Protein 2PZH (pdb70)

Organism: Helicobacter pylori (strain ATCC 700392 / 26695) (NCBI:txid85962)

Solvent-accessible surface area: 23464 Å² total; per-residue (Å²): 163,75,27,150,8,43,0,25,25,28,7,3,12,32,59,24,25,5,8,21,0,10,7,5,24,0,0,13,26,4,24,1,22,105,11,2,131,106,61,58,62,11,35,51,144,111,0,14,40,14,27,73,31,6,66,2,54,34,88,69,35,0,38,21,0,24,8,0,23,2,70,32,104,59,113,57,33,132,146,70,48,2,11,10,50,0,37,0,47,0,35,48,39,10,62,110,112,139,52,174,46,61,66,1,1,8,2,71,0,68,15,2,2,0,40,88,110,97,77,43,85,67,51,8,28,172,145,13,65,126,55,18,101,114,144,37,135,10,38,0,23,32,30,7,3,14,28,59,21,41,6,9,20,0,10,7,5,25,0,0,13,24,3,23,2,28,97,12,2,136,113,63,39,62,11,41,49,165,93,0,10,35,10,27,73,33,6,83,2,54,24,83,69,35,0,41,18,0,16,14,0,17,1,78,31,103,60,128,64,39,123,140,72,32,3,11,8,62,0,36,0,47,0,26,56,32,5,58,100,119,126,52,169,50,56,65,1,1,10,1,65,0,69,16,1,1,0,18,99,99,92,70,56,75,72,52,7,23,165,134,5,57,114,32,19,104,115,143,28,144,13,42,0,26,27,29,8,3,5,36,73,24,22,5,8,20,0,10,7,5,24,0,0,13,24,11,24,2,27,52,10,3,137,85,66,30,52,11,24,41,157,97,0,20,37,12,29,68,18,3,96,1,58,23,85,73,33,0,42,20,0,20,16,0,13,1,74,57,108,61,126,59,32,138,156,60,46,2,12,11,56,0,32,0,43,0,26,65,36,6,47,107,118,136,51,180,66,60,68,1,0,9,1,38,1,66,18,1,1,0,36,76,114,99,77,47,77,54,45,13,33,168,90,0,73,119,28,7,98,107,130,34,160,19,38,0,24,26,28,8,3,16,32,58,25,40,6,8,20,0,10,7,3,25,0,0,12,24,4,21,3,32,37,14,1,108,66,59,30,63,8,34,38,141,116,2,6,38,10,29,79,25,3,114,2,65,20,81,68,31,0,36,23,0,17,18,0,21,0,98,34,111,72,126,66,41,142,149,53,50,4,10,14,55,1,34,0,43,0,38,64,40,7,69,90,123,120,51,180,54,56,73,1,0,7,1,52,1,75,13,3,0,0,46,82,115,95,69,50,86,65,34,7,28,153,82,2,46,98,30,15,101,111

Foldseek 3Di:
DFDKDAQAPVQADPVFFGDVCVVVVVQVCRVQVLQVVVVHGQADDFKHKAWDDKDKDFDDTHGHQWMKTKDKAWPDDDFFKTKMKIWIWGQAHNVRDDDDIGTGMIMIIMIGMATPVVRDTDTRDPVVSVSNVD/DDKDAAAPVQADPVFFGDVCVVVVVQVCVVQVLQVVVVHGQADDFKHKDWDDKDKDFDDTHGHGWMKDKDKAWPDDDQFKTKMKIWIWTDAHNVRPDDDIGTGMIMIIMIGMATPVPRDGDTRDPVVSVSRVD/DDKDFDAPVQADPVQFGDVCVVVVVQVVVVQVLQVVVVHGQADDFKHKDWDDKDKDFDDTHGHGWMKDKDKDFPDDDFFKTKIKIWIWTQAHNVRPHDDIDTGMIMIIMIGMAGPPVRHTGTDDPVVSVSNVD/DDKDAQAPVQADPVFFGDPCVVVVVQVCVVQVLQVVVPDGQADDFKHKDWDDKDKDFDDTHGHGWMKDKDKDWPDDDFFKTKIKIWIWTAAHNVGDHDDIDTGMIMIIMIGMAGPPPRHTGTSDPVVSVSNVD

Structure (mmCIF, N/CA/C/O backbone):
data_2PZH
#
_entry.id   2PZH
#
_cell.length_a   49.860
_cell.length_b   99.206
_cell.length_c   107.288
_cell.angle_alpha   90.00
_cell.angle_beta   90.00
_cell.angle_gamma   90.00
#
_symmetry.space_group_name_H-M   'P 21 21 21'
#
loop_
_entity.id
_entity.type
_entity.pdbx_description
1 polymer 'Hypothetical protein HP_0496'
2 water water
#
loop_
_atom_site.group_PDB
_atom_site.id
_atom_site.type_symbol
_atom_site.label_atom_id
_atom_site.label_alt_id
_atom_site.label_comp_id
_atom_site.label_asym_id
_atom_site.label_entity_id
_atom_site.label_seq_id
_atom_site.pdbx_PDB_ins_code
_atom_site.Cartn_x
_atom_site.Cartn_y
_atom_site.Cartn_z
_atom_site.occupancy
_atom_site.B_iso_or_equiv
_atom_site.auth_seq_id
_atom_site.auth_comp_id
_atom_site.auth_asym_id
_atom_site.auth_atom_id
_atom_site.pdbx_PDB_model_num
ATOM 1 N N . THR A 1 1 ? -40.132 -1.481 6.221 1.00 19.54 -1 THR A N 1
ATOM 2 C CA . THR A 1 1 ? -39.459 -1.113 4.923 1.00 20.55 -1 THR A CA 1
ATOM 3 C C . THR A 1 1 ? -38.136 -0.388 5.156 1.00 20.68 -1 THR A C 1
ATOM 4 O O . THR A 1 1 ? -38.078 0.600 5.906 1.00 21.13 -1 THR A O 1
ATOM 8 N N . HIS A 1 2 ? -37.092 -0.882 4.489 1.00 20.98 0 HIS A N 1
ATOM 9 C CA . HIS A 1 2 ? -35.741 -0.322 4.546 1.00 19.06 0 HIS A CA 1
ATOM 10 C C . HIS A 1 2 ? -35.112 -0.412 5.940 1.00 19.83 0 HIS A C 1
ATOM 11 O O . HIS A 1 2 ? -35.716 -0.931 6.891 1.00 18.98 0 HIS A O 1
ATOM 18 N N . MET A 1 3 ? -33.871 0.052 6.033 1.00 18.01 1 MET A N 1
ATOM 19 C CA . MET A 1 3 ? -33.196 0.194 7.307 1.00 19.55 1 MET A CA 1
ATOM 20 C C . MET A 1 3 ? -32.796 1.648 7.485 1.00 17.18 1 MET A C 1
ATOM 21 O O . MET A 1 3 ? -32.447 2.312 6.502 1.00 16.17 1 MET A O 1
ATOM 26 N N . ARG A 1 4 ? -32.833 2.132 8.726 1.00 16.51 2 ARG A N 1
ATOM 27 C CA . ARG A 1 4 ? -32.440 3.500 9.035 1.00 17.43 2 ARG A CA 1
ATOM 28 C C . ARG A 1 4 ? -31.245 3.484 9.994 1.00 16.96 2 ARG A C 1
ATOM 29 O O . ARG A 1 4 ? -31.214 2.687 10.927 1.00 15.86 2 ARG A O 1
ATOM 37 N N . CYS A 1 5 ? -30.253 4.329 9.705 1.00 16.10 3 CYS A N 1
ATOM 38 C CA . CYS A 1 5 ? -29.019 4.443 10.490 1.00 15.91 3 CYS A CA 1
ATOM 39 C C . CYS A 1 5 ? -28.848 5.888 10.939 1.00 14.75 3 CYS A C 1
ATOM 40 O O . CYS A 1 5 ? -28.998 6.794 10.137 1.00 14.94 3 CYS A O 1
ATOM 43 N N . ARG A 1 6 ? -28.525 6.112 12.212 1.00 13.26 4 ARG A N 1
ATOM 44 C CA . ARG A 1 6 ? -28.177 7.446 12.678 1.00 11.71 4 ARG A CA 1
ATOM 45 C C . ARG A 1 6 ? -26.672 7.675 12.459 1.00 11.10 4 ARG A C 1
ATOM 46 O O . ARG A 1 6 ? -25.888 6.738 12.615 1.00 11.28 4 ARG A O 1
ATOM 54 N N . VAL A 1 7 ? -26.279 8.894 12.083 1.00 10.20 5 VAL A N 1
ATOM 55 C CA . VAL A 1 7 ? -24.851 9.238 11.963 1.00 9.60 5 VAL A CA 1
ATOM 56 C C . VAL A 1 7 ? -24.359 9.736 13.322 1.00 8.82 5 VAL A C 1
ATOM 57 O O . VAL A 1 7 ? -24.818 10.758 13.832 1.00 8.35 5 VAL A O 1
ATOM 61 N N . TYR A 1 8 ? -23.435 8.978 13.906 1.00 8.67 6 TYR A N 1
ATOM 62 C CA . TYR A 1 8 ? -22.883 9.301 15.230 1.00 9.06 6 TYR A CA 1
ATOM 63 C C . TYR A 1 8 ? -21.460 9.835 15.111 1.00 9.02 6 TYR A C 1
ATOM 64 O O . TYR A 1 8 ? -20.862 9.765 14.031 1.00 9.11 6 TYR A O 1
ATOM 73 N N . TYR A 1 9 ? -20.901 10.353 16.199 1.00 9.05 7 TYR A N 1
ATOM 74 C CA . TYR A 1 9 ? -19.490 10.852 16.140 1.00 9.62 7 TYR A CA 1
ATOM 75 C C . TYR A 1 9 ? -18.515 9.836 15.566 1.00 9.69 7 TYR A C 1
ATOM 76 O O . TYR A 1 9 ? -17.601 10.197 14.817 1.00 10.00 7 TYR A O 1
ATOM 85 N N . GLU A 1 10 ? -18.706 8.564 15.914 1.00 8.73 8 GLU A N 1
ATOM 86 C CA . GLU A 1 10 ? -17.808 7.505 15.450 1.00 9.04 8 GLU A CA 1
ATOM 87 C C . GLU A 1 10 ? -17.770 7.400 13.907 1.00 9.55 8 GLU A C 1
ATOM 88 O O . GLU A 1 10 ? -16.799 6.887 13.326 1.00 9.94 8 GLU A O 1
ATOM 94 N N . ASP A 1 11 ? -18.837 7.875 13.265 1.00 8.42 9 ASP A N 1
ATOM 95 C CA . ASP A 1 11 ? -18.991 7.759 11.826 1.00 9.66 9 ASP A CA 1
ATOM 96 C C . ASP A 1 11 ? -18.384 8.926 11.078 1.00 9.18 9 ASP A C 1
ATOM 97 O O . ASP A 1 11 ? -18.222 8.870 9.8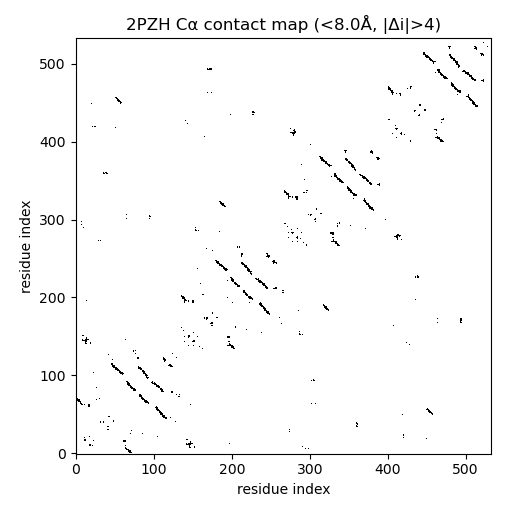65 1.00 10.39 9 ASP A O 1
ATOM 102 N N . THR A 1 12 ? -18.111 10.009 11.788 1.00 9.53 10 THR A N 1
ATOM 103 C CA . THR A 1 12 ? -17.693 11.245 11.141 1.00 11.29 10 THR A CA 1
ATOM 104 C C . THR A 1 12 ? -16.170 11.325 11.069 1.00 12.25 10 THR A C 1
ATOM 105 O O . THR A 1 12 ? -15.471 10.608 11.778 1.00 12.42 10 THR A O 1
ATOM 109 N N . ASP A 1 13 ? -15.669 12.209 10.219 1.00 11.61 11 ASP A N 1
ATOM 110 C CA . ASP A 1 13 ? -14.234 12.550 10.230 1.00 12.70 11 ASP A CA 1
ATOM 111 C C . ASP A 1 13 ? -13.992 14.033 10.456 1.00 11.91 11 ASP A C 1
ATOM 112 O O . ASP A 1 13 ? -14.915 14.789 10.696 1.00 11.10 11 ASP A O 1
ATOM 117 N N . SER A 1 14 ? -12.721 14.442 10.409 1.00 13.11 12 SER A N 1
ATOM 118 C CA . SER A 1 14 ? -12.350 15.813 10.757 1.00 14.92 12 SER A CA 1
ATOM 119 C C . SER A 1 14 ? -12.961 16.842 9.810 1.00 16.65 12 SER A C 1
ATOM 120 O O . SER A 1 14 ? -13.079 18.018 10.147 1.00 16.19 12 SER A O 1
ATOM 123 N N . GLU A 1 15 ? -13.344 16.403 8.614 1.00 17.29 13 GLU A N 1
ATOM 124 C CA . GLU A 1 15 ? -14.019 17.301 7.665 1.00 19.29 13 GLU A CA 1
ATOM 125 C C . GLU A 1 15 ? -15.475 17.560 8.071 1.00 18.22 13 GLU A C 1
ATOM 126 O O . GLU A 1 15 ? -16.140 18.429 7.509 1.00 17.69 13 GLU A O 1
ATOM 132 N N . GLY A 1 16 ? -15.975 16.801 9.041 1.00 17.43 14 GLY A N 1
ATOM 133 C CA . GLY A 1 16 ? -17.351 16.943 9.505 1.00 16.84 14 GLY A CA 1
ATOM 134 C C . GLY A 1 16 ? -18.383 16.102 8.758 1.00 16.22 14 GLY A C 1
ATOM 135 O O . GLY A 1 16 ? -19.585 16.304 8.916 1.00 17.16 14 GLY A O 1
ATOM 136 N N . VAL A 1 17 ? -17.926 15.183 7.924 1.00 13.13 15 VAL A N 1
ATOM 137 C CA . VAL A 1 17 ? -18.852 14.319 7.187 1.00 12.75 15 VAL A CA 1
ATOM 138 C C . VAL A 1 17 ? -18.541 12.870 7.497 1.00 11.46 15 VAL A C 1
ATOM 139 O O . VAL A 1 17 ? -17.542 12.570 8.117 1.00 12.28 15 VAL A O 1
ATOM 143 N N . VAL A 1 18 ? -19.399 11.971 7.042 1.00 10.15 16 VAL A N 1
ATOM 144 C CA . VAL A 1 18 ? -19.182 10.557 7.254 1.00 9.03 16 VAL A CA 1
ATOM 145 C C . VAL A 1 18 ? -17.918 10.115 6.502 1.00 8.63 16 VAL A C 1
ATOM 146 O O . VAL A 1 18 ? -17.723 10.426 5.312 1.00 10.00 16 VAL A O 1
ATOM 150 N N . TYR A 1 19 ? -17.054 9.409 7.215 1.00 8.32 17 TYR A N 1
ATOM 151 C CA . TYR A 1 19 ? -15.834 8.847 6.620 1.00 9.06 17 TYR A CA 1
ATOM 152 C C . TYR A 1 19 ? -16.231 7.851 5.526 1.00 8.94 17 TYR A C 1
ATOM 153 O O . TYR A 1 19 ? -17.106 7.021 5.727 1.00 8.12 17 TYR A O 1
ATOM 162 N N . HIS A 1 20 ? -15.593 7.933 4.359 1.00 9.65 18 HIS A N 1
ATOM 163 C CA . HIS A 1 20 ? -16.137 7.265 3.184 1.00 9.77 18 HIS A CA 1
ATOM 164 C C . HIS A 1 20 ? -16.433 5.755 3.342 1.00 10.16 18 HIS A C 1
ATOM 165 O O . HIS A 1 20 ? -17.461 5.278 2.862 1.00 11.83 18 HIS A O 1
ATOM 172 N N . ALA A 1 21 ? -15.531 4.995 3.970 1.00 8.83 19 ALA A N 1
ATOM 173 C CA . ALA A 1 21 ? -15.738 3.552 4.148 1.00 9.01 19 ALA A CA 1
ATOM 174 C C . ALA A 1 21 ? -16.944 3.194 5.003 1.00 9.97 19 ALA A C 1
ATOM 175 O O . ALA A 1 21 ? -17.435 2.071 4.909 1.00 11.05 19 ALA A O 1
ATOM 177 N N . ASN A 1 22 ? -17.390 4.121 5.853 1.00 9.87 20 ASN A N 1
ATOM 178 C CA . ASN A 1 22 ? -18.532 3.848 6.737 1.00 10.29 20 ASN A CA 1
ATOM 179 C C . ASN A 1 22 ? -19.826 3.602 5.971 1.00 9.08 20 ASN A C 1
ATOM 180 O O . ASN A 1 22 ? -20.725 2.928 6.457 1.00 10.27 20 ASN A O 1
ATOM 185 N N . TYR A 1 23 ? -19.925 4.129 4.752 1.00 9.72 21 TYR A N 1
ATOM 186 C CA . TYR A 1 23 ? -21.129 3.886 3.962 1.00 9.76 21 TYR A CA 1
ATOM 187 C C . TYR A 1 23 ? -21.264 2.403 3.631 1.00 10.00 21 TYR A C 1
ATOM 188 O O . TYR A 1 23 ? -22.373 1.862 3.594 1.00 10.70 21 TYR A O 1
ATOM 197 N N . LEU A 1 24 ? -20.122 1.753 3.413 1.00 9.92 22 LEU A N 1
ATOM 198 C CA A LEU A 1 24 ? -20.074 0.311 3.225 0.50 10.48 22 LEU A CA 1
ATOM 199 C CA B LEU A 1 24 ? -20.072 0.302 3.229 0.50 10.04 22 LEU A CA 1
ATOM 200 C C . LEU A 1 24 ? -20.581 -0.444 4.457 1.00 10.22 22 LEU A C 1
ATOM 201 O O . LEU A 1 24 ? -21.325 -1.420 4.339 1.00 10.00 22 LEU A O 1
ATOM 210 N N . LYS A 1 25 ? -20.173 -0.003 5.647 1.00 9.44 23 LYS A N 1
ATOM 211 C CA . LYS A 1 25 ? -20.726 -0.586 6.878 1.00 9.67 23 LYS A CA 1
ATOM 212 C C . LYS A 1 25 ? -22.252 -0.471 6.932 1.00 8.19 23 LYS A C 1
ATOM 213 O O . LYS A 1 25 ? -22.942 -1.443 7.234 1.00 7.31 23 LYS A O 1
ATOM 219 N N . TYR A 1 26 ? -22.778 0.720 6.658 1.00 9.22 24 TYR A N 1
ATOM 220 C CA . TYR A 1 26 ? -24.240 0.876 6.605 1.00 10.40 24 TYR A CA 1
ATOM 221 C C . TYR A 1 26 ? -24.907 -0.109 5.624 1.00 10.37 24 TYR A C 1
ATOM 222 O O . TYR A 1 26 ? -25.953 -0.731 5.949 1.00 11.23 24 TYR A O 1
ATOM 231 N N . CYS A 1 27 ? -24.315 -0.262 4.444 1.00 10.20 25 CYS A N 1
ATOM 232 C CA . CYS A 1 27 ? -24.866 -1.182 3.452 1.00 11.33 25 CYS A CA 1
ATOM 233 C C . CYS A 1 27 ? -24.832 -2.612 3.985 1.00 11.48 25 CYS A C 1
ATOM 234 O O . CYS A 1 27 ? -25.789 -3.363 3.827 1.00 10.75 25 CYS A O 1
ATOM 237 N N . GLU A 1 28 ? -23.729 -2.966 4.638 1.00 11.02 26 GLU A N 1
ATOM 238 C CA . GLU A 1 28 ? -23.566 -4.294 5.207 1.00 10.75 26 GLU A CA 1
ATOM 239 C C . GLU A 1 28 ? -24.646 -4.543 6.238 1.00 9.94 26 GLU A C 1
ATOM 240 O O . GLU A 1 28 ? -25.269 -5.603 6.232 1.00 9.41 26 GLU A O 1
ATOM 246 N N . ARG A 1 29 ? -24.856 -3.591 7.144 1.00 9.75 27 ARG A N 1
ATOM 247 C CA . ARG A 1 29 ? -25.904 -3.760 8.167 1.00 10.27 27 ARG A CA 1
ATOM 248 C C . ARG A 1 29 ? -27.246 -4.089 7.490 1.00 11.35 27 ARG A C 1
ATOM 249 O O . ARG A 1 29 ? -27.953 -5.026 7.910 1.00 12.85 27 ARG A O 1
ATOM 257 N N . ALA A 1 30 ? -27.580 -3.322 6.455 1.00 11.20 28 ALA A N 1
ATOM 258 C CA . ALA A 1 30 ? -28.851 -3.526 5.712 1.00 13.21 28 ALA A CA 1
ATOM 259 C C . ALA A 1 30 ? -29.028 -4.959 5.201 1.00 13.65 28 ALA A C 1
ATOM 260 O O . ALA A 1 30 ? -30.118 -5.563 5.318 1.00 14.37 28 ALA A O 1
ATOM 262 N N . ARG A 1 31 ? -27.964 -5.478 4.601 1.00 13.53 29 ARG A N 1
ATOM 263 C CA . ARG A 1 31 ? -27.952 -6.821 4.068 1.00 14.75 29 ARG A CA 1
ATOM 264 C C . ARG A 1 31 ? -28.131 -7.848 5.178 1.00 15.08 29 ARG A C 1
ATOM 265 O O . ARG A 1 31 ? -28.996 -8.731 5.074 1.00 14.01 29 ARG A O 1
ATOM 273 N N . SER A 1 32 ? -27.338 -7.722 6.243 1.00 14.68 30 SER A N 1
ATOM 274 C CA . SER A 1 32 ? -27.398 -8.676 7.356 1.00 14.54 30 SER A CA 1
ATOM 275 C C . SER A 1 32 ? -28.754 -8.630 8.076 1.00 14.26 30 SER A C 1
ATOM 276 O O . SER A 1 32 ? -29.303 -9.662 8.459 1.00 14.79 30 SER A O 1
ATOM 279 N N . GLU A 1 33 ? -29.310 -7.441 8.238 1.00 14.70 31 GLU A N 1
ATOM 280 C CA . GLU A 1 33 ? -30.587 -7.334 8.927 1.00 16.62 31 GLU A CA 1
ATOM 281 C C . GLU A 1 33 ? -31.703 -8.103 8.190 1.00 16.85 31 GLU A C 1
ATOM 282 O O . GLU A 1 33 ? -32.613 -8.612 8.826 1.00 16.90 31 GLU A O 1
ATOM 288 N N . PHE A 1 34 ? -31.632 -8.205 6.868 1.00 17.23 32 PHE A N 1
ATOM 289 C CA . PHE A 1 34 ? -32.648 -8.998 6.145 1.00 18.56 32 PHE A CA 1
ATOM 290 C C . PHE A 1 34 ? -32.656 -10.450 6.642 1.00 18.58 32 PHE A C 1
ATOM 291 O O . PHE A 1 34 ? -33.724 -11.092 6.728 1.00 19.37 32 PHE A O 1
ATOM 299 N N . PHE A 1 35 ? -31.467 -10.971 6.953 1.00 16.28 33 PHE A N 1
ATOM 300 C CA . PHE A 1 35 ? -31.364 -12.311 7.486 1.00 17.04 33 PHE A CA 1
ATOM 301 C C . PHE A 1 35 ? -31.759 -12.308 8.950 1.00 16.92 33 PHE A C 1
ATOM 302 O O . PHE A 1 35 ? -32.577 -13.113 9.363 1.00 18.66 33 PHE A O 1
ATOM 310 N N . PHE A 1 36 ? -31.176 -11.413 9.744 1.00 16.90 34 PHE A N 1
ATOM 311 C CA . PHE A 1 36 ? -31.538 -11.344 11.165 1.00 17.12 34 PHE A CA 1
ATOM 312 C C . PHE A 1 36 ? -33.055 -11.265 11.368 1.00 18.56 34 PHE A C 1
ATOM 313 O O . PHE A 1 36 ? -33.591 -11.865 12.316 1.00 18.13 34 PHE A O 1
ATOM 321 N N . LYS A 1 37 ? -33.748 -10.534 10.493 1.00 19.92 35 LYS A N 1
ATOM 322 C CA . LYS A 1 37 ? -35.202 -10.372 10.626 1.00 23.11 35 LYS A CA 1
ATOM 323 C C . LYS A 1 37 ? -35.996 -11.651 10.313 1.00 22.98 35 LYS A C 1
ATOM 324 O O . LYS A 1 37 ? -37.187 -11.741 10.649 1.00 22.60 35 LYS A O 1
ATOM 330 N N . GLN A 1 38 ? -35.331 -12.628 9.695 1.00 22.62 36 GLN A N 1
ATOM 331 C CA . GLN A 1 38 ? -35.894 -13.961 9.474 1.00 23.58 36 GLN A CA 1
ATOM 332 C C . GLN A 1 38 ? -35.241 -14.956 10.428 1.00 23.12 36 GLN A C 1
ATOM 333 O O . GLN A 1 38 ? -35.240 -16.172 10.193 1.00 23.44 36 GLN A O 1
ATOM 339 N N . ASN A 1 39 ? -34.658 -14.416 11.494 1.00 23.10 37 ASN A N 1
ATOM 340 C CA . ASN A 1 39 ? -34.091 -15.202 12.595 1.00 23.01 37 ASN A CA 1
ATOM 341 C C . ASN A 1 39 ? -32.937 -16.115 12.201 1.00 22.52 37 ASN A C 1
ATOM 342 O O . ASN A 1 39 ? -32.742 -17.181 12.791 1.00 21.99 37 ASN A O 1
ATOM 347 N N . VAL A 1 40 ? -32.165 -15.693 11.202 1.00 22.29 38 VAL A N 1
ATOM 348 C CA . VAL A 1 40 ? -31.004 -16.469 10.778 1.00 22.17 38 VAL A CA 1
ATOM 349 C C . VAL A 1 40 ? -29.795 -15.557 10.613 1.00 21.69 38 VAL A C 1
ATOM 350 O O . VAL A 1 40 ? -29.942 -14.335 10.503 1.00 20.64 38 VAL A O 1
ATOM 354 N N . LEU A 1 41 ? -28.603 -16.150 10.619 1.00 22.03 39 LEU A N 1
ATOM 355 C CA . LEU A 1 41 ? -27.389 -15.418 10.277 1.00 22.43 39 LEU A CA 1
ATOM 356 C C . LEU A 1 41 ? -27.160 -15.586 8.773 1.00 22.73 39 LEU A C 1
ATOM 357 O O . LEU A 1 41 ? -27.639 -16.561 8.179 1.00 23.80 39 LEU A O 1
ATOM 362 N N . PRO A 1 42 ? -26.455 -14.628 8.138 1.00 23.29 40 PRO A N 1
ATOM 363 C CA . PRO A 1 42 ? -26.193 -14.734 6.695 1.00 23.58 40 PRO A CA 1
ATOM 364 C C . PRO A 1 42 ? -25.032 -15.671 6.375 1.00 24.30 40 PRO A C 1
ATOM 365 O O . PRO A 1 42 ? -24.168 -15.350 5.552 1.00 23.74 40 PRO A O 1
ATOM 369 N N . GLU A 1 43 ? -25.036 -16.827 7.027 1.00 25.76 41 GLU A N 1
ATOM 370 C CA . GLU A 1 43 ? -24.019 -17.856 6.839 1.00 27.33 41 GLU A CA 1
ATOM 371 C C . GLU A 1 43 ? -24.631 -19.156 7.334 1.00 27.98 41 GLU A C 1
ATOM 372 O O . GLU A 1 43 ? -25.618 -19.131 8.080 1.00 27.47 41 GLU A O 1
ATOM 378 N N . ASN A 1 44 ? -24.070 -20.288 6.921 1.00 29.88 42 ASN A N 1
ATOM 379 C CA . ASN A 1 44 ? -24.607 -21.583 7.350 1.00 32.06 42 ASN A CA 1
ATOM 380 C C . ASN A 1 44 ? -23.521 -22.621 7.654 1.00 33.55 42 ASN A C 1
ATOM 381 O O . ASN A 1 44 ? -22.330 -22.299 7.644 1.00 33.11 42 ASN A O 1
ATOM 386 N N . GLU A 1 45 ? -23.943 -23.860 7.914 1.00 35.54 43 GLU A N 1
ATOM 387 C CA . GLU A 1 45 ? -23.049 -24.906 8.432 1.00 37.51 43 GLU A CA 1
ATOM 388 C C . GLU A 1 45 ? -21.809 -25.212 7.577 1.00 37.90 43 GLU A C 1
ATOM 389 O O . GLU A 1 45 ? -20.791 -25.663 8.111 1.00 38.90 43 GLU A O 1
ATOM 395 N N . GLU A 1 46 ? -21.882 -24.987 6.267 1.00 37.72 44 GLU A N 1
ATOM 396 C CA . GLU A 1 46 ? -20.684 -25.137 5.428 1.00 37.74 44 GLU A CA 1
ATOM 397 C C . GLU A 1 46 ? -20.527 -24.093 4.310 1.00 35.87 44 GLU A C 1
ATOM 398 O O . GLU A 1 46 ? -19.975 -24.392 3.247 1.00 36.45 44 GLU A O 1
ATOM 404 N N . GLY A 1 47 ? -20.989 -22.869 4.548 1.00 33.61 45 GLY A N 1
ATOM 405 C CA . GLY A 1 47 ? -20.812 -21.825 3.552 1.00 30.10 45 GLY A CA 1
ATOM 406 C C . GLY A 1 47 ? -20.980 -20.423 4.090 1.00 28.36 45 GLY A C 1
ATOM 407 O O . GLY A 1 47 ? -21.601 -20.218 5.133 1.00 26.81 45 GLY A O 1
ATOM 408 N N . VAL A 1 48 ? -20.426 -19.461 3.353 1.00 27.07 46 VAL A N 1
ATOM 409 C CA . VAL A 1 48 ? -20.455 -18.062 3.748 1.00 25.65 46 VAL A CA 1
ATOM 410 C C . VAL A 1 48 ? -20.477 -17.185 2.482 1.00 24.41 46 VAL A C 1
ATOM 411 O O . VAL A 1 48 ? -20.013 -17.605 1.416 1.00 23.55 46 VAL A O 1
ATOM 415 N N . PHE A 1 49 ? -21.052 -15.984 2.580 1.00 22.62 47 PHE A N 1
ATOM 416 C CA . PHE A 1 49 ? -21.054 -15.068 1.439 1.00 21.80 47 PHE A CA 1
ATOM 417 C C . PHE A 1 49 ? -19.734 -14.352 1.383 1.00 21.15 47 PHE A C 1
ATOM 418 O O . PHE A 1 49 ? -19.178 -13.997 2.413 1.00 21.45 47 PHE A O 1
ATOM 426 N N . VAL A 1 50 ? -19.220 -14.142 0.185 1.00 19.61 48 VAL A N 1
ATOM 427 C CA . VAL A 1 50 ? -17.982 -13.389 0.072 1.00 20.00 48 VAL A CA 1
ATOM 428 C C . VAL A 1 50 ? -18.123 -12.326 -0.984 1.00 18.89 48 VAL A C 1
ATOM 429 O O . VAL A 1 50 ? -18.588 -12.580 -2.098 1.00 18.83 48 VAL A O 1
ATOM 433 N N . ILE A 1 51 ? -17.735 -11.117 -0.606 1.00 18.78 49 ILE A N 1
ATOM 434 C CA . ILE A 1 51 ? -17.805 -9.984 -1.497 1.00 18.07 49 ILE A CA 1
ATOM 435 C C . ILE A 1 51 ? -16.755 -10.150 -2.582 1.00 17.47 49 ILE A C 1
ATOM 436 O O . ILE A 1 51 ? -15.595 -10.474 -2.299 1.00 17.24 49 ILE A O 1
ATOM 441 N N . ARG A 1 52 ? -17.196 -9.993 -3.826 1.00 16.58 50 ARG A N 1
ATOM 442 C CA . ARG A 1 52 ? -16.335 -10.097 -4.995 1.00 17.25 50 ARG A CA 1
ATOM 443 C C . ARG A 1 52 ? -15.910 -8.724 -5.470 1.00 15.91 50 ARG A C 1
ATOM 444 O O . ARG A 1 52 ? -14.760 -8.502 -5.809 1.00 16.08 50 ARG A O 1
ATOM 452 N N . SER A 1 53 ? -16.856 -7.797 -5.531 1.00 15.40 51 SER A N 1
ATOM 453 C CA . SER A 1 53 ? -16.558 -6.500 -6.104 1.00 14.91 51 SER A CA 1
ATOM 454 C C . SER A 1 53 ? -17.560 -5.452 -5.665 1.00 13.87 51 SER A C 1
ATOM 455 O O . SER A 1 53 ? -18.698 -5.755 -5.320 1.00 13.46 51 SER A O 1
ATOM 458 N N . ILE A 1 54 ? -17.118 -4.208 -5.685 1.00 13.42 52 ILE A N 1
ATOM 459 C CA . ILE A 1 54 ? -18.009 -3.108 -5.379 1.00 15.02 52 ILE A CA 1
ATOM 460 C C . ILE A 1 54 ? -17.825 -1.986 -6.388 1.00 15.01 52 ILE A C 1
ATOM 461 O O . ILE A 1 54 ? -16.711 -1.687 -6.819 1.00 15.11 52 ILE A O 1
ATOM 466 N N . LYS A 1 55 ? -18.933 -1.393 -6.786 1.00 15.76 53 LYS A N 1
ATOM 467 C CA . LYS A 1 55 ? -18.902 -0.167 -7.535 1.00 16.61 53 LYS A CA 1
ATOM 468 C C . LYS A 1 55 ? -19.688 0.819 -6.694 1.00 16.81 53 LYS A C 1
ATOM 469 O O . LYS A 1 55 ? -20.845 0.566 -6.363 1.00 16.52 53 LYS A O 1
ATOM 475 N N . ALA A 1 56 ? -19.053 1.926 -6.320 1.00 15.85 54 ALA A N 1
ATOM 476 C CA . ALA A 1 56 ? -19.698 2.909 -5.439 1.00 15.29 54 ALA A CA 1
ATOM 477 C C . ALA A 1 56 ? -19.523 4.343 -5.941 1.00 15.72 54 ALA A C 1
ATOM 478 O O . ALA A 1 56 ? -18.454 4.739 -6.419 1.00 15.49 54 ALA A O 1
ATOM 480 N N . ASP A 1 57 ? -20.606 5.111 -5.843 1.00 16.03 55 ASP A N 1
ATOM 481 C CA . ASP A 1 57 ? -20.603 6.514 -6.188 1.00 15.80 55 ASP A CA 1
ATOM 482 C C . ASP A 1 57 ? -20.995 7.310 -4.960 1.00 14.89 55 ASP A C 1
ATOM 483 O O . ASP A 1 57 ? -21.853 6.886 -4.200 1.00 12.83 55 ASP A O 1
ATOM 488 N N . PHE A 1 58 ? -20.340 8.452 -4.768 1.00 14.91 56 PHE A N 1
ATOM 489 C CA . PHE A 1 58 ? -20.582 9.327 -3.628 1.00 14.96 56 PHE A CA 1
ATOM 490 C C . PHE A 1 58 ? -21.303 10.576 -4.095 1.00 15.92 56 PHE A C 1
ATOM 491 O O . PHE A 1 58 ? -20.953 11.149 -5.121 1.00 15.60 56 PHE A O 1
ATOM 499 N N . PHE A 1 59 ? -22.344 10.957 -3.363 1.00 14.80 57 PHE A N 1
ATOM 500 C CA . PHE A 1 59 ? -23.139 12.125 -3.715 1.00 15.20 57 PHE A CA 1
ATOM 501 C C . PHE A 1 59 ? -23.053 13.134 -2.571 1.00 14.68 57 PHE A C 1
ATOM 502 O O . PHE A 1 59 ? -21.954 13.397 -2.072 1.00 15.80 57 PHE A O 1
ATOM 510 N N . THR A 1 60 ? -24.175 13.678 -2.114 1.00 14.00 58 THR A N 1
ATOM 511 C CA . THR A 1 60 ? -24.094 14.633 -1.018 1.00 13.85 58 THR A CA 1
ATOM 512 C C . THR A 1 60 ? -23.646 13.965 0.285 1.00 13.62 58 THR A C 1
ATOM 513 O O . THR A 1 60 ? -24.299 13.056 0.768 1.00 15.38 58 THR A O 1
ATOM 517 N N . PRO A 1 61 ? -22.533 14.427 0.859 1.00 14.17 59 PRO A N 1
ATOM 518 C CA . PRO A 1 61 ? -22.048 13.817 2.103 1.00 12.73 59 PRO A CA 1
ATOM 519 C C . PRO A 1 61 ? -23.004 13.971 3.269 1.00 13.40 59 PRO A C 1
ATOM 520 O O . PRO A 1 61 ? -23.629 15.023 3.431 1.00 14.42 59 PRO A O 1
ATOM 524 N N . ALA A 1 62 ? -23.088 12.928 4.088 1.00 12.82 60 ALA A N 1
ATOM 525 C CA . ALA A 1 62 ? -23.907 12.947 5.285 1.00 12.12 60 ALA A CA 1
ATOM 526 C C . ALA A 1 62 ? -23.109 13.470 6.475 1.00 12.70 60 ALA A C 1
ATOM 527 O O . ALA A 1 62 ? -21.885 13.473 6.466 1.00 12.95 60 ALA A O 1
ATOM 529 N N . SER A 1 63 ? -23.813 13.888 7.512 1.00 12.29 61 SER A N 1
ATOM 530 C CA . SER A 1 63 ? -23.157 14.506 8.638 1.00 12.90 61 SER A CA 1
ATOM 531 C C . SER A 1 63 ? -23.820 14.162 9.962 1.00 12.67 61 SER A C 1
ATOM 532 O O . SER A 1 63 ? -24.883 13.531 9.993 1.00 11.82 61 SER A O 1
ATOM 535 N N . LEU A 1 64 ? -23.173 14.580 11.048 1.00 12.41 62 LEU A N 1
ATOM 536 C CA . LEU A 1 64 ? -23.587 14.239 12.413 1.00 12.50 62 LEU A CA 1
ATOM 537 C C . LEU A 1 64 ? -25.073 14.441 12.677 1.00 11.87 62 LEU A C 1
ATOM 538 O O . LEU A 1 64 ? -25.616 15.505 12.396 1.00 12.29 62 LEU A O 1
ATOM 543 N N . GLY A 1 65 ? -25.728 13.419 13.229 1.00 12.15 63 GLY A N 1
ATOM 544 C CA . GLY A 1 65 ? -27.110 13.547 13.688 1.00 12.13 63 GLY A CA 1
ATOM 545 C C . GLY A 1 65 ? -28.160 13.236 12.642 1.00 11.55 63 GLY A C 1
ATOM 546 O O . GLY A 1 65 ? -29.332 13.098 12.950 1.00 11.39 63 GLY A O 1
ATOM 547 N N . GLN A 1 66 ? -27.747 13.149 11.393 1.00 10.93 64 GLN A N 1
ATOM 548 C CA . GLN A 1 66 ? -28.682 12.796 10.331 1.00 11.24 64 GLN A CA 1
ATOM 549 C C . GLN A 1 66 ? -29.132 11.341 10.449 1.00 11.45 64 GLN A C 1
ATOM 550 O O . GLN A 1 66 ? -28.444 10.509 11.035 1.00 10.69 64 GLN A O 1
ATOM 556 N N . VAL A 1 67 ? -30.314 11.048 9.914 1.00 10.82 65 VAL A N 1
ATOM 557 C CA . VAL A 1 67 ? -30.789 9.671 9.804 1.00 10.94 65 VAL A CA 1
ATOM 558 C C . VAL A 1 67 ? -30.767 9.291 8.338 1.00 11.23 65 VAL A C 1
ATOM 559 O O . VAL A 1 67 ? -31.289 10.017 7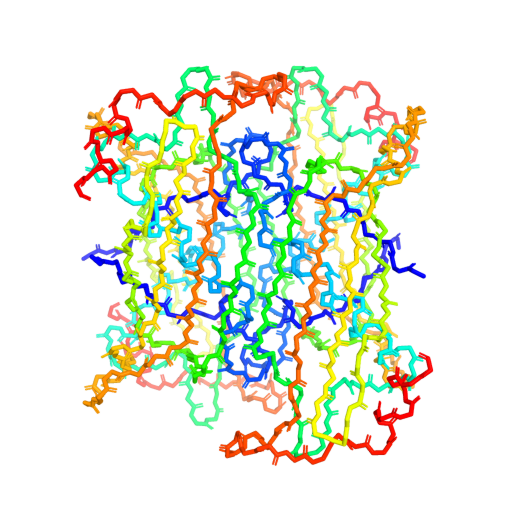.479 1.00 12.54 65 VAL A O 1
ATOM 563 N N . LEU A 1 68 ? -30.115 8.177 8.051 1.00 10.75 66 LEU A N 1
ATOM 564 C CA . LEU A 1 68 ? -29.913 7.739 6.684 1.00 10.67 66 LEU A CA 1
ATOM 565 C C . LEU A 1 68 ? -30.774 6.520 6.454 1.00 11.08 66 LEU A C 1
ATOM 566 O O . LEU A 1 68 ? -30.941 5.694 7.331 1.00 11.56 66 LEU A O 1
ATOM 571 N N . GLU A 1 69 ? -31.341 6.420 5.265 1.00 11.80 67 GLU A N 1
ATOM 572 C CA . GLU A 1 69 ? -32.157 5.270 4.944 1.00 12.76 67 GLU A CA 1
ATOM 573 C C . GLU A 1 69 ? -31.419 4.459 3.899 1.00 12.61 67 GLU A C 1
ATOM 574 O O . GLU A 1 69 ? -31.026 4.988 2.861 1.00 11.45 67 GLU A O 1
ATOM 580 N N . ILE A 1 70 ? -31.240 3.171 4.168 1.00 12.36 68 ILE A N 1
ATOM 581 C CA . ILE A 1 70 ? -30.573 2.301 3.227 1.00 13.13 68 ILE A CA 1
ATOM 582 C C . ILE A 1 70 ? -31.624 1.492 2.469 1.00 14.23 68 ILE A C 1
ATOM 583 O O . ILE A 1 70 ? -32.383 0.720 3.059 1.00 13.77 68 ILE A O 1
ATOM 588 N N . ARG A 1 71 ? -31.655 1.698 1.162 1.00 14.20 69 ARG A N 1
ATOM 589 C CA . ARG A 1 71 ? -32.575 0.997 0.268 1.00 15.09 69 ARG A CA 1
ATOM 590 C C . ARG A 1 71 ? -31.876 -0.100 -0.543 1.00 15.48 69 ARG A C 1
ATOM 591 O O . ARG A 1 71 ? -30.900 0.147 -1.255 1.00 15.09 69 ARG A O 1
ATOM 599 N N . THR A 1 72 ? -32.379 -1.323 -0.435 1.00 15.37 70 THR A N 1
ATOM 600 C CA . THR A 1 72 ? -31.709 -2.460 -1.041 1.00 15.28 70 THR A CA 1
ATOM 601 C C . THR A 1 72 ? -32.590 -3.178 -2.084 1.00 16.63 70 THR A C 1
ATOM 602 O O . THR A 1 72 ? -33.770 -3.423 -1.835 1.00 15.68 70 THR A O 1
ATOM 606 N N . GLN A 1 73 ? -32.004 -3.520 -3.224 1.00 17.85 71 GLN A N 1
ATOM 607 C CA . GLN A 1 73 ? -32.712 -4.324 -4.225 1.00 20.96 71 GLN A CA 1
ATOM 608 C C . GLN A 1 73 ? -31.800 -5.379 -4.879 1.00 20.18 71 GLN A C 1
ATOM 609 O O . GLN A 1 73 ? -30.597 -5.206 -4.941 1.00 19.36 71 GLN A O 1
ATOM 615 N N . ILE A 1 74 ? -32.382 -6.482 -5.335 1.00 20.37 72 ILE A N 1
ATOM 616 C CA . ILE A 1 74 ? -31.621 -7.494 -6.049 1.00 21.34 72 ILE A CA 1
ATOM 617 C C . ILE A 1 74 ? -31.506 -7.086 -7.520 1.00 21.86 72 ILE A C 1
ATOM 618 O O . ILE A 1 74 ? -32.507 -6.953 -8.214 1.00 21.36 72 ILE A O 1
ATOM 623 N N . LYS A 1 75 ? -30.284 -6.864 -7.984 1.00 22.68 73 LYS A N 1
ATOM 624 C CA . LYS A 1 75 ? -30.039 -6.530 -9.368 1.00 24.60 73 LYS A CA 1
ATOM 625 C C . LYS A 1 75 ? -30.199 -7.815 -10.157 1.00 25.46 73 LYS A C 1
ATOM 626 O O . LYS A 1 75 ? -30.940 -7.873 -11.151 1.00 25.11 73 LYS A O 1
ATOM 632 N N . GLU A 1 76 ? -29.514 -8.853 -9.682 1.00 25.70 74 GLU A N 1
ATOM 633 C CA . GLU A 1 76 ? -29.406 -10.111 -10.394 1.00 27.26 74 GLU A CA 1
ATOM 634 C C . GLU A 1 76 ? -29.165 -11.227 -9.392 1.00 26.77 74 GLU A C 1
ATOM 635 O O . GLU A 1 76 ? -28.318 -11.096 -8.500 1.00 25.92 74 GLU A O 1
ATOM 641 N N . LEU A 1 77 ? -29.912 -12.320 -9.524 1.00 26.83 75 LEU A N 1
ATOM 642 C CA . LEU A 1 77 ? -29.716 -13.472 -8.650 1.00 27.53 75 LEU A CA 1
ATOM 643 C C . LEU A 1 77 ? -29.517 -14.725 -9.489 1.00 28.89 75 LEU A C 1
ATOM 644 O O . LEU A 1 77 ? -30.427 -15.142 -10.217 1.00 28.59 75 LEU A O 1
ATOM 649 N N . ARG A 1 78 ? -28.333 -15.324 -9.377 1.00 29.22 76 ARG A N 1
ATOM 650 C CA . ARG A 1 78 ? -28.002 -16.558 -10.092 1.00 30.39 76 ARG A CA 1
ATOM 651 C C . ARG A 1 78 ? -27.757 -17.699 -9.112 1.00 30.24 76 ARG A C 1
ATOM 652 O O . ARG A 1 78 ? -27.805 -17.508 -7.897 1.00 30.02 76 ARG A O 1
ATOM 660 N N . LYS A 1 79 ? -27.493 -18.890 -9.636 1.00 30.21 77 LYS A N 1
ATOM 661 C CA . LYS A 1 79 ? -27.224 -20.041 -8.779 1.00 29.74 77 LYS A CA 1
ATOM 662 C C . LYS A 1 79 ? -25.985 -19.819 -7.905 1.00 28.80 77 LYS A C 1
ATOM 663 O O . LYS A 1 79 ? -25.968 -20.194 -6.727 1.00 28.90 77 LYS A O 1
ATOM 669 N N . VAL A 1 80 ? -24.965 -19.190 -8.483 1.00 28.22 78 VAL A N 1
ATOM 670 C CA . VAL A 1 80 ? -23.652 -19.070 -7.845 1.00 27.43 78 VAL A CA 1
ATOM 671 C C . VAL A 1 80 ? -23.326 -17.673 -7.272 1.00 26.29 78 VAL A C 1
ATOM 672 O O . VAL A 1 80 ? -22.353 -17.511 -6.525 1.00 26.14 78 VAL A O 1
ATOM 676 N N . PHE A 1 81 ? -24.128 -16.670 -7.615 1.00 24.69 79 PHE A N 1
ATOM 677 C CA . PHE A 1 81 ? -23.860 -15.323 -7.113 1.00 23.15 79 PHE A CA 1
ATOM 678 C C . PHE A 1 81 ? -25.098 -14.431 -7.052 1.00 21.58 79 PHE A C 1
ATOM 679 O O . PHE A 1 81 ? -26.147 -14.734 -7.638 1.00 20.29 79 PHE A O 1
ATOM 687 N N . VAL A 1 82 ? -24.981 -13.333 -6.314 1.00 18.53 80 VAL A N 1
ATOM 688 C CA . VAL A 1 82 ? -26.039 -12.343 -6.290 1.00 17.84 80 VAL A CA 1
ATOM 689 C C . VAL A 1 82 ? -25.434 -10.952 -6.407 1.00 17.70 80 VAL A C 1
ATOM 690 O O . VAL A 1 82 ? -24.365 -10.683 -5.847 1.00 17.59 80 VAL A O 1
ATOM 694 N N . VAL A 1 83 ? -26.103 -10.077 -7.147 1.00 17.13 81 VAL A N 1
ATOM 695 C CA . VAL A 1 83 ? -25.679 -8.697 -7.219 1.00 17.74 81 VAL A CA 1
ATOM 696 C C . VAL A 1 83 ? -26.763 -7.826 -6.611 1.00 17.51 81 VAL A C 1
ATOM 697 O O . VAL A 1 83 ? -27.935 -7.906 -6.990 1.00 17.39 81 VAL A O 1
ATOM 701 N N . LEU A 1 84 ? -26.366 -6.988 -5.662 1.00 15.52 82 LEU A N 1
ATOM 702 C CA . LEU A 1 84 ? -27.295 -6.102 -4.983 1.00 17.31 82 LEU A CA 1
ATOM 703 C C . LEU A 1 84 ? -27.027 -4.659 -5.346 1.00 17.41 82 LEU A C 1
ATOM 704 O O . LEU A 1 84 ? -25.870 -4.242 -5.496 1.00 17.68 82 LEU A O 1
ATOM 709 N N . PHE A 1 85 ? -28.096 -3.884 -5.464 1.00 17.00 83 PHE A N 1
ATOM 710 C CA . PHE A 1 85 ? -27.965 -2.454 -5.587 1.00 17.55 83 PHE A CA 1
ATOM 711 C C . PHE A 1 85 ? -28.405 -1.815 -4.281 1.00 16.92 83 PHE A C 1
ATOM 712 O O . PHE A 1 85 ? -29.486 -2.108 -3.781 1.00 16.70 83 PHE A O 1
ATOM 720 N N . GLN A 1 86 ? -27.567 -0.948 -3.726 1.00 16.19 84 GLN A N 1
ATOM 721 C CA . GLN A 1 86 ? -27.927 -0.277 -2.497 1.00 14.61 84 GLN A CA 1
ATOM 722 C C . GLN A 1 86 ? -27.703 1.216 -2.608 1.00 15.34 84 GLN A C 1
ATOM 723 O O . GLN A 1 86 ? -26.633 1.662 -3.046 1.00 15.93 84 GLN A O 1
ATOM 729 N N . GLU A 1 87 ? -28.719 1.971 -2.205 1.00 14.18 85 GLU A N 1
ATOM 730 C CA . GLU A 1 87 ? -28.648 3.427 -2.198 1.00 15.88 85 GLU A CA 1
ATOM 731 C C . GLU A 1 87 ? -28.913 3.936 -0.809 1.00 14.21 85 GLU A C 1
ATOM 732 O O . GLU A 1 87 ? -29.758 3.401 -0.083 1.00 14.46 85 GLU A O 1
ATOM 738 N N . ILE A 1 88 ? -28.223 5.008 -0.445 1.00 12.70 86 ILE A N 1
ATOM 739 C CA . ILE A 1 88 ? -28.425 5.615 0.855 1.00 11.55 86 ILE A CA 1
ATOM 740 C C . ILE A 1 88 ? -28.940 7.027 0.651 1.00 11.63 86 ILE A C 1
ATOM 741 O O . ILE A 1 88 ? -28.341 7.816 -0.082 1.00 11.50 86 ILE A O 1
ATOM 746 N N . TYR A 1 89 ? -30.047 7.336 1.313 1.00 12.60 87 TYR A N 1
ATOM 747 C CA . TYR A 1 89 ? -30.613 8.670 1.304 1.00 13.71 87 TYR A CA 1
ATOM 748 C C . TYR A 1 89 ? -30.644 9.242 2.705 1.00 13.29 87 TYR A C 1
ATOM 749 O O . TYR A 1 89 ? -30.996 8.531 3.665 1.00 13.59 87 TYR A O 1
ATOM 758 N N . CYS A 1 90 ? -30.342 10.528 2.831 1.00 11.93 88 CYS A N 1
ATOM 759 C CA . CYS A 1 90 ? -30.582 11.202 4.096 1.00 13.42 88 CYS A CA 1
ATOM 760 C C . CYS A 1 90 ? -32.047 11.530 4.147 1.00 13.16 88 CYS A C 1
ATOM 761 O O . CYS A 1 90 ? -32.550 12.201 3.234 1.00 13.48 88 CYS A O 1
ATOM 764 N N . ILE A 1 91 ? -32.731 11.080 5.201 1.00 12.53 89 ILE A N 1
ATOM 765 C CA . ILE A 1 91 ? -34.178 11.334 5.337 1.00 12.14 89 ILE A CA 1
ATOM 766 C C . ILE A 1 91 ? -34.564 12.233 6.502 1.00 13.28 89 ILE A C 1
ATOM 767 O O . ILE A 1 91 ? -35.715 12.683 6.571 1.00 13.87 89 ILE A O 1
ATOM 772 N N . GLN A 1 92 ? -33.637 12.470 7.426 1.00 12.99 90 GLN A N 1
ATOM 773 C CA . GLN A 1 92 ? -33.885 13.365 8.555 1.00 14.82 90 GLN A CA 1
ATOM 774 C C . GLN A 1 92 ? -32.601 14.076 8.932 1.00 16.13 90 GLN A C 1
ATOM 775 O O . GLN A 1 92 ? -31.514 13.523 8.747 1.00 14.46 90 GLN A O 1
ATOM 781 N N . ASN A 1 93 ? -32.722 15.286 9.463 1.00 16.14 91 ASN A N 1
ATOM 782 C CA . ASN A 1 93 ? -31.559 15.946 10.073 1.00 17.20 91 ASN A CA 1
ATOM 783 C C . ASN A 1 93 ? -31.708 15.893 11.595 1.00 17.35 91 ASN A C 1
ATOM 784 O O . ASN A 1 93 ? -32.755 15.465 12.090 1.00 17.52 91 ASN A O 1
ATOM 789 N N . ALA A 1 94 ? -30.679 16.297 12.351 1.00 17.17 92 ALA A N 1
ATOM 790 C CA . ALA A 1 94 ? -30.778 16.202 13.808 1.00 18.15 92 ALA A CA 1
ATOM 791 C C . ALA A 1 94 ? -31.847 17.122 14.379 1.00 18.71 92 ALA A C 1
ATOM 792 O O . ALA A 1 94 ? -32.415 16.821 15.427 1.00 19.72 92 ALA A O 1
ATOM 794 N N . SER A 1 95 ? -32.132 18.223 13.678 1.00 18.54 93 SER A N 1
ATOM 795 C CA . SER A 1 95 ? -33.107 19.218 14.157 1.00 18.90 93 SER A CA 1
ATOM 796 C C . SER A 1 95 ? -34.554 18.805 13.864 1.00 18.82 93 SER A C 1
ATOM 797 O O . SER A 1 95 ? -35.489 19.462 14.319 1.00 17.67 93 SER A O 1
ATOM 800 N N . LEU A 1 96 ? -34.712 17.715 13.115 1.00 18.70 94 LEU A N 1
ATOM 801 C CA . LEU A 1 96 ? -36.028 17.239 12.656 1.00 20.24 94 LEU A CA 1
ATOM 802 C C . LEU A 1 96 ? -36.822 18.361 11.995 1.00 19.85 94 LEU A C 1
ATOM 803 O O . LEU A 1 96 ? -38.008 18.536 12.273 1.00 19.92 94 LEU A O 1
ATOM 808 N N . GLU A 1 97 ? -36.164 19.136 11.136 1.00 19.78 95 GLU A N 1
ATOM 809 C CA . GLU A 1 97 ? -36.871 20.114 10.302 1.00 18.31 95 GLU A CA 1
ATOM 810 C C . GLU A 1 97 ? -37.207 19.484 8.960 1.00 18.66 95 GLU A C 1
ATOM 811 O O . GLU A 1 97 ? -36.484 18.607 8.496 1.00 17.71 95 GLU A O 1
ATOM 817 N N . PRO A 1 98 ? -38.299 19.935 8.322 1.00 16.73 96 PRO A N 1
ATOM 818 C CA . PRO A 1 98 ? -38.738 19.280 7.089 1.00 17.28 96 PRO A CA 1
ATOM 819 C C . PRO A 1 98 ? -37.686 19.362 5.984 1.00 17.88 96 PRO A C 1
ATOM 820 O O . PRO A 1 98 ? -37.081 20.420 5.781 1.00 18.10 96 PRO A O 1
ATOM 824 N N . MET A 1 99 ? -37.489 18.257 5.266 1.00 19.03 97 MET A N 1
ATOM 825 C CA . MET A 1 99 ? -36.480 18.179 4.214 1.00 19.32 97 MET A CA 1
ATOM 826 C C . MET A 1 99 ? -36.828 17.141 3.145 1.00 20.42 97 MET A C 1
ATOM 827 O O . MET A 1 99 ? -37.343 16.080 3.453 1.00 20.80 97 MET A O 1
ATOM 832 N N . LYS A 1 100 ? -36.514 17.435 1.884 1.00 19.73 98 LYS A N 1
ATOM 833 C CA . LYS A 1 100 ? -36.676 16.437 0.829 1.00 20.74 98 LYS A CA 1
ATOM 834 C C . LYS A 1 100 ? -35.515 15.454 0.965 1.00 19.92 98 LYS A C 1
ATOM 835 O O . LYS A 1 100 ? -34.361 15.877 1.073 1.00 18.96 98 LYS A O 1
ATOM 841 N N . PRO A 1 101 ? -35.809 14.141 0.974 1.00 19.74 99 PRO A N 1
ATOM 842 C CA . PRO A 1 101 ? -34.697 13.182 1.081 1.00 18.36 99 PRO A CA 1
ATOM 843 C C . PRO A 1 101 ? -33.669 13.377 -0.040 1.00 17.92 99 PRO A C 1
ATOM 844 O O . PRO A 1 101 ? -34.041 13.656 -1.192 1.00 16.46 99 PRO A O 1
ATOM 848 N N . PHE A 1 102 ? -32.387 13.256 0.303 1.00 16.61 100 PHE A N 1
ATOM 849 C CA . PHE A 1 102 ? -31.326 13.452 -0.690 1.00 15.28 100 PHE A CA 1
ATOM 850 C C . PHE A 1 102 ? -30.354 12.276 -0.734 1.00 15.20 100 PHE A C 1
ATOM 851 O O . PHE A 1 102 ? -30.031 11.702 0.298 1.00 15.05 100 PHE A O 1
ATOM 859 N N . LYS A 1 103 ? -29.911 11.925 -1.936 1.00 14.96 101 LYS A N 1
ATOM 860 C CA . LYS A 1 103 ? -29.018 10.789 -2.111 1.00 14.19 101 LYS A CA 1
ATOM 861 C C . LYS A 1 103 ? -27.629 11.115 -1.598 1.00 13.04 101 LYS A C 1
ATOM 862 O O . LYS A 1 103 ? -27.105 12.199 -1.846 1.00 13.39 101 LYS A O 1
ATOM 868 N N . VAL A 1 104 ? -27.043 10.150 -0.899 1.00 12.10 102 VAL A N 1
ATOM 869 C CA . VAL A 1 104 ? -25.733 10.296 -0.280 1.00 11.96 102 VAL A CA 1
ATOM 870 C C . VAL A 1 104 ? -24.690 9.357 -0.915 1.00 12.43 102 VAL A C 1
ATOM 871 O O . VAL A 1 104 ? -23.512 9.689 -1.002 1.00 11.28 102 VAL A O 1
ATOM 875 N N . PHE A 1 105 ? -25.136 8.185 -1.363 1.00 10.62 103 PHE A N 1
ATOM 876 C CA . PHE A 1 105 ? -24.240 7.104 -1.740 1.00 11.48 103 PHE A CA 1
ATOM 877 C C . PHE A 1 105 ? -25.040 6.072 -2.503 1.00 12.37 103 PHE A C 1
ATOM 878 O O . PHE A 1 105 ? -26.214 5.850 -2.194 1.00 11.72 103 PHE A O 1
ATOM 886 N N . ALA A 1 106 ? -24.416 5.463 -3.503 1.00 12.68 104 ALA A N 1
ATOM 887 C CA . ALA A 1 106 ? -25.002 4.285 -4.131 1.00 13.78 104 ALA A CA 1
ATOM 888 C C . ALA A 1 106 ? -23.918 3.246 -4.335 1.00 15.52 104 ALA A C 1
ATOM 889 O O . ALA A 1 106 ? -22.744 3.590 -4.532 1.00 14.30 104 ALA A O 1
ATOM 891 N N . SER A 1 107 ? -24.291 1.975 -4.286 1.00 15.48 105 SER A N 1
ATOM 892 C CA . SER A 1 107 ? -23.330 0.928 -4.620 1.00 17.16 105 SER A CA 1
ATOM 893 C C . SER A 1 107 ? -23.979 -0.214 -5.377 1.00 17.48 105 SER A C 1
ATOM 894 O O . SER A 1 107 ? -25.189 -0.426 -5.309 1.00 18.69 105 SER A O 1
ATOM 897 N N . GLU A 1 108 ? -23.158 -0.935 -6.118 1.00 16.36 106 GLU A N 1
ATOM 898 C CA . GLU A 1 108 ? -23.557 -2.186 -6.697 1.00 16.85 106 GLU A CA 1
ATOM 899 C C . GLU A 1 108 ? -22.508 -3.144 -6.220 1.00 15.57 106 GLU A C 1
ATOM 900 O O . GLU A 1 108 ? -21.321 -2.909 -6.429 1.00 15.26 106 GLU A O 1
ATOM 906 N N . ILE A 1 109 ? -22.942 -4.216 -5.576 1.00 14.38 107 ILE A N 1
ATOM 907 C CA . ILE A 1 109 ? -22.018 -5.148 -4.946 1.00 14.96 107 ILE A CA 1
ATOM 908 C C . ILE A 1 109 ? -22.358 -6.566 -5.348 1.00 15.84 107 ILE A C 1
ATOM 909 O O . ILE A 1 109 ? -23.527 -6.972 -5.285 1.00 14.41 107 ILE A O 1
ATOM 914 N N . LYS A 1 110 ? -21.332 -7.310 -5.753 1.00 16.52 108 LYS A N 1
ATOM 915 C CA . LYS A 1 110 ? -21.479 -8.702 -6.154 1.00 17.52 108 LYS A CA 1
ATOM 916 C C . LYS A 1 110 ? -20.909 -9.623 -5.075 1.00 17.33 108 LYS A C 1
ATOM 917 O O . LYS A 1 110 ? -19.824 -9.378 -4.553 1.00 16.16 108 LYS A O 1
ATOM 923 N N . PHE A 1 111 ? -21.673 -10.652 -4.731 1.00 17.08 109 PHE A N 1
ATOM 924 C CA . PHE A 1 111 ? -21.285 -11.625 -3.721 1.00 18.75 109 PHE A CA 1
ATOM 925 C C . PHE A 1 111 ? -21.277 -13.006 -4.354 1.00 19.08 109 PHE A C 1
ATOM 926 O O . PHE A 1 111 ? -22.111 -13.300 -5.206 1.00 20.11 109 PHE A O 1
ATOM 934 N N . GLY A 1 112 ? -20.336 -13.839 -3.939 1.00 19.11 110 GLY A N 1
ATOM 935 C CA . GLY A 1 112 ? -20.386 -15.264 -4.244 1.00 21.14 110 GLY A CA 1
ATOM 936 C C . GLY A 1 112 ? -20.678 -16.009 -2.955 1.00 21.78 110 GLY A C 1
ATOM 937 O O . GLY A 1 112 ? -20.682 -15.415 -1.884 1.00 22.28 110 GLY A O 1
ATOM 938 N N . PHE A 1 113 ? -20.939 -17.308 -3.049 1.00 22.91 111 PHE A N 1
ATOM 939 C CA . PHE A 1 113 ? -21.058 -18.136 -1.853 1.00 23.84 111 PHE A CA 1
ATOM 940 C C . PHE A 1 113 ? -19.961 -19.192 -1.931 1.00 24.69 111 PHE A C 1
ATOM 941 O O . PHE A 1 113 ? -19.699 -19.746 -2.996 1.00 23.91 111 PHE A O 1
ATOM 949 N N . VAL A 1 114 ? -19.287 -19.433 -0.815 1.00 25.45 112 VAL A N 1
ATOM 950 C CA . VAL A 1 114 ? -18.108 -20.297 -0.832 1.00 27.37 112 VAL A CA 1
ATOM 951 C C . VAL A 1 114 ? -18.057 -21.197 0.396 1.00 28.45 112 VAL A C 1
ATOM 952 O O . VAL A 1 114 ? -18.639 -20.875 1.428 1.00 27.97 112 VAL A O 1
ATOM 956 N N . ASN A 1 115 ? -17.378 -22.337 0.271 1.00 30.94 113 ASN A N 1
ATOM 957 C CA . ASN A 1 115 ? -17.040 -23.144 1.442 1.00 33.12 113 ASN A CA 1
ATOM 958 C C . ASN A 1 115 ? -16.006 -22.400 2.280 1.00 34.23 113 ASN A C 1
ATOM 959 O O . ASN A 1 115 ? -15.145 -21.711 1.735 1.00 34.57 113 ASN A O 1
ATOM 964 N N . ARG A 1 116 ? -16.082 -22.540 3.600 1.00 36.20 114 ARG A N 1
ATOM 965 C CA . ARG A 1 116 ? -15.171 -21.805 4.486 1.00 38.25 114 ARG A CA 1
ATOM 966 C C . ARG A 1 116 ? -13.697 -22.199 4.310 1.00 39.35 114 ARG A C 1
ATOM 967 O O . ARG A 1 116 ? -12.841 -21.344 4.072 1.00 40.05 114 ARG A O 1
ATOM 975 N N . SER A 1 117 ? -13.402 -23.488 4.447 1.00 40.08 115 SER A N 1
ATOM 976 C CA . SER A 1 117 ? -12.036 -23.972 4.277 1.00 40.58 115 SER A CA 1
ATOM 977 C C . SER A 1 117 ? -11.539 -23.697 2.864 1.00 40.60 115 SER A C 1
ATOM 978 O O . SER A 1 117 ? -10.673 -22.839 2.646 1.00 40.77 115 SER A O 1
ATOM 981 N N . THR A 1 118 ? -12.118 -24.414 1.905 1.00 39.89 116 THR A N 1
ATOM 982 C CA . THR A 1 118 ? -11.681 -24.360 0.522 1.00 39.53 116 THR A CA 1
ATOM 983 C C . THR A 1 118 ? -11.801 -22.982 -0.126 1.00 38.68 116 THR A C 1
ATOM 984 O O . THR A 1 118 ? -11.005 -22.637 -1.005 1.00 38.79 116 THR A O 1
ATOM 988 N N . TYR A 1 119 ? -12.797 -22.207 0.298 1.00 37.65 117 TYR A N 1
ATOM 989 C CA . TYR A 1 119 ? -13.089 -20.919 -0.322 1.00 37.02 117 TYR A CA 1
ATOM 990 C C . TYR A 1 119 ? -13.523 -21.125 -1.776 1.00 35.98 117 TYR A C 1
ATOM 991 O O . TYR A 1 119 ? -13.481 -20.209 -2.598 1.00 36.37 117 TYR A O 1
ATOM 1000 N N . SER A 1 120 ? -13.942 -22.346 -2.085 1.00 34.95 118 SER A N 1
ATOM 1001 C CA . SER A 1 120 ? -14.358 -22.700 -3.434 1.00 34.16 118 SER A CA 1
ATOM 1002 C C . SER A 1 120 ? -15.805 -22.289 -3.665 1.00 32.88 118 SER A C 1
ATOM 1003 O O . SER A 1 120 ? -16.625 -22.397 -2.757 1.00 32.06 118 SER A O 1
ATOM 1006 N N . PRO A 1 121 ? -16.119 -21.828 -4.887 1.00 32.15 119 PRO A N 1
ATOM 1007 C CA . PRO A 1 121 ? -17.469 -21.402 -5.250 1.00 31.70 119 PRO A CA 1
ATOM 1008 C C . PRO A 1 121 ? -18.484 -22.540 -5.175 1.00 31.60 119 PRO A C 1
ATOM 1009 O O . PRO A 1 121 ? -18.315 -23.572 -5.838 1.00 31.62 119 PRO A O 1
ATOM 1013 N N . ILE A 1 122 ? -19.513 -22.352 -4.350 1.00 30.68 120 ILE A N 1
ATOM 1014 C CA . ILE A 1 122 ? -20.645 -23.268 -4.286 1.00 29.68 120 ILE A CA 1
ATOM 1015 C C . ILE A 1 122 ? -21.941 -22.502 -4.543 1.00 29.88 120 ILE A C 1
ATOM 1016 O O . ILE A 1 122 ? -21.946 -21.268 -4.599 1.00 28.78 120 ILE A O 1
ATOM 1021 N N . ALA A 1 123 ? -23.035 -23.236 -4.722 1.00 29.40 121 ALA A N 1
ATOM 1022 C CA . ALA A 1 123 ? -24.327 -22.615 -4.973 1.00 29.03 121 ALA A CA 1
ATOM 1023 C C . ALA A 1 123 ? -24.797 -21.883 -3.727 1.00 28.93 121 ALA A C 1
ATOM 1024 O O . ALA A 1 123 ? -24.508 -22.299 -2.602 1.00 29.34 121 ALA A O 1
ATOM 1026 N N . ILE A 1 124 ? -25.516 -20.782 -3.928 1.00 28.60 122 ILE A N 1
ATOM 1027 C CA . ILE A 1 124 ? -26.177 -20.110 -2.819 1.00 28.62 122 ILE A CA 1
ATOM 1028 C C . ILE A 1 124 ? -27.190 -21.112 -2.227 1.00 28.98 122 ILE A C 1
ATOM 1029 O O . ILE A 1 124 ? -27.900 -21.783 -2.974 1.00 29.92 122 ILE A O 1
ATOM 1034 N N . PRO A 1 125 ? -27.231 -21.249 -0.887 1.00 28.99 123 PRO A N 1
ATOM 1035 C CA . PRO A 1 125 ? -28.188 -22.189 -0.301 1.00 29.33 123 PRO A CA 1
ATOM 1036 C C . PRO A 1 125 ? -29.611 -21.864 -0.747 1.00 29.77 123 PRO A C 1
ATOM 1037 O O . PRO A 1 125 ? -29.964 -20.689 -0.860 1.00 29.46 123 PRO A O 1
ATOM 1041 N N . LYS A 1 126 ? -30.419 -22.893 -0.987 1.00 30.57 124 LYS A N 1
ATOM 1042 C CA . LYS A 1 126 ? -31.800 -22.696 -1.434 1.00 31.94 124 LYS A CA 1
ATOM 1043 C C . LYS A 1 126 ? -32.612 -21.783 -0.509 1.00 31.17 124 LYS A C 1
ATOM 1044 O O . LYS A 1 126 ? -33.389 -20.952 -0.982 1.00 31.46 124 LYS A O 1
ATOM 1050 N N . LEU A 1 127 ? -32.422 -21.929 0.800 1.00 30.79 125 LEU A N 1
ATOM 1051 C CA . LEU A 1 127 ? -33.125 -21.090 1.775 1.00 30.91 125 LEU A CA 1
ATOM 1052 C C . LEU A 1 127 ? -32.709 -19.615 1.683 1.00 30.45 125 LEU A C 1
ATOM 1053 O O .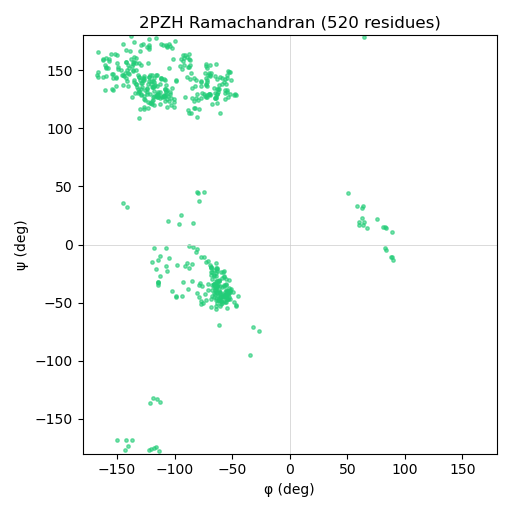 LEU A 1 127 ? -33.528 -18.718 1.901 1.00 30.22 125 LEU A O 1
ATOM 1058 N N . PHE A 1 128 ? -31.440 -19.365 1.363 1.00 29.91 126 PHE A N 1
ATOM 1059 C CA . PHE A 1 128 ? -30.948 -17.997 1.246 1.00 29.71 126 PHE A CA 1
ATOM 1060 C C . PHE A 1 128 ? -31.386 -17.398 -0.083 1.00 29.81 126 PHE A C 1
ATOM 1061 O O . PHE A 1 128 ? -31.640 -16.203 -0.174 1.00 28.97 126 PHE A O 1
ATOM 1069 N N . LYS A 1 129 ? -31.472 -18.248 -1.106 1.00 30.56 127 LYS A N 1
ATOM 1070 C CA . LYS A 1 129 ? -31.962 -17.860 -2.424 1.00 31.76 127 LYS A CA 1
ATOM 1071 C C . LYS A 1 129 ? -33.383 -17.341 -2.295 1.00 32.12 127 LYS A C 1
ATOM 1072 O O . LYS A 1 129 ? -33.723 -16.273 -2.812 1.00 31.34 127 LYS A O 1
ATOM 1078 N N . GLU A 1 130 ? -34.213 -18.104 -1.589 1.00 32.83 128 GLU A N 1
ATOM 1079 C CA . GLU A 1 130 ? -35.592 -17.707 -1.349 1.00 33.80 128 GLU A CA 1
ATOM 1080 C C . GLU A 1 130 ? -35.688 -16.387 -0.584 1.00 33.44 128 GLU A C 1
ATOM 1081 O O . GLU A 1 130 ? -36.525 -15.540 -0.902 1.00 33.21 128 GLU A O 1
ATOM 1087 N N . LEU A 1 131 ? -34.838 -16.225 0.425 1.00 32.85 129 LEU A N 1
ATOM 1088 C CA . LEU A 1 131 ? -34.830 -15.019 1.243 1.00 33.32 129 LEU A CA 1
ATOM 1089 C C . LEU A 1 131 ? -34.432 -13.811 0.409 1.00 33.24 129 LEU A C 1
ATOM 1090 O O . LEU A 1 131 ? -35.018 -12.740 0.539 1.00 32.36 129 LEU A O 1
ATOM 1095 N N . LEU A 1 132 ? -33.422 -13.996 -0.440 1.00 33.71 130 LEU A N 1
ATOM 1096 C CA . LEU A 1 132 ? -32.957 -12.935 -1.327 1.00 34.51 130 LEU A CA 1
ATOM 1097 C C . LEU A 1 132 ? -34.063 -12.531 -2.297 1.00 35.43 130 LEU A C 1
ATOM 1098 O O . LEU A 1 132 ? -34.302 -11.343 -2.513 1.00 34.83 130 LEU A O 1
ATOM 1103 N N . ASN A 1 133 ? -34.739 -13.524 -2.870 1.00 36.84 131 ASN A N 1
ATOM 1104 C CA . ASN A 1 133 ? -35.841 -13.267 -3.797 1.00 38.91 131 ASN A CA 1
ATOM 1105 C C . ASN A 1 133 ? -36.915 -12.385 -3.179 1.00 39.39 131 ASN A C 1
ATOM 1106 O O . ASN A 1 133 ? -37.606 -11.642 -3.883 1.00 39.69 131 ASN A O 1
ATOM 1111 N N . ALA A 1 134 ? -37.055 -12.482 -1.862 1.00 39.77 132 ALA A N 1
ATOM 1112 C CA . ALA A 1 134 ? -38.089 -11.757 -1.131 1.00 40.63 132 ALA A CA 1
ATOM 1113 C C . ALA A 1 134 ? -37.622 -10.374 -0.668 1.00 41.27 132 ALA A C 1
ATOM 1114 O O . ALA A 1 134 ? -36.603 -9.841 -1.122 1.00 41.49 132 ALA A O 1
ATOM 1116 N N . HIS B 1 2 ? 9.146 1.454 21.582 1.00 19.27 0 HIS C N 1
ATOM 1117 C CA . HIS B 1 2 ? 7.773 2.076 21.543 1.00 19.98 0 HIS C CA 1
ATOM 1118 C C . HIS B 1 2 ? 7.173 2.096 20.147 1.00 20.57 0 HIS C C 1
ATOM 1119 O O . HIS B 1 2 ? 7.810 2.522 19.179 1.00 20.78 0 HIS C O 1
ATOM 1126 N N . MET B 1 3 ? 5.935 1.641 20.039 1.00 20.02 1 MET C N 1
ATOM 1127 C CA . MET B 1 3 ? 5.244 1.738 18.771 1.00 20.61 1 MET C CA 1
ATOM 1128 C C . MET B 1 3 ? 4.855 3.180 18.446 1.00 18.26 1 MET C C 1
ATOM 1129 O O .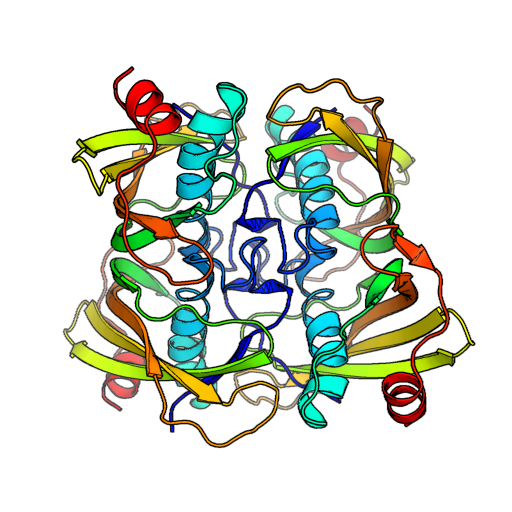 MET B 1 3 ? 4.433 3.938 19.317 1.00 17.35 1 MET C O 1
ATOM 1134 N N . ARG B 1 4 ? 4.973 3.536 17.170 1.00 18.17 2 ARG C N 1
ATOM 1135 C CA . ARG B 1 4 ? 4.481 4.819 16.689 1.00 17.73 2 ARG C CA 1
ATOM 1136 C C . ARG B 1 4 ? 3.341 4.607 15.705 1.00 17.42 2 ARG C C 1
ATOM 1137 O O . ARG B 1 4 ? 3.408 3.712 14.849 1.00 16.83 2 ARG C O 1
ATOM 1145 N N . CYS B 1 5 ? 2.299 5.421 15.862 1.00 14.73 3 CYS C N 1
ATOM 1146 C CA . CYS B 1 5 ? 1.099 5.393 15.013 1.00 14.67 3 CYS C CA 1
ATOM 1147 C C . CYS B 1 5 ? 0.809 6.782 14.491 1.00 14.66 3 CYS C C 1
ATOM 1148 O O . CYS B 1 5 ? 0.892 7.751 15.224 1.00 14.54 3 CYS C O 1
ATOM 1151 N N . ARG B 1 6 ? 0.420 6.848 13.225 1.00 11.96 4 ARG C N 1
ATOM 1152 C CA . ARG B 1 6 ? -0.025 8.087 12.603 1.00 10.58 4 ARG C CA 1
ATOM 1153 C C . ARG B 1 6 ? -1.529 8.259 12.792 1.00 9.90 4 ARG C C 1
ATOM 1154 O O . ARG B 1 6 ? -2.283 7.271 12.699 1.00 10.41 4 ARG C O 1
ATOM 1162 N N . VAL B 1 7 ? -1.966 9.507 12.978 1.00 8.94 5 VAL C N 1
ATOM 1163 C CA . VAL B 1 7 ? -3.403 9.836 13.018 1.00 9.66 5 VAL C CA 1
ATOM 1164 C C . VAL B 1 7 ? -3.904 10.062 11.594 1.00 8.88 5 VAL C C 1
ATOM 1165 O O . VAL B 1 7 ? -3.483 11.007 10.912 1.00 8.49 5 VAL C O 1
ATOM 1169 N N . TYR B 1 8 ? -4.778 9.160 11.144 1.00 9.34 6 TYR C N 1
ATOM 1170 C CA . TYR B 1 8 ? -5.407 9.251 9.814 1.00 9.79 6 TYR C CA 1
ATOM 1171 C C . TYR B 1 8 ? -6.866 9.725 9.920 1.00 9.53 6 TYR C C 1
ATOM 1172 O O . TYR B 1 8 ? -7.438 9.822 11.023 1.00 8.30 6 TYR C O 1
ATOM 1181 N N . TYR B 1 9 ? -7.476 10.032 8.782 1.00 9.10 7 TYR C N 1
ATOM 1182 C CA . TYR B 1 9 ? -8.848 10.545 8.807 1.00 9.71 7 TYR C CA 1
ATOM 1183 C C . TYR B 1 9 ? -9.775 9.559 9.504 1.00 8.70 7 TYR C C 1
ATOM 1184 O O . TYR B 1 9 ? -10.713 9.963 10.204 1.00 10.52 7 TYR C O 1
ATOM 1193 N N . GLU B 1 10 ? -9.517 8.269 9.306 1.00 8.04 8 GLU C N 1
ATOM 1194 C CA . GLU B 1 10 ? -10.347 7.212 9.903 1.00 9.64 8 GLU C CA 1
ATOM 1195 C C . GLU B 1 10 ? -10.367 7.339 11.427 1.00 10.30 8 GLU C C 1
ATOM 1196 O O . GLU B 1 10 ? -11.290 6.836 12.094 1.00 10.98 8 GLU C O 1
ATOM 1202 N N . ASP B 1 11 ? -9.334 7.988 11.966 1.00 8.76 9 ASP C N 1
ATOM 1203 C CA . ASP B 1 11 ? -9.149 8.088 13.427 1.00 9.93 9 ASP C CA 1
ATOM 1204 C C . ASP B 1 11 ? -9.797 9.306 14.025 1.00 9.83 9 ASP C C 1
ATOM 1205 O O . ASP B 1 11 ? -9.972 9.376 15.241 1.00 9.52 9 ASP C O 1
ATOM 1210 N N . THR B 1 12 ? -10.097 10.292 13.184 1.00 9.57 10 THR C N 1
ATOM 1211 C CA . THR B 1 12 ? -10.606 11.585 13.646 1.00 10.50 10 THR C CA 1
ATOM 1212 C C . THR B 1 12 ? -12.128 11.602 13.686 1.00 11.60 10 THR C C 1
ATOM 1213 O O . THR B 1 12 ? -12.781 10.782 13.036 1.00 10.63 10 THR C O 1
ATOM 1217 N N . ASP B 1 13 ? -12.678 12.541 14.456 1.00 10.88 11 ASP C N 1
ATOM 1218 C CA . ASP B 1 13 ? -14.102 12.827 14.425 1.00 11.83 11 ASP C CA 1
ATOM 1219 C C . ASP B 1 13 ? -14.376 14.256 13.969 1.00 12.04 11 ASP C C 1
ATOM 1220 O O . ASP B 1 13 ? -13.466 14.999 13.602 1.00 10.74 11 ASP C O 1
ATOM 1225 N N . SER B 1 14 ? -15.660 14.637 14.012 1.00 12.71 12 SER C N 1
ATOM 1226 C CA . SER B 1 14 ? -16.121 15.910 13.488 1.00 14.11 12 SER C CA 1
ATOM 1227 C C . SER B 1 14 ? -15.536 17.107 14.232 1.00 15.74 12 SER C C 1
ATOM 1228 O O . SER B 1 14 ? -15.479 18.220 13.700 1.00 15.25 12 SER C O 1
ATOM 1231 N N . GLU B 1 15 ? -15.055 16.871 15.445 1.00 16.27 13 GLU C N 1
ATOM 1232 C CA . GLU B 1 15 ? -14.394 17.940 16.191 1.00 19.56 13 GLU C CA 1
ATOM 1233 C C . GLU B 1 15 ? -12.912 18.091 15.830 1.00 18.54 13 GLU C C 1
ATOM 1234 O O . GLU B 1 15 ? -12.243 18.976 16.343 1.00 19.32 13 GLU C O 1
ATOM 1240 N N . GLY B 1 16 ? -12.415 17.223 14.948 1.00 17.93 14 GLY C N 1
ATOM 1241 C CA . GLY B 1 16 ? -11.046 17.302 14.440 1.00 16.71 14 GLY C CA 1
ATOM 1242 C C . GLY B 1 16 ? -10.014 16.650 15.340 1.00 16.25 14 GLY C C 1
ATOM 1243 O O . GLY B 1 16 ? -8.826 16.862 15.178 1.00 16.17 14 GLY C O 1
ATOM 1244 N N . VAL B 1 17 ? -10.470 15.854 16.303 1.00 13.37 15 VAL C N 1
ATOM 1245 C CA . VAL B 1 17 ? -9.539 15.168 17.175 1.00 12.98 15 VAL C CA 1
ATOM 1246 C C . VAL B 1 17 ? -9.776 13.680 17.079 1.00 11.53 15 VAL C C 1
ATOM 1247 O O . VAL B 1 17 ? -10.738 13.230 16.444 1.00 11.54 15 VAL C O 1
ATOM 1251 N N . VAL B 1 18 ? -8.875 12.902 17.661 1.00 9.88 16 VAL C N 1
ATOM 1252 C CA . VAL B 1 18 ? -9.049 11.463 17.623 1.00 9.06 16 VAL C CA 1
ATOM 1253 C C . VAL B 1 18 ? -10.302 11.062 18.402 1.00 9.26 16 VAL C C 1
ATOM 1254 O O . VAL B 1 18 ? -10.473 11.436 19.581 1.00 9.56 16 VAL C O 1
ATOM 1258 N N . TYR B 1 19 ? -11.183 10.309 17.738 1.00 9.37 17 TYR C N 1
ATOM 1259 C CA . TYR B 1 19 ? -12.346 9.748 18.428 1.00 8.97 17 TYR C CA 1
ATOM 1260 C C . TYR B 1 19 ? -11.865 8.910 19.634 1.00 9.41 17 TYR C C 1
ATOM 1261 O O . TYR B 1 19 ? -10.992 8.061 19.496 1.00 8.06 17 TYR C O 1
ATOM 1270 N N . HIS B 1 20 ? -12.486 9.113 20.798 1.00 9.37 18 HIS C N 1
ATOM 1271 C CA . HIS B 1 20 ? -11.958 8.598 22.057 1.00 11.17 18 HIS C CA 1
ATOM 1272 C C . HIS B 1 20 ? -11.631 7.114 22.107 1.00 9.87 18 HIS C C 1
ATOM 1273 O O . HIS B 1 20 ? -10.658 6.731 22.761 1.00 11.18 18 HIS C O 1
ATOM 1280 N N . ALA B 1 21 ? -12.478 6.276 21.501 1.00 9.23 19 ALA C N 1
ATOM 1281 C CA . ALA B 1 21 ? -12.293 4.831 21.568 1.00 9.83 19 ALA C CA 1
ATOM 1282 C C . ALA B 1 21 ? -11.057 4.383 20.785 1.00 9.57 19 ALA C C 1
ATOM 1283 O O . ALA B 1 21 ? -10.523 3.283 21.013 1.00 10.07 19 ALA C O 1
ATOM 1285 N N . ASN B 1 22 ? -10.595 5.225 19.860 1.00 9.18 20 ASN C N 1
ATOM 1286 C CA . ASN B 1 22 ? -9.473 4.824 19.004 1.00 9.61 20 ASN C CA 1
ATOM 1287 C C . ASN B 1 22 ? -8.180 4.678 19.781 1.00 9.44 20 ASN C C 1
ATOM 1288 O O . ASN B 1 22 ? -7.296 3.942 19.365 1.00 9.60 20 ASN C O 1
ATOM 1293 N N . TYR B 1 23 ? -8.082 5.344 20.922 1.00 10.15 21 TYR C N 1
ATOM 1294 C CA . TYR B 1 23 ? -6.858 5.264 21.712 1.00 10.06 21 TYR C CA 1
ATOM 1295 C C . TYR B 1 23 ? -6.684 3.846 22.233 1.00 10.36 21 TYR C C 1
ATOM 1296 O O . TYR B 1 23 ? -5.559 3.364 22.347 1.00 9.82 21 TYR C O 1
ATOM 1305 N N . LEU B 1 24 ? -7.797 3.172 22.540 1.00 10.70 22 LEU C N 1
ATOM 1306 C CA . LEU B 1 24 ? -7.738 1.762 22.922 1.00 10.76 22 LEU C CA 1
ATOM 1307 C C . LEU B 1 24 ? -7.211 0.881 21.783 1.00 11.10 22 LEU C C 1
ATOM 1308 O O . LEU B 1 24 ? -6.494 -0.086 22.012 1.00 11.48 22 LEU C O 1
ATOM 1313 N N . LYS B 1 25 ? -7.563 1.214 20.540 1.00 9.98 23 LYS C N 1
ATOM 1314 C CA . LYS B 1 25 ? -7.050 0.464 19.381 1.00 11.05 23 LYS C CA 1
ATOM 1315 C C . LYS B 1 25 ? -5.543 0.613 19.260 1.00 11.14 23 LYS C C 1
ATOM 1316 O O . LYS B 1 25 ? -4.827 -0.364 19.066 1.00 9.96 23 LYS C O 1
ATOM 1322 N N . TYR B 1 26 ? -5.065 1.844 19.382 1.00 9.90 24 TYR C N 1
ATOM 1323 C CA . TYR B 1 26 ? -3.623 2.068 19.376 1.00 11.33 24 TYR C CA 1
ATOM 1324 C C . TYR B 1 26 ? -2.921 1.239 20.458 1.00 10.79 24 TYR C C 1
ATOM 1325 O O . TYR B 1 26 ? -1.915 0.572 20.194 1.00 11.41 24 TYR C O 1
ATOM 1334 N N . CYS B 1 27 ? -3.462 1.236 21.671 1.00 10.84 25 CYS C N 1
ATOM 1335 C CA . CYS B 1 27 ? -2.819 0.460 22.738 1.00 12.00 25 CYS C CA 1
ATOM 1336 C C . CYS B 1 27 ? -2.828 -1.026 22.393 1.00 11.28 25 CYS C C 1
ATOM 1337 O O . CYS B 1 27 ? -1.884 -1.742 22.695 1.00 10.51 25 CYS C O 1
ATOM 1340 N N . GLU B 1 28 ? -3.898 -1.487 21.751 1.00 11.96 26 GLU C N 1
ATOM 1341 C CA . GLU B 1 28 ? -4.015 -2.899 21.402 1.00 11.66 26 GLU C CA 1
ATOM 1342 C C . GLU B 1 28 ? -2.954 -3.284 20.387 1.00 11.68 26 GLU C C 1
ATOM 1343 O O . GLU B 1 28 ? -2.305 -4.320 20.540 1.00 11.17 26 GLU C O 1
ATOM 1349 N N . ARG B 1 29 ? -2.776 -2.448 19.357 1.00 11.28 27 ARG C N 1
ATOM 1350 C CA . ARG B 1 29 ? -1.743 -2.697 18.347 1.00 11.43 27 ARG C CA 1
ATOM 1351 C C . ARG B 1 29 ? -0.395 -2.884 19.027 1.00 10.82 27 ARG C C 1
ATOM 1352 O O . ARG B 1 29 ? 0.334 -3.819 18.694 1.00 12.01 27 ARG C O 1
ATOM 1360 N N . ALA B 1 30 ? -0.081 -1.991 19.961 1.00 11.60 28 ALA C N 1
ATOM 1361 C CA . ALA B 1 30 ? 1.218 -2.037 20.659 1.00 12.95 28 ALA C CA 1
ATOM 1362 C C . ALA B 1 30 ? 1.387 -3.365 21.395 1.00 13.41 28 ALA C C 1
ATOM 1363 O O . ALA B 1 30 ? 2.429 -3.999 21.291 1.00 14.91 28 ALA C O 1
ATOM 1365 N N . ARG B 1 31 ? 0.350 -3.811 22.094 1.00 13.49 29 ARG C N 1
ATOM 1366 C CA . ARG B 1 31 ? 0.373 -5.132 22.741 1.00 14.63 29 ARG C CA 1
ATOM 1367 C C . ARG B 1 31 ? 0.574 -6.303 21.773 1.00 14.95 29 ARG C C 1
ATOM 1368 O O . ARG B 1 31 ? 1.448 -7.161 21.962 1.00 14.64 29 ARG C O 1
ATOM 1376 N N . SER B 1 32 ? -0.226 -6.348 20.715 1.00 14.01 30 SER C N 1
ATOM 1377 C CA . SER B 1 32 ? -0.157 -7.482 19.801 1.00 14.53 30 SER C CA 1
ATOM 1378 C C . SER B 1 32 ? 1.181 -7.490 19.055 1.00 14.13 30 SER C C 1
ATOM 1379 O O . SER B 1 32 ? 1.745 -8.544 18.783 1.00 14.17 30 SER C O 1
ATOM 1382 N N . GLU B 1 33 ? 1.697 -6.307 18.739 1.00 15.29 31 GLU C N 1
ATOM 1383 C CA . GLU B 1 33 ? 2.964 -6.244 18.006 1.00 17.45 31 GLU C CA 1
ATOM 1384 C C . GLU B 1 33 ? 4.106 -6.906 18.800 1.00 17.37 31 GLU C C 1
ATOM 1385 O O . GLU B 1 33 ? 4.967 -7.556 18.201 1.00 17.86 31 GLU C O 1
ATOM 1391 N N . PHE B 1 34 ? 4.091 -6.774 20.130 1.00 18.09 32 PHE C N 1
ATOM 1392 C CA . PHE B 1 34 ? 5.088 -7.463 20.971 1.00 18.99 32 PHE C CA 1
ATOM 1393 C C . PHE B 1 34 ? 5.068 -8.958 20.686 1.00 18.99 32 PHE C C 1
ATOM 1394 O O . PHE B 1 34 ? 6.134 -9.609 20.586 1.00 19.14 32 PHE C O 1
ATOM 1402 N N . PHE B 1 35 ? 3.860 -9.512 20.557 1.00 16.59 33 PHE C N 1
ATOM 1403 C CA . PHE B 1 35 ? 3.727 -10.938 20.271 1.00 16.55 33 PHE C CA 1
ATOM 1404 C C . PHE B 1 35 ? 4.123 -11.228 18.832 1.00 16.70 33 PHE C C 1
ATOM 1405 O O . PHE B 1 35 ? 4.886 -12.144 18.585 1.00 17.91 33 PHE C O 1
ATOM 1413 N N . PHE B 1 36 ? 3.611 -10.445 17.882 1.00 17.01 34 PHE C N 1
ATOM 1414 C CA . PHE B 1 36 ? 3.928 -10.656 16.470 1.00 17.69 34 PHE C CA 1
ATOM 1415 C C . PHE B 1 36 ? 5.439 -10.595 16.213 1.00 19.18 34 PHE C C 1
ATOM 1416 O O . PHE B 1 36 ? 5.950 -11.299 15.342 1.00 19.58 34 PHE C O 1
ATOM 1424 N N . LYS B 1 37 ? 6.145 -9.740 16.945 1.00 20.56 35 LYS C N 1
ATOM 1425 C CA . LYS B 1 37 ? 7.597 -9.637 16.779 1.00 24.13 35 LYS C CA 1
ATOM 1426 C C . LYS B 1 37 ? 8.340 -10.910 17.201 1.00 24.99 35 LYS C C 1
ATOM 1427 O O . LYS B 1 37 ? 9.370 -11.263 16.611 1.00 25.86 35 LYS C O 1
ATOM 1433 N N . GLN B 1 38 ? 7.828 -11.594 18.218 1.00 25.48 36 GLN C N 1
ATOM 1434 C CA . GLN B 1 38 ? 8.373 -12.899 18.604 1.00 25.89 36 GLN C CA 1
ATOM 1435 C C . GLN B 1 38 ? 7.764 -14.008 17.761 1.00 25.69 36 GLN C C 1
ATOM 1436 O O . GLN B 1 38 ? 7.815 -15.189 18.141 1.00 26.47 36 GLN C O 1
ATOM 1442 N N . ASN B 1 39 ? 7.187 -13.623 16.623 1.00 24.71 37 ASN C N 1
ATOM 1443 C CA . ASN B 1 39 ? 6.605 -14.567 15.659 1.00 24.95 37 ASN C CA 1
ATOM 1444 C C . ASN B 1 39 ? 5.424 -15.379 16.187 1.00 24.79 37 ASN C C 1
ATOM 1445 O O . ASN B 1 39 ? 5.106 -16.454 15.665 1.00 25.29 37 ASN C O 1
ATOM 1450 N N . VAL B 1 40 ? 4.761 -14.872 17.216 1.00 24.17 38 VAL C N 1
ATOM 1451 C CA . VAL B 1 40 ? 3.599 -15.577 17.733 1.00 23.87 38 VAL C CA 1
ATOM 1452 C C . VAL B 1 40 ? 2.378 -14.669 17.712 1.00 23.68 38 VAL C C 1
ATOM 1453 O O . VAL B 1 40 ? 2.496 -13.447 17.676 1.00 22.95 38 VAL C O 1
ATOM 1457 N N . LEU B 1 41 ? 1.201 -15.276 17.677 1.00 24.52 39 LEU C N 1
ATOM 1458 C CA . LEU B 1 41 ? -0.008 -14.532 17.902 1.00 24.39 39 LEU C CA 1
ATOM 1459 C C . LEU B 1 41 ? -0.214 -14.579 19.402 1.00 24.00 39 LEU C C 1
ATOM 1460 O O . LEU B 1 41 ? 0.272 -15.510 20.071 1.00 24.46 39 LEU C O 1
ATOM 1465 N N . PRO B 1 42 ? -0.892 -13.564 19.956 1.00 23.85 40 PRO C N 1
ATOM 1466 C CA . PRO B 1 42 ? -1.207 -13.554 21.386 1.00 24.14 40 PRO C CA 1
ATOM 1467 C C . PRO B 1 42 ? -2.334 -14.519 21.773 1.00 24.79 40 PRO C C 1
ATOM 1468 O O . PRO B 1 42 ? -3.228 -14.160 22.542 1.00 24.87 40 PRO C O 1
ATOM 1472 N N . GLU B 1 43 ? -2.271 -15.739 21.253 1.00 25.71 41 GLU C N 1
ATOM 1473 C CA . GLU B 1 43 ? -3.249 -16.774 21.556 1.00 27.46 41 GLU C CA 1
ATOM 1474 C C . GLU B 1 43 ? -2.628 -18.105 21.160 1.00 28.11 41 GLU C C 1
ATOM 1475 O O . GLU B 1 43 ? -1.701 -18.140 20.343 1.00 27.91 41 GLU C O 1
ATOM 1481 N N . ASN B 1 44 ? -3.136 -19.194 21.726 1.00 30.25 42 ASN C N 1
ATOM 1482 C CA . ASN B 1 44 ? -2.681 -20.522 21.326 1.00 32.18 42 ASN C CA 1
ATOM 1483 C C . ASN B 1 44 ? -3.820 -21.534 21.172 1.00 33.48 42 ASN C C 1
ATOM 1484 O O . ASN B 1 44 ? -4.993 -21.154 21.161 1.00 33.16 42 ASN C O 1
ATOM 1489 N N . GLU B 1 45 ? -3.463 -22.810 21.049 1.00 35.24 43 GLU C N 1
ATOM 1490 C CA . GLU B 1 45 ? -4.403 -23.865 20.657 1.00 37.53 43 GLU C CA 1
ATOM 1491 C C . GLU B 1 45 ? -5.697 -23.965 21.483 1.00 37.88 43 GLU C C 1
ATOM 1492 O O . GLU B 1 45 ? -6.739 -24.373 20.953 1.00 38.97 43 GLU C O 1
ATOM 1498 N N . GLU B 1 46 ? -5.651 -23.609 22.763 1.00 38.13 44 GLU C N 1
ATOM 1499 C CA . GLU B 1 46 ? -6.900 -23.531 23.534 1.00 37.79 44 GLU C CA 1
ATOM 1500 C C . GLU B 1 46 ? -6.921 -22.401 24.568 1.00 36.43 44 GLU C C 1
ATOM 1501 O O . GLU B 1 46 ? -7.506 -22.534 25.647 1.00 36.63 44 GLU C O 1
ATOM 1507 N N . GLY B 1 47 ? -6.302 -21.276 24.228 1.00 34.33 45 GLY C N 1
ATOM 1508 C CA . GLY B 1 47 ? -6.299 -20.133 25.127 1.00 31.01 45 GLY C CA 1
ATOM 1509 C C . GLY B 1 47 ? -6.208 -18.804 24.415 1.00 29.20 45 GLY C C 1
ATOM 1510 O O . GLY B 1 47 ? -5.511 -18.668 23.407 1.00 28.46 45 GLY C O 1
ATOM 1511 N N . VAL B 1 48 ? -6.917 -17.822 24.961 1.00 27.93 46 VAL C N 1
ATOM 1512 C CA . VAL B 1 48 ? -6.872 -16.466 24.463 1.00 26.67 46 VAL C CA 1
ATOM 1513 C C . VAL B 1 48 ? -6.767 -15.491 25.636 1.00 25.51 46 VAL C C 1
ATOM 1514 O O . VAL B 1 48 ? -7.158 -15.814 26.765 1.00 25.45 46 VAL C O 1
ATOM 1518 N N . PHE B 1 49 ? -6.221 -14.308 25.373 1.00 23.57 47 PHE C N 1
ATOM 1519 C CA . PHE B 1 49 ? -6.225 -13.248 26.374 1.00 23.02 47 PHE C CA 1
ATOM 1520 C C . PHE B 1 49 ? -7.561 -12.538 26.334 1.00 21.53 47 PHE C C 1
ATOM 1521 O O . PHE B 1 49 ? -8.075 -12.234 25.253 1.00 21.01 47 PHE C O 1
ATOM 1529 N N . VAL B 1 50 ? -8.124 -12.261 27.508 1.00 21.11 48 VAL C N 1
ATOM 1530 C CA . VAL B 1 50 ? -9.359 -11.474 27.564 1.00 21.64 48 VAL C CA 1
ATOM 1531 C C . VAL B 1 50 ? -9.220 -10.242 28.451 1.00 19.87 48 VAL C C 1
ATOM 1532 O O . VAL B 1 50 ? -8.744 -10.319 29.588 1.00 20.21 48 VAL C O 1
ATOM 1536 N N . ILE B 1 51 ? -9.644 -9.102 27.924 1.00 18.91 49 ILE C N 1
ATOM 1537 C CA . ILE B 1 51 ? -9.640 -7.866 28.685 1.00 18.35 49 ILE C CA 1
ATOM 1538 C C . ILE B 1 51 ? -10.739 -7.909 29.746 1.00 17.95 49 ILE C C 1
ATOM 1539 O O . ILE B 1 51 ? -11.896 -8.244 29.453 1.00 18.14 49 ILE C O 1
ATOM 1544 N N . ARG B 1 52 ? -10.355 -7.611 30.983 1.00 16.12 50 ARG C N 1
ATOM 1545 C CA . ARG B 1 52 ? -11.280 -7.577 32.123 1.00 16.49 50 ARG C CA 1
ATOM 1546 C C . ARG B 1 52 ? -11.684 -6.157 32.514 1.00 14.88 50 ARG C C 1
ATOM 1547 O O . ARG B 1 52 ? -12.812 -5.898 32.924 1.00 13.79 50 ARG C O 1
ATOM 1555 N N . SER B 1 53 ? -10.730 -5.238 32.476 1.00 14.17 51 SER C N 1
ATOM 1556 C CA . SER B 1 53 ? -11.008 -3.898 32.978 1.00 14.91 51 SER C CA 1
ATOM 1557 C C . SER B 1 53 ? -10.034 -2.886 32.428 1.00 14.92 51 SER C C 1
ATOM 1558 O O . SER B 1 53 ? -8.902 -3.223 32.111 1.00 13.67 51 SER C O 1
ATOM 1561 N N . ILE B 1 54 ? -10.516 -1.654 32.327 1.00 14.72 52 ILE C N 1
ATOM 1562 C CA . ILE B 1 54 ? -9.746 -0.521 31.851 1.00 16.56 52 ILE C CA 1
ATOM 1563 C C . ILE B 1 54 ? -9.978 0.672 32.768 1.00 16.53 52 ILE C C 1
ATOM 1564 O O . ILE B 1 54 ? -11.124 1.026 33.098 1.00 17.27 52 ILE C O 1
ATOM 1569 N N . LYS B 1 55 ? -8.890 1.301 33.201 1.00 16.33 53 LYS C N 1
ATOM 1570 C CA . LYS B 1 55 ? -8.977 2.639 33.762 1.00 16.80 53 LYS C CA 1
ATOM 1571 C C . LYS B 1 55 ? -8.141 3.549 32.865 1.00 16.54 53 LYS C C 1
ATOM 1572 O O . LYS B 1 55 ? -6.963 3.258 32.612 1.00 16.06 53 LYS C O 1
ATOM 1578 N N . ALA B 1 56 ? -8.751 4.639 32.395 1.00 15.97 54 ALA C N 1
ATOM 1579 C CA . ALA B 1 56 ? -8.104 5.514 31.423 1.00 16.03 54 ALA C CA 1
ATOM 1580 C C . ALA B 1 56 ? -8.363 6.987 31.707 1.00 15.99 54 ALA C C 1
ATOM 1581 O O . ALA B 1 56 ? -9.433 7.374 32.198 1.00 15.39 54 ALA C O 1
ATOM 1583 N N . ASP B 1 57 ? -7.372 7.815 31.397 1.00 15.87 55 ASP C N 1
ATOM 1584 C CA . ASP B 1 57 ? -7.506 9.255 31.493 1.00 16.04 55 ASP C CA 1
ATOM 1585 C C . ASP B 1 57 ? -7.124 9.880 30.157 1.00 15.49 55 ASP C C 1
ATOM 1586 O O . ASP B 1 57 ? -6.237 9.385 29.453 1.00 14.17 55 ASP C O 1
ATOM 1591 N N . PHE B 1 58 ? -7.813 10.960 29.818 1.00 15.37 56 PHE C N 1
ATOM 1592 C CA . PHE B 1 58 ? -7.617 11.641 28.549 1.00 16.17 56 PHE C CA 1
ATOM 1593 C C . PHE B 1 58 ? -7.061 13.018 28.832 1.00 16.68 56 PHE C C 1
ATOM 1594 O O . PHE B 1 58 ? -7.598 13.762 29.662 1.00 17.95 56 PHE C O 1
ATOM 1602 N N . PHE B 1 59 ? -5.989 13.364 28.121 1.00 16.44 57 PHE C N 1
ATOM 1603 C CA . PHE B 1 59 ? -5.339 14.643 28.309 1.00 18.11 57 PHE C CA 1
ATOM 1604 C C . PHE B 1 59 ? -5.486 15.454 27.015 1.00 18.03 57 PHE C C 1
ATOM 1605 O O . PHE B 1 59 ? -6.573 15.521 26.456 1.00 18.40 57 PHE C O 1
ATOM 1613 N N . THR B 1 60 ? -4.411 16.056 26.528 1.00 17.20 58 THR C N 1
ATOM 1614 C CA . THR B 1 60 ? -4.534 16.878 25.347 1.00 16.92 58 THR C CA 1
ATOM 1615 C C . THR B 1 60 ? -4.825 16.021 24.119 1.00 15.25 58 THR C C 1
ATOM 1616 O O . THR B 1 60 ? -4.101 15.072 23.853 1.00 16.51 58 THR C O 1
ATOM 1620 N N . PRO B 1 61 ? -5.869 16.377 23.355 1.00 14.90 59 PRO C N 1
ATOM 1621 C CA . PRO B 1 61 ? -6.236 15.560 22.188 1.00 14.95 59 PRO C CA 1
ATOM 1622 C C . PRO B 1 61 ? -5.221 15.641 21.044 1.00 14.33 59 PRO C C 1
ATOM 1623 O O . PRO B 1 61 ? -4.595 16.683 20.843 1.00 13.82 59 PRO C O 1
ATOM 1627 N N . ALA B 1 62 ? -5.079 14.534 20.314 1.00 14.13 60 ALA C N 1
ATOM 1628 C CA . ALA B 1 62 ? -4.289 14.463 19.075 1.00 13.02 60 ALA C CA 1
ATOM 1629 C C . ALA B 1 62 ? -5.193 14.716 17.867 1.00 13.13 60 ALA C C 1
ATOM 1630 O O . ALA B 1 62 ? -6.414 14.498 17.933 1.00 12.35 60 ALA C O 1
ATOM 1632 N N . SER B 1 63 ? -4.584 15.125 16.750 1.00 11.46 61 SER C N 1
ATOM 1633 C CA . SER B 1 63 ? -5.299 15.459 15.523 1.00 11.41 61 SER C CA 1
ATOM 1634 C C . SER B 1 63 ? -4.596 14.911 14.285 1.00 10.63 61 SER C C 1
ATOM 1635 O O . SER B 1 63 ? -3.535 14.275 14.383 1.00 8.07 61 SER C O 1
ATOM 1638 N N . LEU B 1 64 ? -5.214 15.175 13.140 1.00 9.10 62 LEU C N 1
ATOM 1639 C CA . LEU B 1 64 ? -4.828 14.629 11.857 1.00 10.05 62 LEU C CA 1
ATOM 1640 C C . LEU B 1 64 ? -3.335 14.757 11.577 1.00 10.22 62 LEU C C 1
ATOM 1641 O O . LEU B 1 64 ? -2.763 15.840 11.725 1.00 11.40 62 LEU C O 1
ATOM 1646 N N . GLY B 1 65 ? -2.698 13.648 11.202 1.00 9.32 63 GLY C N 1
ATOM 1647 C CA . GLY B 1 65 ? -1.327 13.712 10.700 1.00 9.04 63 GLY C CA 1
ATOM 1648 C C . GLY B 1 65 ? -0.290 13.626 11.807 1.00 9.91 63 GLY C C 1
ATOM 1649 O O . GLY B 1 65 ? 0.897 13.475 11.533 1.00 9.76 63 GLY C O 1
ATOM 1650 N N . GLN B 1 66 ? -0.728 13.733 13.054 1.00 9.76 64 GLN C N 1
ATOM 1651 C CA . GLN B 1 66 ? 0.224 13.697 14.155 1.00 10.18 64 GLN C CA 1
ATOM 1652 C C . GLN B 1 66 ? 0.750 12.285 14.335 1.00 10.94 64 GLN C C 1
ATOM 1653 O O . GLN B 1 66 ? 0.099 11.311 13.935 1.00 10.35 64 GLN C O 1
ATOM 1659 N N . VAL B 1 67 ? 1.951 12.168 14.916 1.00 10.66 65 VAL C N 1
ATOM 1660 C CA . VAL B 1 67 ? 2.529 10.853 15.220 1.00 12.25 65 VAL C CA 1
ATOM 1661 C C . VAL B 1 67 ? 2.431 10.640 16.719 1.00 12.12 65 VAL C C 1
ATOM 1662 O O . VAL B 1 67 ? 2.842 11.492 17.510 1.00 11.89 65 VAL C O 1
ATOM 1666 N N . LEU B 1 68 ? 1.862 9.500 17.089 1.00 12.88 66 LEU C N 1
ATOM 1667 C CA . LEU B 1 68 ? 1.638 9.171 18.492 1.00 13.52 66 LEU C CA 1
ATOM 1668 C C . LEU B 1 68 ? 2.594 8.069 18.895 1.00 12.83 66 LEU C C 1
ATOM 1669 O O . LEU B 1 68 ? 2.842 7.149 18.121 1.00 13.96 66 LEU C O 1
ATOM 1674 N N . GLU B 1 69 ? 3.122 8.139 20.110 1.00 12.11 67 GLU C N 1
ATOM 1675 C CA . GLU B 1 69 ? 4.019 7.087 20.561 1.00 12.60 67 GLU C CA 1
ATOM 1676 C C . GLU B 1 69 ? 3.321 6.394 21.710 1.00 12.03 67 GLU C C 1
ATOM 1677 O O . GLU B 1 69 ? 2.852 7.070 22.626 1.00 11.11 67 GLU C O 1
ATOM 1683 N N . ILE B 1 70 ? 3.250 5.064 21.643 1.00 12.27 68 ILE C N 1
ATOM 1684 C CA . ILE B 1 70 ? 2.580 4.261 22.667 1.00 13.51 68 ILE C CA 1
ATOM 1685 C C . ILE B 1 70 ? 3.660 3.565 23.477 1.00 13.93 68 ILE C C 1
ATOM 1686 O O . ILE B 1 70 ? 4.454 2.796 22.944 1.00 15.15 68 ILE C O 1
ATOM 1691 N N . ARG B 1 71 ? 3.690 3.875 24.761 1.00 15.04 69 ARG C N 1
ATOM 1692 C CA . ARG B 1 71 ? 4.681 3.313 25.653 1.00 15.79 69 ARG C CA 1
ATOM 1693 C C . ARG B 1 71 ? 3.980 2.309 26.546 1.00 15.87 69 ARG C C 1
ATOM 1694 O O . ARG B 1 71 ? 2.924 2.599 27.107 1.00 15.24 69 ARG C O 1
ATOM 1702 N N . THR B 1 72 ? 4.559 1.122 26.668 1.00 15.22 70 THR C N 1
ATOM 1703 C CA . THR B 1 72 ? 3.898 0.038 27.404 1.00 15.40 70 THR C CA 1
ATOM 1704 C C . THR B 1 72 ? 4.828 -0.510 28.496 1.00 16.80 70 THR C C 1
ATOM 1705 O O . THR B 1 72 ? 5.992 -0.779 28.229 1.00 17.21 70 THR C O 1
ATOM 1709 N N . GLN B 1 73 ? 4.306 -0.672 29.709 1.00 17.83 71 GLN C N 1
ATOM 1710 C CA . GLN B 1 73 ? 5.056 -1.357 30.751 1.00 20.17 71 GLN C CA 1
ATOM 1711 C C . GLN B 1 73 ? 4.178 -2.351 31.508 1.00 19.92 71 GLN C C 1
ATOM 1712 O O . GLN B 1 73 ? 2.949 -2.238 31.505 1.00 17.99 71 GLN C O 1
ATOM 1718 N N . ILE B 1 74 ? 4.803 -3.348 32.126 1.00 19.90 72 ILE C N 1
ATOM 1719 C CA . ILE B 1 74 ? 4.041 -4.272 32.974 1.00 21.30 72 ILE C CA 1
ATOM 1720 C C . ILE B 1 74 ? 3.881 -3.642 34.349 1.00 22.13 72 ILE C C 1
ATOM 1721 O O . ILE B 1 74 ? 4.863 -3.279 34.984 1.00 21.86 72 ILE C O 1
ATOM 1726 N N . LYS B 1 75 ? 2.649 -3.493 34.811 1.00 23.09 73 LYS C N 1
ATOM 1727 C CA . LYS B 1 75 ? 2.428 -2.998 36.156 1.00 25.18 73 LYS C CA 1
ATOM 1728 C C . LYS B 1 75 ? 2.417 -4.188 37.118 1.00 26.09 73 LYS C C 1
ATOM 1729 O O . LYS B 1 75 ? 2.962 -4.109 38.225 1.00 26.83 73 LYS C O 1
ATOM 1735 N N . GLU B 1 76 ? 1.834 -5.301 36.676 1.00 26.45 74 GLU C N 1
ATOM 1736 C CA . GLU B 1 76 ? 1.758 -6.497 37.506 1.00 27.06 74 GLU C CA 1
ATOM 1737 C C . GLU B 1 76 ? 1.641 -7.764 36.675 1.00 27.10 74 GLU C C 1
ATOM 1738 O O . GLU B 1 76 ? 0.863 -7.811 35.723 1.00 25.19 74 GLU C O 1
ATOM 1744 N N . LEU B 1 77 ? 2.426 -8.786 37.015 1.00 26.84 75 LEU C N 1
ATOM 1745 C CA . LEU B 1 77 ? 2.311 -10.069 36.335 1.00 27.90 75 LEU C CA 1
ATOM 1746 C C . LEU B 1 77 ? 2.108 -11.207 37.325 1.00 29.22 75 LEU C C 1
ATOM 1747 O O . LEU B 1 77 ? 2.961 -11.448 38.191 1.00 29.15 75 LEU C O 1
ATOM 1752 N N . ARG B 1 78 ? 0.965 -11.882 37.203 1.00 29.53 76 ARG C N 1
ATOM 1753 C CA . ARG B 1 78 ? 0.669 -13.097 37.967 1.00 30.14 76 ARG C CA 1
ATOM 1754 C C . ARG B 1 78 ? 0.618 -14.315 37.035 1.00 29.98 76 ARG C C 1
ATOM 1755 O O . ARG B 1 78 ? 0.654 -14.172 35.806 1.00 29.62 76 ARG C O 1
ATOM 1763 N N . LYS B 1 79 ? 0.511 -15.510 37.613 1.00 30.31 77 LYS C N 1
ATOM 1764 C CA . LYS B 1 79 ? 0.303 -16.718 36.816 1.00 30.59 77 LYS C CA 1
ATOM 1765 C C . LYS B 1 79 ? -1.032 -16.642 36.077 1.00 29.53 77 LYS C C 1
ATOM 1766 O O . LYS B 1 79 ? -1.160 -17.155 34.967 1.00 29.99 77 LYS C O 1
ATOM 1772 N N . VAL B 1 80 ? -2.004 -15.977 36.701 1.00 29.03 78 VAL C N 1
ATOM 1773 C CA . VAL B 1 80 ? -3.372 -15.860 36.174 1.00 28.82 78 VAL C CA 1
ATOM 1774 C C . VAL B 1 80 ? -3.668 -14.619 35.309 1.00 27.35 78 VAL C C 1
ATOM 1775 O O . VAL B 1 80 ? -4.518 -14.667 34.417 1.00 27.45 78 VAL C O 1
ATOM 1779 N N . PHE B 1 81 ? -3.018 -13.494 35.593 1.00 26.01 79 PHE C N 1
ATOM 1780 C CA . PHE B 1 81 ? -3.379 -12.253 34.895 1.00 24.38 79 PHE C CA 1
ATOM 1781 C C . PHE B 1 81 ? -2.270 -11.219 34.869 1.00 23.09 79 PHE C C 1
ATOM 1782 O O . PHE B 1 81 ? -1.374 -11.222 35.710 1.00 20.97 79 PHE C O 1
ATOM 1790 N N . VAL B 1 82 ? -2.367 -10.310 33.907 1.00 20.47 80 VAL C N 1
ATOM 1791 C CA . VAL B 1 82 ? -1.391 -9.241 33.784 1.00 18.39 80 VAL C CA 1
ATOM 1792 C C . VAL B 1 82 ? -2.075 -7.868 33.754 1.00 17.74 80 VAL C C 1
ATOM 1793 O O . VAL B 1 82 ? -3.168 -7.722 33.214 1.00 17.97 80 VAL C O 1
ATOM 1797 N N . VAL B 1 83 ? -1.453 -6.872 34.371 1.00 16.57 81 VAL C N 1
ATOM 1798 C CA . VAL B 1 83 ? -1.937 -5.505 34.263 1.00 17.11 81 VAL C CA 1
ATOM 1799 C C . VAL B 1 83 ? -0.851 -4.712 33.562 1.00 17.37 81 VAL C C 1
ATOM 1800 O O . VAL B 1 83 ? 0.308 -4.752 33.955 1.00 16.38 81 VAL C O 1
ATOM 1804 N N . LEU B 1 84 ? -1.240 -4.017 32.504 1.00 16.23 82 LEU C N 1
ATOM 1805 C CA . LEU B 1 84 ? -0.321 -3.206 31.727 1.00 16.35 82 LEU C CA 1
ATOM 1806 C C . LEU B 1 84 ? -0.652 -1.748 31.898 1.00 16.40 82 LEU C C 1
ATOM 1807 O O . LEU B 1 84 ? -1.819 -1.366 31.947 1.00 16.74 82 LEU C O 1
ATOM 1812 N N . PHE B 1 85 ? 0.384 -0.923 31.945 1.00 15.51 83 PHE C N 1
ATOM 1813 C CA . PHE B 1 85 ? 0.218 0.501 31.924 1.00 17.13 83 PHE C CA 1
ATOM 1814 C C . PHE B 1 85 ? 0.646 0.976 30.545 1.00 16.21 83 PHE C C 1
ATOM 1815 O O . PHE B 1 85 ? 1.747 0.675 30.111 1.00 17.22 83 PHE C O 1
ATOM 1823 N N . GLN B 1 86 ? -0.235 1.701 29.861 1.00 14.99 84 GLN C N 1
ATOM 1824 C CA . GLN B 1 86 ? 0.072 2.216 28.531 1.00 14.66 84 GLN C CA 1
ATOM 1825 C C . GLN B 1 86 ? -0.224 3.708 28.456 1.00 15.16 84 GLN C C 1
ATOM 1826 O O . GLN B 1 86 ? -1.315 4.156 28.839 1.00 15.78 84 GLN C O 1
ATOM 1832 N N . GLU B 1 87 ? 0.757 4.466 27.971 1.00 14.88 85 GLU C N 1
ATOM 1833 C CA . GLU B 1 87 ? 0.647 5.910 27.847 1.00 16.97 85 GLU C CA 1
ATOM 1834 C C . GLU B 1 87 ? 0.875 6.288 26.399 1.00 13.77 85 GLU C C 1
ATOM 1835 O O . GLU B 1 87 ? 1.731 5.725 25.755 1.00 14.16 85 GLU C O 1
ATOM 1841 N N . ILE B 1 88 ? 0.112 7.246 25.903 1.00 13.17 86 ILE C N 1
ATOM 1842 C CA . ILE B 1 88 ? 0.298 7.729 24.533 1.00 11.87 86 ILE C CA 1
ATOM 1843 C C . ILE B 1 88 ? 0.735 9.184 24.572 1.00 11.96 86 ILE C C 1
ATOM 1844 O O . ILE B 1 88 ? 0.103 10.013 25.218 1.00 11.30 86 ILE C O 1
ATOM 1849 N N . TYR B 1 89 ? 1.818 9.485 23.857 1.00 13.00 87 TYR C N 1
ATOM 1850 C CA . TYR B 1 89 ? 2.316 10.839 23.745 1.00 14.58 87 TYR C CA 1
ATOM 1851 C C . TYR B 1 89 ? 2.260 11.263 22.287 1.00 13.89 87 TYR C C 1
ATOM 1852 O O . TYR B 1 89 ? 2.547 10.468 21.409 1.00 12.82 87 TYR C O 1
ATOM 1861 N N . CYS B 1 90 ? 1.865 12.502 22.029 1.00 14.98 88 CYS C N 1
ATOM 1862 C CA . CYS B 1 90 ? 2.017 13.045 20.682 1.00 14.66 88 CYS C CA 1
ATOM 1863 C C . CYS B 1 90 ? 3.432 13.597 20.545 1.00 14.49 88 CYS C C 1
ATOM 1864 O O . CYS B 1 90 ? 3.846 14.417 21.354 1.00 13.50 88 CYS C O 1
ATOM 1867 N N . ILE B 1 91 ? 4.160 13.148 19.526 1.00 13.19 89 ILE C N 1
ATOM 1868 C CA . ILE B 1 91 ? 5.588 13.493 19.409 1.00 14.72 89 ILE C CA 1
ATOM 1869 C C . ILE B 1 91 ? 5.916 14.399 18.220 1.00 14.75 89 ILE C C 1
ATOM 1870 O O . ILE B 1 91 ? 6.886 15.143 18.269 1.00 14.00 89 ILE C O 1
ATOM 1875 N N . GLN B 1 92 ? 5.115 14.344 17.158 1.00 14.98 90 GLN C N 1
ATOM 1876 C CA . GLN B 1 92 ? 5.334 15.236 16.025 1.00 16.31 90 GLN C CA 1
ATOM 1877 C C . GLN B 1 92 ? 4.067 15.601 15.266 1.00 15.66 90 GLN C C 1
ATOM 1878 O O . GLN B 1 92 ? 3.071 14.875 15.311 1.00 14.69 90 GLN C O 1
ATOM 1884 N N . ASN B 1 93 ? 4.120 16.743 14.588 1.00 14.61 91 ASN C N 1
ATOM 1885 C CA . ASN B 1 93 ? 3.152 17.118 13.572 1.00 14.42 91 ASN C CA 1
ATOM 1886 C C . ASN B 1 93 ? 3.585 16.560 12.213 1.00 14.15 91 ASN C C 1
ATOM 1887 O O . ASN B 1 93 ? 4.782 16.380 11.970 1.00 10.79 91 ASN C O 1
ATOM 1892 N N . ALA B 1 94 ? 2.625 16.304 11.317 1.00 12.22 92 ALA C N 1
ATOM 1893 C CA . ALA B 1 94 ? 2.950 15.869 9.968 1.00 13.18 92 ALA C CA 1
ATOM 1894 C C . ALA B 1 94 ? 3.896 16.913 9.341 1.00 13.06 92 ALA C C 1
ATOM 1895 O O . ALA B 1 94 ? 4.862 16.566 8.659 1.00 13.40 92 ALA C O 1
ATOM 1897 N N . SER B 1 95 ? 3.620 18.180 9.630 1.00 12.18 93 SER C N 1
ATOM 1898 C CA . SER B 1 95 ? 4.364 19.313 9.056 1.00 14.04 93 SER C CA 1
ATOM 1899 C C . SER B 1 95 ? 5.770 19.462 9.628 1.00 14.85 93 SER C C 1
ATOM 1900 O O . SER B 1 95 ? 6.591 20.195 9.062 1.00 12.73 93 SER C O 1
ATOM 1903 N N . LEU B 1 96 ? 6.021 18.786 10.751 1.00 14.22 94 LEU C N 1
ATOM 1904 C CA . LEU B 1 96 ? 7.265 18.905 11.527 1.00 16.79 94 LEU C CA 1
ATOM 1905 C C . LEU B 1 96 ? 7.474 20.309 12.096 1.00 18.01 94 LEU C C 1
ATOM 1906 O O . LEU B 1 96 ? 8.587 20.675 12.521 1.00 17.85 94 LEU C O 1
ATOM 1911 N N . GLU B 1 97 ? 6.402 21.100 12.122 1.00 19.13 95 GLU C N 1
ATOM 1912 C CA . GLU B 1 97 ? 6.437 22.334 12.893 1.00 20.14 95 GLU C CA 1
ATOM 1913 C C . GLU B 1 97 ? 6.784 21.951 14.327 1.00 20.31 95 GLU C C 1
ATOM 1914 O O . GLU B 1 97 ? 6.177 21.053 14.893 1.00 19.49 95 GLU C O 1
ATOM 1920 N N . PRO B 1 98 ? 7.777 22.631 14.918 1.00 20.17 96 PRO C N 1
ATOM 1921 C CA . PRO B 1 98 ? 8.296 22.234 16.222 1.00 20.00 96 PRO C CA 1
ATOM 1922 C C . PRO B 1 98 ? 7.219 22.140 17.304 1.00 20.60 96 PRO C C 1
ATOM 1923 O O . PRO B 1 98 ? 6.298 22.974 17.389 1.00 19.35 96 PRO C O 1
ATOM 1927 N N . MET B 1 99 ? 7.327 21.098 18.115 1.00 20.68 97 MET C N 1
ATOM 1928 C CA . MET B 1 99 ? 6.421 20.935 19.228 1.00 21.61 97 MET C CA 1
ATOM 1929 C C . MET B 1 99 ? 7.094 20.134 20.324 1.00 21.88 97 MET C C 1
ATOM 1930 O O . MET B 1 99 ? 7.912 19.264 20.064 1.00 22.29 97 MET C O 1
ATOM 1935 N N . LYS B 1 100 ? 6.750 20.464 21.556 1.00 23.05 98 LYS C N 1
ATOM 1936 C CA . LYS B 1 100 ? 7.187 19.714 22.716 1.00 23.64 98 LYS C CA 1
ATOM 1937 C C . LYS B 1 100 ? 6.237 18.505 22.819 1.00 22.13 98 LYS C C 1
ATOM 1938 O O . LYS B 1 100 ? 5.026 18.695 22.806 1.00 21.40 98 LYS C O 1
ATOM 1944 N N . PRO B 1 101 ? 6.776 17.267 22.883 1.00 20.61 99 PRO C N 1
ATOM 1945 C CA . PRO B 1 101 ? 5.858 16.118 22.997 1.00 19.86 99 PRO C CA 1
ATOM 1946 C C . PRO B 1 101 ? 4.913 16.271 24.184 1.00 19.29 99 PRO C C 1
ATOM 1947 O O . PRO B 1 101 ? 5.302 16.809 25.220 1.00 18.10 99 PRO C O 1
ATOM 1951 N N . PHE B 1 102 ? 3.663 15.831 24.026 1.00 18.17 100 PHE C N 1
ATOM 1952 C CA . PHE B 1 102 ? 2.675 15.994 25.079 1.00 16.69 100 PHE C CA 1
ATOM 1953 C C . PHE B 1 102 ? 1.855 14.737 25.293 1.00 16.15 100 PHE C C 1
ATOM 1954 O O . PHE B 1 102 ? 1.641 13.969 24.363 1.00 15.25 100 PHE C O 1
ATOM 1962 N N . LYS B 1 103 ? 1.401 14.541 26.528 1.00 15.51 101 LYS C N 1
ATOM 1963 C CA . LYS B 1 103 ? 0.658 13.346 26.875 1.00 15.60 101 LYS C CA 1
ATOM 1964 C C . LYS B 1 103 ? -0.762 13.450 26.358 1.00 14.04 101 LYS C C 1
ATOM 1965 O O . LYS B 1 103 ? -1.391 14.488 26.497 1.00 15.39 101 LYS C O 1
ATOM 1971 N N . VAL B 1 104 ? -1.259 12.369 25.770 1.00 12.87 102 VAL C N 1
ATOM 1972 C CA . VAL B 1 104 ? -2.586 12.372 25.141 1.00 13.04 102 VAL C CA 1
ATOM 1973 C C . VAL B 1 104 ? -3.553 11.447 25.877 1.00 13.64 102 VAL C C 1
ATOM 1974 O O . VAL B 1 104 ? -4.755 11.719 25.976 1.00 15.13 102 VAL C O 1
ATOM 1978 N N . PHE B 1 105 ? -3.017 10.356 26.392 1.00 12.71 103 PHE C N 1
ATOM 1979 C CA . PHE B 1 105 ? -3.863 9.288 26.919 1.00 13.34 103 PHE C CA 1
ATOM 1980 C C . PHE B 1 105 ? -3.045 8.390 27.810 1.00 12.92 103 PHE C C 1
ATOM 1981 O O . PHE B 1 105 ? -1.879 8.147 27.541 1.00 13.20 103 PHE C O 1
ATOM 1989 N N . ALA B 1 106 ? -3.658 7.895 28.878 1.00 12.86 104 ALA C N 1
ATOM 1990 C CA . ALA B 1 106 ? -2.994 6.929 29.749 1.00 14.60 104 ALA C CA 1
ATOM 1991 C C . ALA B 1 106 ? -4.026 5.938 30.264 1.00 15.76 104 ALA C C 1
ATOM 1992 O O . ALA B 1 106 ? -5.140 6.328 30.621 1.00 16.06 104 ALA C O 1
ATOM 1994 N N . SER B 1 107 ? -3.657 4.669 30.278 1.00 15.41 105 SER C N 1
ATOM 1995 C CA . SER B 1 107 ? -4.575 3.612 30.675 1.00 17.28 105 SER C CA 1
ATOM 1996 C C . SER B 1 107 ? -3.878 2.545 31.489 1.00 17.44 105 SER C C 1
ATOM 1997 O O . SER B 1 107 ? -2.685 2.282 31.301 1.00 18.47 105 SER C O 1
ATOM 2000 N N . GLU B 1 108 ? -4.636 1.915 32.372 1.00 17.16 106 GLU C N 1
ATOM 2001 C CA . GLU B 1 108 ? -4.195 0.720 33.058 1.00 18.47 106 GLU C CA 1
ATOM 2002 C C . GLU B 1 108 ? -5.186 -0.358 32.681 1.00 16.81 106 GLU C C 1
ATOM 2003 O O . GLU B 1 108 ? -6.395 -0.202 32.891 1.00 16.28 106 GLU C O 1
ATOM 2009 N N . ILE B 1 109 ? -4.686 -1.446 32.120 1.00 15.76 107 ILE C N 1
ATOM 2010 C CA . ILE B 1 109 ? -5.573 -2.462 31.577 1.00 16.56 107 ILE C CA 1
ATOM 2011 C C . ILE B 1 109 ? -5.275 -3.859 32.127 1.00 16.51 107 ILE C C 1
ATOM 2012 O O . ILE B 1 109 ? -4.151 -4.343 32.055 1.00 16.59 107 ILE C O 1
ATOM 2017 N N . LYS B 1 110 ? -6.302 -4.531 32.639 1.00 17.03 108 LYS C N 1
ATOM 2018 C CA . LYS B 1 110 ? -6.090 -5.857 33.189 1.00 16.93 108 LYS C CA 1
ATOM 2019 C C . LYS B 1 110 ? -6.571 -6.904 32.208 1.00 17.38 108 LYS C C 1
ATOM 2020 O O . LYS B 1 110 ? -7.663 -6.765 31.650 1.00 16.46 108 LYS C O 1
ATOM 2026 N N . PHE B 1 111 ? -5.760 -7.943 31.999 1.00 17.67 109 PHE C N 1
ATOM 2027 C CA . PHE B 1 111 ? -6.098 -9.067 31.139 1.00 18.89 109 PHE C CA 1
ATOM 2028 C C . PHE B 1 111 ? -6.004 -10.401 31.881 1.00 20.57 109 PHE C C 1
ATOM 2029 O O . PHE B 1 111 ? -5.010 -10.665 32.572 1.00 20.94 109 PHE C O 1
ATOM 2037 N N . GLY B 1 112 ? -7.013 -11.245 31.695 1.00 20.20 110 GLY C N 1
ATOM 2038 C CA . GLY B 1 112 ? -6.922 -12.674 32.054 1.00 21.68 110 GLY C CA 1
ATOM 2039 C C . GLY B 1 112 ? -6.673 -13.526 30.817 1.00 23.13 110 GLY C C 1
ATOM 2040 O O . GLY B 1 112 ? -6.894 -13.071 29.696 1.00 24.01 110 GLY C O 1
ATOM 2041 N N . PHE B 1 113 ? -6.165 -14.746 31.007 1.00 24.34 111 PHE C N 1
ATOM 2042 C CA . PHE B 1 113 ? -6.009 -15.703 29.906 1.00 25.42 111 PHE C CA 1
ATOM 2043 C C . PHE B 1 113 ? -7.067 -16.789 30.093 1.00 26.18 111 PHE C C 1
ATOM 2044 O O . PHE B 1 113 ? -7.232 -17.311 31.197 1.00 25.78 111 PHE C O 1
ATOM 2052 N N . VAL B 1 114 ? -7.813 -17.108 29.039 1.00 27.12 112 VAL C N 1
ATOM 2053 C CA . VAL B 1 114 ? -8.968 -18.001 29.223 1.00 28.32 112 VAL C CA 1
ATOM 2054 C C . VAL B 1 114 ? -9.143 -19.058 28.142 1.00 29.23 112 VAL C C 1
ATOM 2055 O O . VAL B 1 114 ? -8.633 -18.932 27.034 1.00 28.50 112 VAL C O 1
ATOM 2059 N N . ASN B 1 115 ? -9.878 -20.106 28.491 1.00 31.51 113 ASN C N 1
ATOM 2060 C CA . ASN B 1 115 ? -10.287 -21.120 27.538 1.00 33.77 113 ASN C CA 1
ATOM 2061 C C . ASN B 1 115 ? -11.345 -20.498 26.629 1.00 34.81 113 ASN C C 1
ATOM 2062 O O . ASN B 1 115 ? -12.170 -19.714 27.104 1.00 35.00 113 ASN C O 1
ATOM 2067 N N . ARG B 1 116 ? -11.305 -20.792 25.326 1.00 36.20 114 ARG C N 1
ATOM 2068 C CA . ARG B 1 116 ? -12.335 -20.284 24.402 1.00 38.05 114 ARG C CA 1
ATOM 2069 C C . ARG B 1 116 ? -13.699 -20.942 24.677 1.00 39.55 114 ARG C C 1
ATOM 2070 O O . ARG B 1 116 ? -14.715 -20.258 24.870 1.00 40.48 114 ARG C O 1
ATOM 2078 N N . SER B 1 117 ? -13.712 -22.273 24.677 1.00 40.52 115 SER C N 1
ATOM 2079 C CA . SER B 1 117 ? -14.920 -23.049 24.974 1.00 40.93 115 SER C CA 1
ATOM 2080 C C . SER B 1 117 ? -15.642 -22.534 26.215 1.00 40.80 115 SER C C 1
ATOM 2081 O O . SER B 1 117 ? -16.845 -22.256 26.171 1.00 41.49 115 SER C O 1
ATOM 2084 N N . THR B 1 118 ? -14.899 -22.391 27.313 1.00 40.19 116 THR C N 1
ATOM 2085 C CA . THR B 1 118 ? -15.494 -22.156 28.634 1.00 39.82 116 THR C CA 1
ATOM 2086 C C . THR B 1 118 ? -15.372 -20.739 29.210 1.00 38.57 116 THR C C 1
ATOM 2087 O O . THR B 1 118 ? -16.163 -20.359 30.072 1.00 38.35 116 THR C O 1
ATOM 2091 N N . TYR B 1 119 ? -14.388 -19.970 28.740 1.00 37.61 117 TYR C N 1
ATOM 2092 C CA . TYR B 1 119 ? -14.026 -18.672 29.342 1.00 36.36 117 TYR C CA 1
ATOM 2093 C C . TYR B 1 119 ? -13.589 -18.800 30.799 1.00 35.61 117 TYR C C 1
ATOM 2094 O O . TYR B 1 119 ? -13.540 -17.817 31.540 1.00 35.47 117 TYR C O 1
ATOM 2103 N N . SER B 1 120 ? -13.271 -20.023 31.203 1.00 34.89 118 SER C N 1
ATOM 2104 C CA . SER B 1 120 ? -12.707 -20.252 32.519 1.00 34.13 118 SER C CA 1
ATOM 2105 C C . SER B 1 120 ? -11.237 -19.850 32.460 1.00 33.26 118 SER C C 1
ATOM 2106 O O . SER B 1 120 ? -10.556 -20.132 31.464 1.00 32.41 118 SER C O 1
ATOM 2109 N N . PRO B 1 121 ? -10.746 -19.192 33.524 1.00 32.53 119 PRO C N 1
ATOM 2110 C CA . PRO B 1 121 ? -9.380 -18.685 33.528 1.00 32.02 119 PRO C CA 1
ATOM 2111 C C . PRO B 1 121 ? -8.372 -19.816 33.614 1.00 32.16 119 PRO C C 1
ATOM 2112 O O . PRO B 1 121 ? -8.631 -20.843 34.250 1.00 32.46 119 PRO C O 1
ATOM 2116 N N . ILE B 1 122 ? -7.231 -19.635 32.959 1.00 31.21 120 ILE C N 1
ATOM 2117 C CA . ILE B 1 122 ? -6.165 -20.610 33.043 1.00 30.35 120 ILE C CA 1
ATOM 2118 C C . ILE B 1 122 ? -4.856 -19.845 33.168 1.00 30.05 120 ILE C C 1
ATOM 2119 O O . ILE B 1 122 ? -4.818 -18.632 32.951 1.00 29.64 120 ILE C O 1
ATOM 2124 N N . ALA B 1 123 ? -3.791 -20.549 33.540 1.00 29.62 121 ALA C N 1
ATOM 2125 C CA . ALA B 1 123 ? -2.487 -19.930 33.690 1.00 28.68 121 ALA C CA 1
ATOM 2126 C C . ALA B 1 123 ? -2.052 -19.300 32.370 1.00 29.07 121 ALA C C 1
ATOM 2127 O O . ALA B 1 123 ? -2.259 -19.877 31.298 1.00 28.81 121 ALA C O 1
ATOM 2129 N N . ILE B 1 124 ? -1.474 -18.104 32.442 1.00 28.97 122 ILE C N 1
ATOM 2130 C CA . ILE B 1 124 ? -0.792 -17.554 31.280 1.00 28.97 122 ILE C CA 1
ATOM 2131 C C . ILE B 1 124 ? 0.240 -18.592 30.826 1.00 29.50 122 ILE C C 1
ATOM 2132 O O . ILE B 1 124 ? 0.949 -19.168 31.661 1.00 30.33 122 ILE C O 1
ATOM 2137 N N . PRO B 1 125 ? 0.288 -18.879 29.515 1.00 29.88 123 PRO C N 1
ATOM 2138 C CA . PRO B 1 125 ? 1.290 -19.795 28.985 1.00 30.05 123 PRO C CA 1
ATOM 2139 C C . PRO B 1 125 ? 2.722 -19.325 29.263 1.00 30.35 123 PRO C C 1
ATOM 2140 O O . PRO B 1 125 ? 3.019 -18.120 29.237 1.00 30.40 123 PRO C O 1
ATOM 2144 N N . LYS B 1 126 ? 3.586 -20.295 29.533 1.00 30.80 124 LYS C N 1
ATOM 2145 C CA . LYS B 1 126 ? 4.999 -20.070 29.825 1.00 31.29 124 LYS C CA 1
ATOM 2146 C C . LYS B 1 126 ? 5.709 -19.213 28.770 1.00 30.79 124 LYS C C 1
ATOM 2147 O O . LYS B 1 126 ? 6.439 -18.277 29.107 1.00 31.01 124 LYS C O 1
ATOM 2153 N N . LEU B 1 127 ? 5.504 -19.536 27.498 1.00 31.26 125 LEU C N 1
ATOM 2154 C CA . LEU B 1 127 ? 6.058 -18.727 26.413 1.00 31.14 125 LEU C CA 1
ATOM 2155 C C . LEU B 1 127 ? 5.563 -17.282 26.515 1.00 30.89 125 LEU C C 1
ATOM 2156 O O . LEU B 1 127 ? 6.350 -16.336 26.371 1.00 31.27 125 LEU C O 1
ATOM 2161 N N . PHE B 1 128 ? 4.260 -17.115 26.759 1.00 29.95 126 PHE C N 1
ATOM 2162 C CA . PHE B 1 128 ? 3.661 -15.782 26.879 1.00 29.78 126 PHE C CA 1
ATOM 2163 C C . PHE B 1 128 ? 4.083 -15.083 28.179 1.00 29.81 126 PHE C C 1
ATOM 2164 O O . PHE B 1 128 ? 4.239 -13.861 28.215 1.00 30.26 126 PHE C O 1
ATOM 2172 N N . LYS B 1 129 ? 4.270 -15.858 29.244 1.00 30.29 127 LYS C N 1
ATOM 2173 C CA . LYS B 1 129 ? 4.635 -15.305 30.550 1.00 31.68 127 LYS C CA 1
ATOM 2174 C C . LYS B 1 129 ? 6.027 -14.671 30.501 1.00 32.01 127 LYS C C 1
ATOM 2175 O O . LYS B 1 129 ? 6.303 -13.667 31.169 1.00 31.86 127 LYS C O 1
ATOM 2181 N N . GLU B 1 130 ? 6.903 -15.275 29.706 1.00 32.46 128 GLU C N 1
ATOM 2182 C CA . GLU B 1 130 ? 8.271 -14.803 29.586 1.00 33.52 128 GLU C CA 1
ATOM 2183 C C . GLU B 1 130 ? 8.380 -13.688 28.557 1.00 33.30 128 GLU C C 1
ATOM 2184 O O . GLU B 1 130 ? 9.222 -12.794 28.687 1.00 32.60 128 GLU C O 1
ATOM 2190 N N . LEU B 1 131 ? 7.521 -13.742 27.541 1.00 33.21 129 LEU C N 1
ATOM 2191 C CA . LEU B 1 131 ? 7.353 -12.620 26.625 1.00 33.56 129 LEU C CA 1
ATOM 2192 C C . LEU B 1 131 ? 6.920 -11.383 27.400 1.00 33.80 129 LEU C C 1
ATOM 2193 O O . LEU B 1 131 ? 7.498 -10.305 27.254 1.00 33.88 129 LEU C O 1
ATOM 2198 N N . LEU B 1 132 ? 5.889 -11.545 28.222 1.00 34.39 130 LEU C N 1
ATOM 2199 C CA . LEU B 1 132 ? 5.326 -10.430 28.975 1.00 34.89 130 LEU C CA 1
ATOM 2200 C C . LEU B 1 132 ? 6.335 -9.812 29.933 1.00 35.87 130 LEU C C 1
ATOM 2201 O O . LEU B 1 132 ? 6.414 -8.590 30.056 1.00 35.55 130 LEU C O 1
ATOM 2206 N N . ASN B 1 133 ? 7.114 -10.665 30.591 1.00 37.00 131 ASN C N 1
ATOM 2207 C CA . ASN B 1 133 ? 8.144 -10.218 31.523 1.00 38.95 131 ASN C CA 1
ATOM 2208 C C . ASN B 1 133 ? 9.273 -9.444 30.827 1.00 39.59 131 ASN C C 1
ATOM 2209 O O . ASN B 1 133 ? 9.940 -8.608 31.440 1.00 39.70 131 ASN C O 1
ATOM 2214 N N . ALA B 1 134 ? 9.475 -9.720 29.544 1.00 40.48 132 ALA C N 1
ATOM 2215 C CA . ALA B 1 134 ? 10.550 -9.088 28.781 1.00 41.27 132 ALA C CA 1
ATOM 2216 C C . ALA B 1 134 ? 10.145 -7.740 28.176 1.00 42.12 132 ALA C C 1
ATOM 2217 O O . ALA B 1 134 ? 9.079 -7.183 28.469 1.00 42.38 132 ALA C O 1
ATOM 2219 N N . HIS C 1 2 ? -33.559 3.699 27.712 1.00 27.62 0 HIS D N 1
ATOM 2220 C CA . HIS C 1 2 ? -32.606 2.671 27.200 1.00 27.14 0 HIS D CA 1
ATOM 2221 C C . HIS C 1 2 ? -32.555 2.700 25.677 1.00 26.27 0 HIS D C 1
ATOM 2222 O O . HIS C 1 2 ? -33.544 3.033 25.014 1.00 27.58 0 HIS D O 1
ATOM 2229 N N . MET C 1 3 ? -31.395 2.367 25.123 1.00 23.38 1 MET D N 1
ATOM 2230 C CA . MET C 1 3 ? -31.233 2.263 23.682 1.00 22.48 1 MET D CA 1
ATOM 2231 C C . MET C 1 3 ? -30.822 0.840 23.324 1.00 19.61 1 MET D C 1
ATOM 2232 O O . MET C 1 3 ? -30.113 0.206 24.095 1.00 18.19 1 MET D O 1
ATOM 2237 N N . ARG C 1 4 ? -31.263 0.339 22.170 1.00 17.69 2 ARG D N 1
ATOM 2238 C CA . ARG C 1 4 ? -30.877 -1.004 21.709 1.00 17.35 2 ARG D CA 1
ATOM 2239 C C . ARG C 1 4 ? -30.069 -0.931 20.420 1.00 16.69 2 ARG D C 1
ATOM 2240 O O . ARG C 1 4 ? -30.305 -0.059 19.589 1.00 16.67 2 ARG D O 1
ATOM 2248 N N . CYS C 1 5 ? -29.113 -1.846 20.279 1.00 15.69 3 CYS D N 1
ATOM 2249 C CA A CYS C 1 5 ? -28.187 -1.931 19.134 0.50 15.68 3 CYS D CA 1
ATOM 2250 C CA B CYS C 1 5 ? -28.378 -1.952 19.031 0.50 16.04 3 CYS D CA 1
ATOM 2251 C C . CYS C 1 5 ? -28.027 -3.398 18.729 1.00 15.74 3 CYS D C 1
ATOM 2252 O O . CYS C 1 5 ? -27.993 -4.256 19.604 1.00 15.78 3 CYS D O 1
ATOM 2257 N N . ARG C 1 6 ? -27.837 -3.670 17.443 1.00 13.67 4 ARG D N 1
ATOM 2258 C CA . ARG C 1 6 ? -27.575 -5.016 16.969 1.00 13.10 4 ARG D CA 1
ATOM 2259 C C . ARG C 1 6 ? -26.074 -5.185 16.750 1.00 12.27 4 ARG D C 1
ATOM 2260 O O . ARG C 1 6 ? -25.405 -4.251 16.281 1.00 13.04 4 ARG D O 1
ATOM 2268 N N . VAL C 1 7 ? -25.542 -6.361 17.088 1.00 11.29 5 VAL D N 1
ATOM 2269 C CA . VAL C 1 7 ? -24.150 -6.709 16.760 1.00 10.76 5 VAL D CA 1
ATOM 2270 C C . VAL C 1 7 ? -24.011 -7.140 15.291 1.00 10.91 5 VAL D C 1
ATOM 2271 O O . VAL C 1 7 ? -24.566 -8.151 14.865 1.00 10.93 5 VAL D O 1
ATOM 2275 N N . TYR C 1 8 ? -23.252 -6.363 14.528 1.00 11.55 6 TYR D N 1
ATOM 2276 C CA . TYR C 1 8 ? -23.013 -6.664 13.116 1.00 11.89 6 TYR D CA 1
ATOM 2277 C C . TYR C 1 8 ? -21.583 -7.176 12.884 1.00 11.59 6 TYR D C 1
ATOM 2278 O O . TYR C 1 8 ? -20.740 -7.159 13.792 1.00 12.13 6 TYR D O 1
ATOM 2287 N N . TYR C 1 9 ? -21.313 -7.650 11.672 1.00 12.55 7 TYR D N 1
ATOM 2288 C CA . TYR C 1 9 ? -19.985 -8.170 11.365 1.00 13.54 7 TYR D CA 1
ATOM 2289 C C . TYR C 1 9 ? -18.902 -7.156 11.674 1.00 11.96 7 TYR D C 1
ATOM 2290 O O . TYR C 1 9 ? -17.840 -7.514 12.163 1.00 13.07 7 TYR D O 1
ATOM 2299 N N . GLU C 1 10 ? -19.165 -5.890 11.372 1.00 10.25 8 GLU D N 1
ATOM 2300 C CA . GLU C 1 10 ? -18.183 -4.825 11.622 1.00 10.08 8 GLU D CA 1
ATOM 2301 C C . GLU C 1 10 ? -17.758 -4.766 13.107 1.00 10.59 8 GLU D C 1
ATOM 2302 O O . GLU C 1 10 ? -16.655 -4.309 13.434 1.00 11.31 8 GLU D O 1
ATOM 2308 N N . ASP C 1 11 ? -18.653 -5.200 13.994 1.00 9.56 9 ASP D N 1
ATOM 2309 C CA . ASP C 1 11 ? -18.421 -5.125 15.429 1.00 11.80 9 ASP D CA 1
ATOM 2310 C C . ASP C 1 11 ? -17.627 -6.292 15.983 1.00 12.15 9 ASP D C 1
ATOM 2311 O O . ASP C 1 11 ? -17.138 -6.216 17.103 1.00 12.90 9 ASP D O 1
ATOM 2316 N N . THR C 1 12 ? -17.539 -7.375 15.223 1.00 12.26 10 THR D N 1
ATOM 2317 C CA . THR C 1 12 ? -16.941 -8.612 15.737 1.00 14.09 10 THR D CA 1
ATOM 2318 C C . THR C 1 12 ? -15.451 -8.671 15.444 1.00 15.13 10 THR D C 1
ATOM 2319 O O . THR C 1 12 ? -14.964 -7.938 14.597 1.00 16.38 10 THR D O 1
ATOM 2323 N N . ASP C 1 13 ? -14.732 -9.547 16.150 1.00 15.44 11 ASP D N 1
ATOM 2324 C CA . ASP C 1 13 ? -13.320 -9.827 15.842 1.00 16.38 11 ASP D CA 1
ATOM 2325 C C . ASP C 1 13 ? -13.136 -11.306 15.509 1.00 16.50 11 ASP D C 1
ATOM 2326 O O . ASP C 1 13 ? -14.098 -12.048 15.462 1.00 14.55 11 ASP D O 1
ATOM 2331 N N . SER C 1 14 ? -11.890 -11.726 15.296 1.00 17.41 12 SER D N 1
ATOM 2332 C CA . SER C 1 14 ? -11.606 -13.091 14.865 1.00 18.39 12 SER D CA 1
ATOM 2333 C C . SER C 1 14 ? -12.014 -14.137 15.908 1.00 19.19 12 SER D C 1
ATOM 2334 O O . SER C 1 14 ? -12.119 -15.316 15.591 1.00 18.77 12 SER D O 1
ATOM 2337 N N . GLU C 1 15 ? -12.248 -13.719 17.152 1.00 20.28 13 GLU D N 1
ATOM 2338 C CA . GLU C 1 15 ? -12.658 -14.674 18.176 1.00 22.63 13 GLU D CA 1
ATOM 2339 C C . GLU C 1 15 ? -14.170 -14.876 18.212 1.00 21.70 13 GLU D C 1
ATOM 2340 O O . GLU C 1 15 ? -14.675 -15.681 18.993 1.00 22.64 13 GLU D O 1
ATOM 2346 N N . GLY C 1 16 ? -14.886 -14.150 17.351 1.00 20.54 14 GLY D N 1
ATOM 2347 C CA . GLY C 1 16 ? -16.337 -14.263 17.234 1.00 18.94 14 GLY D CA 1
ATOM 2348 C C . GLY C 1 16 ? -17.128 -13.460 18.252 1.00 17.77 14 GLY D C 1
ATOM 2349 O O . GLY C 1 16 ? -18.320 -13.696 18.450 1.00 19.60 14 GLY D O 1
ATOM 2350 N N . VAL C 1 17 ? -16.459 -12.529 18.918 1.00 15.80 15 VAL D N 1
ATOM 2351 C CA . VAL C 1 17 ? -17.094 -11.691 19.917 1.00 14.92 15 VAL D CA 1
ATOM 2352 C C . VAL C 1 17 ? -16.920 -10.228 19.532 1.00 13.87 15 VAL D C 1
ATOM 2353 O O . VAL C 1 17 ? -16.160 -9.895 18.624 1.00 13.59 15 VAL D O 1
ATOM 2357 N N . VAL C 1 18 ? -17.644 -9.348 20.202 1.00 12.66 16 VAL D N 1
ATOM 2358 C CA . VAL C 1 18 ? -17.499 -7.927 19.940 1.00 11.86 16 VAL D CA 1
ATOM 2359 C C . VAL C 1 18 ? -16.078 -7.428 20.290 1.00 11.65 16 VAL D C 1
ATOM 2360 O O . VAL C 1 18 ? -15.536 -7.691 21.399 1.00 11.79 16 VAL D O 1
ATOM 2364 N N . TYR C 1 19 ? -15.456 -6.724 19.346 1.00 10.42 17 TYR D N 1
ATOM 2365 C CA . TYR C 1 19 ? -14.125 -6.173 19.619 1.00 11.24 17 TYR D CA 1
ATOM 2366 C C . TYR C 1 19 ? -14.243 -5.174 20.771 1.00 10.17 17 TYR D C 1
ATOM 2367 O O . TYR C 1 19 ? -15.101 -4.292 20.771 1.00 10.88 17 TYR D O 1
ATOM 2376 N N . HIS C 1 20 ? -13.378 -5.301 21.767 1.00 11.28 18 HIS D N 1
ATOM 2377 C CA . HIS C 1 20 ? -13.573 -4.576 23.018 1.00 11.20 18 HIS D CA 1
ATOM 2378 C C . HIS C 1 20 ? -13.871 -3.073 22.937 1.00 10.50 18 HIS D C 1
ATOM 2379 O O . HIS C 1 20 ? -14.698 -2.574 23.678 1.00 10.78 18 HIS D O 1
ATOM 2386 N N . ALA C 1 21 ? -13.198 -2.340 22.044 1.00 9.48 19 ALA D N 1
ATOM 2387 C CA . ALA C 1 21 ? -13.403 -0.893 21.989 1.00 9.68 19 ALA D CA 1
ATOM 2388 C C . ALA C 1 21 ? -14.804 -0.522 21.484 1.00 8.91 19 ALA D C 1
ATOM 2389 O O . ALA C 1 21 ? -15.274 0.599 21.726 1.00 10.33 19 ALA D O 1
ATOM 2391 N N . ASN C 1 22 ? -15.472 -1.456 20.809 1.00 9.82 20 ASN D N 1
ATOM 2392 C CA . ASN C 1 22 ? -16.770 -1.164 20.193 1.00 10.20 20 ASN D CA 1
ATOM 2393 C C . ASN C 1 22 ? -17.831 -0.922 21.266 1.00 9.85 20 ASN D C 1
ATOM 2394 O O . ASN C 1 22 ? -18.801 -0.213 21.047 1.00 10.60 20 ASN D O 1
ATOM 2399 N N . TYR C 1 23 ? -17.635 -1.495 22.450 1.00 9.62 21 TYR D N 1
ATOM 2400 C CA . TYR C 1 23 ? -18.610 -1.267 23.528 1.00 9.59 21 TYR D CA 1
ATOM 2401 C C . TYR C 1 23 ? -18.649 0.207 23.902 1.00 8.97 21 TYR D C 1
ATOM 2402 O O . TYR C 1 23 ? -19.682 0.730 24.267 1.00 9.57 21 TYR D O 1
ATOM 2411 N N . LEU C 1 24 ? -17.527 0.894 23.782 1.00 8.41 22 LEU D N 1
ATOM 2412 C CA A LEU C 1 24 ? -17.501 2.316 24.052 0.50 9.30 22 LEU D CA 1
ATOM 2413 C CA B LEU C 1 24 ? -17.498 2.327 24.043 0.50 9.11 22 LEU D CA 1
ATOM 2414 C C . LEU C 1 24 ? -18.302 3.079 22.990 1.00 9.30 22 LEU D C 1
ATOM 2415 O O . LEU C 1 24 ? -18.959 4.094 23.288 1.00 9.46 22 LEU D O 1
ATOM 2424 N N . LYS C 1 25 ? -18.242 2.604 21.754 1.00 9.62 23 LYS D N 1
ATOM 2425 C CA . LYS C 1 25 ? -19.042 3.220 20.680 1.00 9.86 23 LYS D CA 1
ATOM 2426 C C . LYS C 1 25 ? -20.526 3.078 21.009 1.00 10.07 23 LYS D C 1
ATOM 2427 O O . LYS C 1 25 ? -21.282 4.055 20.938 1.00 9.04 23 LYS D O 1
ATOM 2433 N N . TYR C 1 26 ? -20.935 1.871 21.390 1.00 9.07 24 TYR D N 1
ATOM 2434 C CA . TYR C 1 26 ? -22.333 1.659 21.810 1.00 11.32 24 TYR D CA 1
ATOM 2435 C C . TYR C 1 26 ? -22.770 2.651 22.903 1.00 11.28 24 TYR D C 1
ATOM 2436 O O . TYR C 1 26 ? -23.850 3.242 22.827 1.00 10.88 24 TYR D O 1
ATOM 2445 N N . CYS C 1 27 ? -21.932 2.855 23.915 1.00 11.54 25 CYS D N 1
ATOM 2446 C CA . CYS C 1 27 ? -22.268 3.782 25.007 1.00 11.78 25 CYS D CA 1
ATOM 2447 C C . CYS C 1 27 ? -22.350 5.221 24.544 1.00 11.56 25 CYS D C 1
ATOM 2448 O O . CYS C 1 27 ? -23.183 5.997 25.026 1.00 11.51 25 CYS D O 1
ATOM 2451 N N . GLU C 1 28 ? -21.470 5.582 23.608 1.00 10.98 26 GLU D N 1
ATOM 2452 C CA . GLU C 1 28 ? -21.513 6.898 22.991 1.00 9.82 26 GLU D CA 1
ATOM 2453 C C . GLU C 1 28 ? -22.842 7.115 22.265 1.00 9.69 26 GLU D C 1
ATOM 2454 O O . GLU C 1 28 ? -23.456 8.167 22.392 1.00 10.76 26 GLU D O 1
ATOM 2460 N N . ARG C 1 29 ? -23.278 6.116 21.511 1.00 10.63 27 ARG D N 1
ATOM 2461 C CA . ARG C 1 29 ? -24.515 6.238 20.762 1.00 9.62 27 ARG D CA 1
ATOM 2462 C C . ARG C 1 29 ? -25.642 6.540 21.733 1.00 10.65 27 ARG D C 1
ATOM 2463 O O . ARG C 1 29 ? -26.481 7.395 21.468 1.00 11.71 27 ARG D O 1
ATOM 2471 N N . ALA C 1 30 ? -25.635 5.843 22.864 1.00 11.04 28 ALA D N 1
ATOM 2472 C CA . ALA C 1 30 ? -26.716 5.984 23.836 1.00 12.52 28 ALA D CA 1
ATOM 2473 C C . ALA C 1 30 ? -26.755 7.396 24.400 1.00 12.98 28 ALA D C 1
ATOM 2474 O O . ALA C 1 30 ? -27.844 7.944 24.630 1.00 13.51 28 ALA D O 1
ATOM 2476 N N . ARG C 1 31 ? -25.571 7.984 24.611 1.00 12.52 29 ARG D N 1
ATOM 2477 C CA . ARG C 1 31 ? -25.470 9.356 25.116 1.00 13.46 29 ARG D CA 1
ATOM 2478 C C . ARG C 1 31 ? -25.948 10.365 24.097 1.00 14.36 29 ARG D C 1
ATOM 2479 O O . ARG C 1 31 ? -26.712 11.286 24.414 1.00 12.93 29 ARG D O 1
ATOM 2487 N N . SER C 1 32 ? -25.490 10.206 22.863 1.00 13.85 30 SER D N 1
ATOM 2488 C CA . SER C 1 32 ? -25.893 11.125 21.801 1.00 13.91 30 SER D CA 1
ATOM 2489 C C . SER C 1 32 ? -27.400 11.071 21.486 1.00 14.75 30 SER D C 1
ATOM 2490 O O . SER C 1 32 ? -28.036 12.097 21.249 1.00 14.37 30 SER D O 1
ATOM 2493 N N . GLU C 1 33 ? -27.979 9.879 21.547 1.00 15.92 31 GLU D N 1
ATOM 2494 C CA . GLU C 1 33 ? -29.389 9.683 21.211 1.00 17.65 31 GLU D CA 1
ATOM 2495 C C . GLU C 1 33 ? -30.256 10.463 22.208 1.00 17.55 31 GLU D C 1
ATOM 2496 O O . GLU C 1 33 ? -31.306 10.988 21.851 1.00 17.87 31 GLU D O 1
ATOM 2502 N N . PHE C 1 34 ? -29.781 10.593 23.443 1.00 17.98 32 PHE D N 1
ATOM 2503 C CA . PHE C 1 34 ? -30.464 11.414 24.444 1.00 19.21 32 PHE D CA 1
ATOM 2504 C C . PHE C 1 34 ? -30.699 12.860 23.962 1.00 18.40 32 PHE D C 1
ATOM 2505 O O . PHE C 1 34 ? -31.764 13.438 24.186 1.00 19.03 32 PHE D O 1
ATOM 2513 N N . PHE C 1 35 ? -29.696 13.429 23.300 1.00 16.17 33 PHE D N 1
ATOM 2514 C CA . PHE C 1 35 ? -29.785 14.754 22.704 1.00 16.25 33 PHE D CA 1
ATOM 2515 C C . PHE C 1 35 ? -30.541 14.689 21.384 1.00 16.93 33 PHE D C 1
ATOM 2516 O O . PHE C 1 35 ? -31.407 15.520 21.120 1.00 15.87 33 PHE D O 1
ATOM 2524 N N . PHE C 1 36 ? -30.216 13.695 20.554 1.00 17.02 34 PHE D N 1
ATOM 2525 C CA . PHE C 1 36 ? -30.839 13.578 19.231 1.00 18.42 34 PHE D CA 1
ATOM 2526 C C . PHE C 1 36 ? -32.352 13.479 19.369 1.00 19.74 34 PHE D C 1
ATOM 2527 O O . PHE C 1 36 ? -33.094 14.132 18.634 1.00 20.01 34 PHE D O 1
ATOM 2535 N N . LYS C 1 37 ? -32.794 12.656 20.315 1.00 21.97 35 LYS D N 1
ATOM 2536 C CA . LYS C 1 37 ? -34.221 12.514 20.643 1.00 24.28 35 LYS D CA 1
ATOM 2537 C C . LYS C 1 37 ? -34.926 13.856 20.738 1.00 24.43 35 LYS D C 1
ATOM 2538 O O . LYS C 1 37 ? -36.045 14.010 20.231 1.00 25.97 35 LYS D O 1
ATOM 2544 N N . GLN C 1 38 ? -34.274 14.806 21.404 1.00 24.13 36 GLN D N 1
ATOM 2545 C CA . GLN C 1 38 ? -34.835 16.116 21.681 1.00 24.81 36 GLN D CA 1
ATOM 2546 C C . GLN C 1 38 ? -34.413 17.120 20.617 1.00 23.89 36 GLN D C 1
ATOM 2547 O O . GLN C 1 38 ? -34.357 18.346 20.846 1.00 24.30 36 GLN D O 1
ATOM 2553 N N . ASN C 1 39 ? -34.115 16.579 19.442 1.00 22.46 37 ASN D N 1
ATOM 2554 C CA . ASN C 1 39 ? -33.854 17.382 18.258 1.00 22.14 37 ASN D CA 1
ATOM 2555 C C . ASN C 1 39 ? -32.699 18.377 18.399 1.00 21.77 37 ASN D C 1
ATOM 2556 O O . ASN C 1 39 ? -32.713 19.457 17.796 1.00 21.21 37 ASN D O 1
ATOM 2561 N N . VAL C 1 40 ? -31.690 18.000 19.180 1.00 21.41 38 VAL D N 1
ATOM 2562 C CA . VAL C 1 40 ? -30.469 18.789 19.266 1.00 21.54 38 VAL D CA 1
ATOM 2563 C C . VAL C 1 40 ? -29.222 17.903 19.191 1.00 20.93 38 VAL D C 1
ATOM 2564 O O . VAL C 1 40 ? -29.297 16.690 19.402 1.00 19.30 38 VAL D O 1
ATOM 2568 N N . LEU C 1 41 ? -28.087 18.526 18.870 1.00 21.15 39 LEU D N 1
ATOM 2569 C CA . LEU C 1 41 ? -26.781 17.879 18.925 1.00 20.25 39 LEU D CA 1
ATOM 2570 C C . LEU C 1 41 ? -26.223 18.004 20.338 1.00 21.09 39 LEU D C 1
ATOM 2571 O O . LEU C 1 41 ? -26.568 18.960 21.045 1.00 21.08 39 LEU D O 1
ATOM 2576 N N . PRO C 1 42 ? -25.329 17.073 20.750 1.00 21.48 40 PRO D N 1
ATOM 2577 C CA . PRO C 1 42 ? -24.735 17.211 22.082 1.00 21.48 40 PRO D CA 1
ATOM 2578 C C . PRO C 1 42 ? -23.617 18.245 22.106 1.00 22.57 40 PRO D C 1
ATOM 2579 O O . PRO C 1 42 ? -22.613 18.048 22.778 1.00 23.19 40 PRO D O 1
ATOM 2583 N N . GLU C 1 43 ? -23.791 19.333 21.364 1.00 22.99 41 GLU D N 1
ATOM 2584 C CA . GLU C 1 43 ? -22.804 20.413 21.299 1.00 24.01 41 GLU D CA 1
ATOM 2585 C C . GLU C 1 43 ? -23.551 21.660 20.857 1.00 25.27 41 GLU D C 1
ATOM 2586 O O . GLU C 1 43 ? -24.641 21.561 20.293 1.00 24.64 41 GLU D O 1
ATOM 2592 N N . ASN C 1 44 ? -22.980 22.833 21.114 1.00 27.34 42 ASN D N 1
ATOM 2593 C CA . ASN C 1 44 ? -23.595 24.073 20.646 1.00 30.08 42 ASN D CA 1
ATOM 2594 C C . ASN C 1 44 ? -22.570 25.094 20.180 1.00 31.72 42 ASN D C 1
ATOM 2595 O O . ASN C 1 44 ? -21.393 24.769 20.028 1.00 31.97 42 ASN D O 1
ATOM 2600 N N . GLU C 1 45 ? -23.024 26.326 19.969 1.00 34.01 43 GLU D N 1
ATOM 2601 C CA . GLU C 1 45 ? -22.193 27.362 19.363 1.00 36.23 43 GLU D CA 1
ATOM 2602 C C . GLU C 1 45 ? -20.846 27.564 20.059 1.00 36.84 43 GLU D C 1
ATOM 2603 O O . GLU C 1 45 ? -19.835 27.810 19.403 1.00 37.74 43 GLU D O 1
ATOM 2609 N N . GLU C 1 46 ? -20.809 27.465 21.379 1.00 36.58 44 GLU D N 1
ATOM 2610 C CA . GLU C 1 46 ? -19.560 27.798 22.050 1.00 36.69 44 GLU D CA 1
ATOM 2611 C C . GLU C 1 46 ? -18.836 26.632 22.719 1.00 34.93 44 GLU D C 1
ATOM 2612 O O . GLU C 1 46 ? -17.684 26.776 23.123 1.00 35.51 44 GLU D O 1
ATOM 2618 N N . GLY C 1 47 ? -19.476 25.473 22.813 1.00 32.28 45 GLY D N 1
ATOM 2619 C CA . GLY C 1 47 ? -18.845 24.389 23.541 1.00 29.55 45 GLY D CA 1
ATOM 2620 C C . GLY C 1 47 ? -19.165 22.960 23.160 1.00 27.25 45 GLY D C 1
ATOM 2621 O O . GLY C 1 47 ? -20.152 22.677 22.479 1.00 26.47 45 GLY D O 1
ATOM 2622 N N . VAL C 1 48 ? -18.314 22.061 23.642 1.00 25.27 46 VAL D N 1
ATOM 2623 C CA . VAL C 1 48 ? -18.441 20.639 23.391 1.00 24.59 46 VAL D CA 1
ATOM 2624 C C . VAL C 1 48 ? -18.170 19.890 24.693 1.00 23.31 46 VAL D C 1
ATOM 2625 O O . VAL C 1 48 ? -17.471 20.396 25.573 1.00 23.85 46 VAL D O 1
ATOM 2629 N N . PHE C 1 49 ? -18.737 18.697 24.825 1.00 22.27 47 PHE D N 1
ATOM 2630 C CA . PHE C 1 49 ? -18.391 17.807 25.919 1.00 21.08 47 PHE D CA 1
ATOM 2631 C C . PHE C 1 49 ? -17.059 17.140 25.638 1.00 20.97 47 PHE D C 1
ATOM 2632 O O . PHE C 1 49 ? -16.773 16.739 24.512 1.00 21.45 47 PHE D O 1
ATOM 2640 N N . VAL C 1 50 ? -16.251 17.000 26.673 1.00 20.80 48 VAL D N 1
ATOM 2641 C CA . VAL C 1 50 ? -14.969 16.344 26.513 1.00 20.68 48 VAL D CA 1
ATOM 2642 C C . VAL C 1 50 ? -14.819 15.274 27.573 1.00 19.96 48 VAL D C 1
ATOM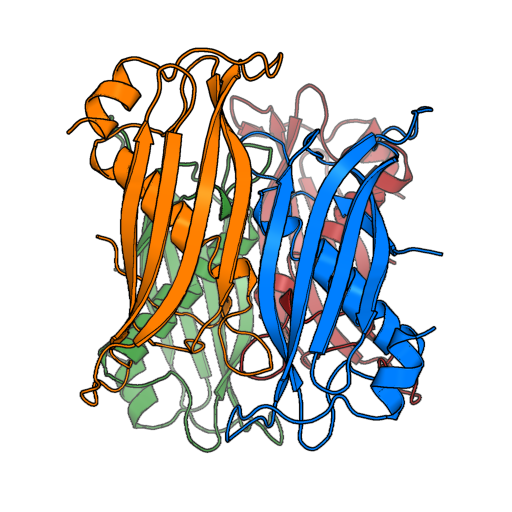 2643 O O . VAL C 1 50 ? -15.024 15.522 28.768 1.00 19.38 48 VAL D O 1
ATOM 2647 N N . ILE C 1 51 ? -14.484 14.071 27.123 1.00 17.99 49 ILE D N 1
ATOM 2648 C CA . ILE C 1 51 ? -14.253 12.973 28.041 1.00 17.53 49 ILE D CA 1
ATOM 2649 C C . ILE C 1 51 ? -12.963 13.181 28.844 1.00 17.29 49 ILE D C 1
ATOM 2650 O O . ILE C 1 51 ? -11.914 13.486 28.285 1.00 15.75 49 ILE D O 1
ATOM 2655 N N . ARG C 1 52 ? -13.075 13.044 30.162 1.00 16.12 50 ARG D N 1
ATOM 2656 C CA . ARG C 1 52 ? -11.952 13.188 31.090 1.00 16.71 50 ARG D CA 1
ATOM 2657 C C . ARG C 1 52 ? -11.388 11.842 31.491 1.00 15.72 50 ARG D C 1
ATOM 2658 O O . ARG C 1 52 ? -10.180 11.665 31.556 1.00 15.41 50 ARG D O 1
ATOM 2666 N N . SER C 1 53 ? -12.268 10.897 31.802 1.00 15.63 51 SER D N 1
ATOM 2667 C CA . SER C 1 53 ? -11.824 9.624 32.343 1.00 15.69 51 SER D CA 1
ATOM 2668 C C . SER C 1 53 ? -12.860 8.531 32.119 1.00 15.46 51 SER D C 1
ATOM 2669 O O . SER C 1 53 ? -14.051 8.810 32.035 1.00 13.40 51 SER D O 1
ATOM 2672 N N . ILE C 1 54 ? -12.378 7.299 32.026 1.00 15.26 52 ILE D N 1
ATOM 2673 C CA . ILE C 1 54 ? -13.224 6.121 31.839 1.00 16.56 52 ILE D CA 1
ATOM 2674 C C . ILE C 1 54 ? -12.782 4.968 32.723 1.00 16.42 52 ILE D C 1
ATOM 2675 O O . ILE C 1 54 ? -11.619 4.568 32.702 1.00 16.02 52 ILE D O 1
ATOM 2680 N N . LYS C 1 55 ? -13.719 4.416 33.488 1.00 16.36 53 LYS D N 1
ATOM 2681 C CA . LYS C 1 55 ? -13.501 3.147 34.159 1.00 17.51 53 LYS D CA 1
ATOM 2682 C C . LYS C 1 55 ? -14.444 2.155 33.490 1.00 16.76 53 LYS D C 1
ATOM 2683 O O . LYS C 1 55 ? -15.645 2.363 33.471 1.00 16.17 53 LYS D O 1
ATOM 2689 N N . ALA C 1 56 ? -13.912 1.088 32.919 1.00 15.36 54 ALA D N 1
ATOM 2690 C CA . ALA C 1 56 ? -14.770 0.157 32.192 1.00 15.44 54 ALA D CA 1
ATOM 2691 C C . ALA C 1 56 ? -14.479 -1.269 32.619 1.00 15.74 54 ALA D C 1
ATOM 2692 O O . ALA C 1 56 ? -13.316 -1.630 32.901 1.00 15.23 54 ALA D O 1
ATOM 2694 N N . ASP C 1 57 ? -15.532 -2.082 32.641 1.00 14.86 55 ASP D N 1
ATOM 2695 C CA . ASP C 1 57 ? -15.412 -3.495 32.946 1.00 15.21 55 ASP D CA 1
ATOM 2696 C C . ASP C 1 57 ? -16.067 -4.351 31.870 1.00 14.75 55 ASP D C 1
ATOM 2697 O O . ASP C 1 57 ? -17.103 -3.979 31.321 1.00 13.83 55 ASP D O 1
ATOM 2702 N N . PHE C 1 58 ? -15.450 -5.490 31.583 1.00 14.27 56 PHE D N 1
ATOM 2703 C CA . PHE C 1 58 ? -15.922 -6.399 30.560 1.00 15.01 56 PHE D CA 1
ATOM 2704 C C . PHE C 1 58 ? -16.373 -7.699 31.197 1.00 16.60 56 PHE D C 1
ATOM 2705 O O . PHE C 1 58 ? -15.631 -8.340 31.960 1.00 17.73 56 PHE D O 1
ATOM 2713 N N . PHE C 1 59 ? -17.603 -8.078 30.876 1.00 15.83 57 PHE D N 1
ATOM 2714 C CA . PHE C 1 59 ? -18.218 -9.267 31.432 1.00 15.47 57 PHE D CA 1
ATOM 2715 C C . PHE C 1 59 ? -18.413 -10.298 30.315 1.00 15.97 57 PHE D C 1
ATOM 2716 O O . PHE C 1 59 ? -17.514 -10.502 29.512 1.00 15.99 57 PHE D O 1
ATOM 2724 N N . THR C 1 60 ? -19.567 -10.950 30.232 1.00 16.73 58 THR D N 1
ATOM 2725 C CA . THR C 1 60 ? -19.743 -11.980 29.197 1.00 16.90 58 THR D CA 1
ATOM 2726 C C . THR C 1 60 ? -19.805 -11.310 27.823 1.00 16.58 58 THR D C 1
ATOM 2727 O O . THR C 1 60 ? -20.572 -10.366 27.637 1.00 17.54 58 THR D O 1
ATOM 2731 N N . PRO C 1 61 ? -19.000 -11.787 26.865 1.00 17.54 59 PRO D N 1
ATOM 2732 C CA . PRO C 1 61 ? -18.940 -11.138 25.548 1.00 16.70 59 PRO D CA 1
ATOM 2733 C C . PRO C 1 61 ? -20.225 -11.306 24.719 1.00 16.33 59 PRO D C 1
ATOM 2734 O O . PRO C 1 61 ? -20.887 -12.349 24.789 1.00 15.65 59 PRO D O 1
ATOM 2738 N N . ALA C 1 62 ? -20.567 -10.281 23.938 1.00 14.72 60 ALA D N 1
ATOM 2739 C CA . ALA C 1 62 ? -21.618 -10.419 22.937 1.00 14.49 60 ALA D CA 1
ATOM 2740 C C . ALA C 1 62 ? -21.097 -10.939 21.591 1.00 14.11 60 ALA D C 1
ATOM 2741 O O . ALA C 1 62 ? -19.909 -10.845 21.275 1.00 11.90 60 ALA D O 1
ATOM 2743 N N . SER C 1 63 ? -22.003 -11.483 20.788 1.00 14.02 61 SER D N 1
ATOM 2744 C CA . SER C 1 63 ? -21.617 -12.067 19.523 1.00 13.98 61 SER D CA 1
ATOM 2745 C C . SER C 1 63 ? -22.572 -11.659 18.380 1.00 13.18 61 SER D C 1
ATOM 2746 O O . SER C 1 63 ? -23.597 -11.002 18.601 1.00 11.83 61 SER D O 1
ATOM 2749 N N . LEU C 1 64 ? -22.213 -12.060 17.168 1.00 12.17 62 LEU D N 1
ATOM 2750 C CA . LEU C 1 64 ? -22.970 -11.705 15.951 1.00 13.13 62 LEU D CA 1
ATOM 2751 C C . LEU C 1 64 ? -24.473 -11.897 16.061 1.00 13.61 62 LEU D C 1
ATOM 2752 O O . LEU C 1 64 ? -24.954 -12.982 16.432 1.00 13.36 62 LEU D O 1
ATOM 2757 N N . GLY C 1 65 ? -25.208 -10.848 15.703 1.00 11.65 63 GLY D N 1
ATOM 2758 C CA . GLY C 1 65 ? -26.654 -10.916 15.530 1.00 12.11 63 GLY D CA 1
ATOM 2759 C C . GLY C 1 65 ? -27.365 -10.629 16.835 1.00 11.48 63 GLY D C 1
ATOM 2760 O O . GLY C 1 65 ? -28.572 -10.440 16.869 1.00 13.52 63 GLY D O 1
ATOM 2761 N N . GLN C 1 66 ? -26.625 -10.582 17.932 1.00 11.86 64 GLN D N 1
ATOM 2762 C CA . GLN C 1 66 ? -27.285 -10.321 19.216 1.00 12.60 64 GLN D CA 1
ATOM 2763 C C . GLN C 1 66 ? -27.749 -8.876 19.355 1.00 12.91 64 GLN D C 1
ATOM 2764 O O . GLN C 1 66 ? -27.165 -7.939 18.766 1.00 12.69 64 GLN D O 1
ATOM 2770 N N . VAL C 1 67 ? -28.800 -8.687 20.146 1.00 12.53 65 VAL D N 1
ATOM 2771 C CA . VAL C 1 67 ? -29.304 -7.350 20.434 1.00 13.43 65 VAL D CA 1
ATOM 2772 C C . VAL C 1 67 ? -28.861 -6.968 21.840 1.00 14.02 65 VAL D C 1
ATOM 2773 O O . VAL C 1 67 ? -29.053 -7.741 22.778 1.00 15.34 65 VAL D O 1
ATOM 2777 N N . LEU C 1 68 ? -28.262 -5.787 21.961 1.00 14.38 66 LEU D N 1
ATOM 2778 C CA . LEU C 1 68 ? -27.754 -5.278 23.242 1.00 13.48 66 LEU D CA 1
ATOM 2779 C C . LEU C 1 68 ? -28.529 -4.048 23.641 1.00 14.08 66 LEU D C 1
ATOM 2780 O O . LEU C 1 68 ? -28.945 -3.258 22.785 1.00 15.67 66 LEU D O 1
ATOM 2785 N N . GLU C 1 69 ? -28.718 -3.883 24.945 1.00 13.66 67 GLU D N 1
ATOM 2786 C CA . GLU C 1 69 ? -29.459 -2.766 25.481 1.00 14.71 67 GLU D CA 1
ATOM 2787 C C . GLU C 1 69 ? -28.531 -1.961 26.365 1.00 13.08 67 GLU D C 1
ATOM 2788 O O . GLU C 1 69 ? -27.921 -2.501 27.282 1.00 13.02 67 GLU D O 1
ATOM 2794 N N . ILE C 1 70 ? -28.405 -0.673 26.065 1.00 13.15 68 ILE D N 1
ATOM 2795 C CA . ILE C 1 70 ? -27.546 0.204 26.841 1.00 14.12 68 ILE D CA 1
ATOM 2796 C C . ILE C 1 70 ? -28.388 1.013 27.799 1.00 14.06 68 ILE D C 1
ATOM 2797 O O . ILE C 1 70 ? -29.293 1.733 27.376 1.00 14.31 68 ILE D O 1
ATOM 2802 N N . ARG C 1 71 ? -28.061 0.882 29.088 1.00 14.83 69 ARG D N 1
ATOM 2803 C CA . ARG C 1 71 ? -28.776 1.503 30.193 1.00 16.72 69 ARG D CA 1
ATOM 2804 C C . ARG C 1 71 ? -27.904 2.617 30.761 1.00 16.09 69 ARG D C 1
ATOM 2805 O O . ARG C 1 71 ? -26.757 2.375 31.135 1.00 17.13 69 ARG D O 1
ATOM 2813 N N . THR C 1 72 ? -28.428 3.839 30.809 1.00 16.18 70 THR D N 1
ATOM 2814 C CA . THR C 1 72 ? -27.608 5.007 31.145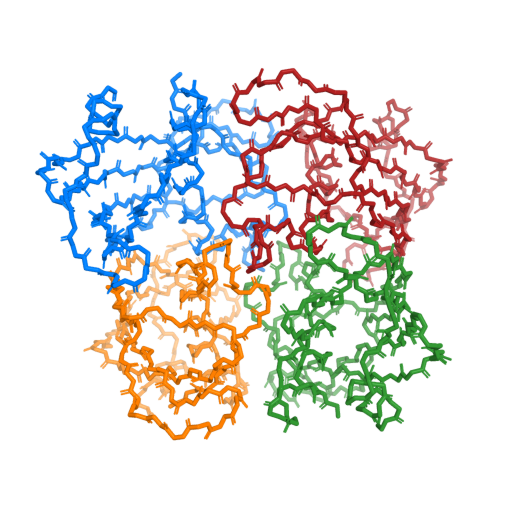 1.00 16.43 70 THR D CA 1
ATOM 2815 C C . THR C 1 72 ? -28.185 5.754 32.341 1.00 18.47 70 THR D C 1
ATOM 2816 O O . THR C 1 72 ? -29.374 6.066 32.355 1.00 17.97 70 THR D O 1
ATOM 2820 N N . GLN C 1 73 ? -27.352 6.045 33.337 1.00 18.80 71 GLN D N 1
ATOM 2821 C CA . GLN C 1 73 ? -27.801 6.884 34.451 1.00 21.59 71 GLN D CA 1
ATOM 2822 C C . GLN C 1 73 ? -26.812 7.981 34.817 1.00 20.93 71 GLN D C 1
ATOM 2823 O O . GLN C 1 73 ? -25.604 7.842 34.599 1.00 18.51 71 GLN D O 1
ATOM 2829 N N . ILE C 1 74 ? -27.343 9.088 35.330 1.00 21.52 72 ILE D N 1
ATOM 2830 C CA . ILE C 1 74 ? -26.520 10.177 35.833 1.00 22.98 72 ILE D CA 1
ATOM 2831 C C . ILE C 1 74 ? -26.066 9.798 37.235 1.00 23.59 72 ILE D C 1
ATOM 2832 O O . ILE C 1 74 ? -26.870 9.739 38.169 1.00 23.76 72 ILE D O 1
ATOM 2837 N N . LYS C 1 75 ? -24.782 9.513 37.373 1.00 24.19 73 LYS D N 1
ATOM 2838 C CA . LYS C 1 75 ? -24.207 9.197 38.673 1.00 25.16 73 LYS D CA 1
ATOM 2839 C C . LYS C 1 75 ? -23.978 10.485 39.465 1.00 26.15 73 LYS D C 1
ATOM 2840 O O . LYS C 1 75 ? -24.132 10.516 40.694 1.00 27.14 73 LYS D O 1
ATOM 2846 N N . GLU C 1 76 ? -23.618 11.547 38.749 1.00 26.13 74 GLU D N 1
ATOM 2847 C CA . GLU C 1 76 ? -23.241 12.811 39.360 1.00 26.71 74 GLU D CA 1
ATOM 2848 C C . GLU C 1 76 ? -23.338 13.949 38.350 1.00 26.32 74 GLU D C 1
ATOM 2849 O O . GLU C 1 76 ? -22.861 13.824 37.225 1.00 26.15 74 GLU D O 1
ATOM 2855 N N . LEU C 1 77 ? -23.959 15.051 38.759 1.00 26.81 75 LEU D N 1
ATOM 2856 C CA . LEU C 1 77 ? -24.147 16.215 37.899 1.00 27.51 75 LEU D CA 1
ATOM 2857 C C . LEU C 1 77 ? -23.727 17.499 38.617 1.00 28.68 75 LEU D C 1
ATOM 2858 O O . LEU C 1 77 ? -24.405 17.953 39.545 1.00 28.24 75 LEU D O 1
ATOM 2863 N N . ARG C 1 78 ? -22.617 18.086 38.192 1.00 29.44 76 ARG D N 1
ATOM 2864 C CA . ARG C 1 78 ? -22.158 19.334 38.783 1.00 30.10 76 ARG D CA 1
ATOM 2865 C C . ARG C 1 78 ? -22.228 20.466 37.764 1.00 29.81 76 ARG D C 1
ATOM 2866 O O . ARG C 1 78 ? -22.690 20.280 36.641 1.00 29.37 76 ARG D O 1
ATOM 2874 N N . LYS C 1 79 ? -21.785 21.650 38.166 1.00 29.72 77 LYS D N 1
ATOM 2875 C CA . LYS C 1 79 ? -21.855 22.804 37.295 1.00 29.42 77 LYS D CA 1
ATOM 2876 C C . LYS C 1 79 ? -20.963 22.599 36.081 1.00 28.02 77 LYS D C 1
ATOM 2877 O O . LYS C 1 79 ? -21.331 22.957 34.971 1.00 28.05 77 LYS D O 1
ATOM 2883 N N . VAL C 1 80 ? -19.798 22.003 36.309 1.00 27.03 78 VAL D N 1
ATOM 2884 C CA . VAL C 1 80 ? -18.745 21.929 35.300 1.00 26.76 78 VAL D CA 1
ATOM 2885 C C . VAL C 1 80 ? -18.543 20.524 34.697 1.00 25.63 78 VAL D C 1
ATOM 2886 O O . VAL C 1 80 ? -17.966 20.392 33.618 1.00 24.85 78 VAL D O 1
ATOM 2890 N N . PHE C 1 81 ? -19.037 19.489 35.380 1.00 24.33 79 PHE D N 1
ATOM 2891 C CA . PHE C 1 81 ? -18.927 18.125 34.860 1.00 23.54 79 PHE D CA 1
ATOM 2892 C C . PHE C 1 81 ? -20.147 17.249 35.112 1.00 22.36 79 PHE D C 1
ATOM 2893 O O . PHE C 1 81 ? -21.043 17.589 35.891 1.00 21.60 79 PHE D O 1
ATOM 2901 N N . VAL C 1 82 ? -20.171 16.113 34.431 1.00 19.45 80 VAL D N 1
ATOM 2902 C CA . VAL C 1 82 ? -21.201 15.120 34.663 1.00 18.11 80 VAL D CA 1
ATOM 2903 C C . VAL C 1 82 ? -20.562 13.757 34.565 1.00 17.65 80 VAL D C 1
ATOM 2904 O O . VAL C 1 82 ? -19.637 13.551 33.769 1.00 17.24 80 VAL D O 1
ATOM 2908 N N . VAL C 1 83 ? -21.028 12.845 35.405 1.00 16.56 81 VAL D N 1
ATOM 2909 C CA . VAL C 1 83 ? -20.513 11.492 35.425 1.00 17.21 81 VAL D CA 1
ATOM 2910 C C . VAL C 1 83 ? -21.671 10.574 35.070 1.00 17.77 81 VAL D C 1
ATOM 2911 O O . VAL C 1 83 ? -22.713 10.576 35.746 1.00 18.16 81 VAL D O 1
ATOM 2915 N N . LEU C 1 84 ? -21.508 9.823 33.986 1.00 16.06 82 LEU D N 1
ATOM 2916 C CA . LEU C 1 84 ? -22.536 8.882 33.547 1.00 16.60 82 LEU D CA 1
ATOM 2917 C C . LEU C 1 84 ? -22.104 7.462 33.801 1.00 16.25 82 LEU D C 1
ATOM 2918 O O . LEU C 1 84 ? -20.945 7.089 33.551 1.00 17.60 82 LEU D O 1
ATOM 2923 N N . PHE C 1 85 ? -23.046 6.665 34.292 1.00 15.72 83 PHE D N 1
ATOM 2924 C CA . PHE C 1 85 ? -22.843 5.251 34.454 1.00 15.80 83 PHE D CA 1
ATOM 2925 C C . PHE C 1 85 ? -23.687 4.496 33.430 1.00 15.35 83 PHE D C 1
ATOM 2926 O O . PHE C 1 85 ? -24.891 4.711 33.319 1.00 15.24 83 PHE D O 1
ATOM 2934 N N . GLN C 1 86 ? -23.048 3.602 32.694 1.00 14.42 84 GLN D N 1
ATOM 2935 C CA . GLN C 1 86 ? -23.703 2.922 31.599 1.00 13.74 84 GLN D CA 1
ATOM 2936 C C . GLN C 1 86 ? -23.428 1.435 31.669 1.00 14.52 84 GLN D C 1
ATOM 2937 O O . GLN C 1 86 ? -22.292 1.002 31.869 1.00 13.88 84 GLN D O 1
ATOM 2943 N N . GLU C 1 87 ? -24.475 0.648 31.471 1.00 13.88 85 GLU D N 1
ATOM 2944 C CA . GLU C 1 87 ? -24.343 -0.780 31.418 1.00 14.81 85 GLU D CA 1
ATOM 2945 C C . GLU C 1 87 ? -24.951 -1.334 30.163 1.00 13.89 85 GLU D C 1
ATOM 2946 O O . GLU C 1 87 ? -26.025 -0.891 29.731 1.00 14.97 85 GLU D O 1
ATOM 2952 N N . ILE C 1 88 ? -24.284 -2.338 29.612 1.00 12.94 86 ILE D N 1
ATOM 2953 C CA . ILE C 1 88 ? -24.799 -3.018 28.442 1.00 12.43 86 ILE D CA 1
ATOM 2954 C C . ILE C 1 88 ? -25.211 -4.436 28.777 1.00 12.19 86 ILE D C 1
ATOM 2955 O O . ILE C 1 88 ? -24.426 -5.197 29.362 1.00 11.48 86 ILE D O 1
ATOM 2960 N N . TYR C 1 89 ? -26.452 -4.772 28.413 1.00 13.00 87 TYR D N 1
ATOM 2961 C CA . TYR C 1 89 ? -26.983 -6.128 28.575 1.00 13.88 87 TYR D CA 1
ATOM 2962 C C . TYR C 1 89 ? -27.358 -6.748 27.239 1.00 13.77 87 TYR D C 1
ATOM 2963 O O . TYR C 1 89 ? -27.993 -6.103 26.407 1.00 13.73 87 TYR D O 1
ATOM 2972 N N . CYS C 1 90 ? -26.986 -8.002 27.034 1.00 13.80 88 CYS D N 1
ATOM 2973 C CA . CYS C 1 90 ? -27.528 -8.732 25.890 1.00 14.37 88 CYS D CA 1
ATOM 2974 C C . CYS C 1 90 ? -28.958 -9.165 26.208 1.00 14.98 88 CYS D C 1
ATOM 2975 O O . CYS C 1 90 ? -29.184 -9.804 27.226 1.00 15.31 88 CYS D O 1
ATOM 2978 N N . ILE C 1 91 ? -29.916 -8.824 25.348 1.00 13.09 89 ILE D N 1
ATOM 2979 C CA . ILE C 1 91 ? -31.319 -9.130 25.645 1.00 13.92 89 ILE D CA 1
ATOM 2980 C C . ILE C 1 91 ? -31.974 -10.047 24.612 1.00 15.08 89 ILE D C 1
ATOM 2981 O O . ILE C 1 91 ? -33.053 -10.606 24.870 1.00 14.78 89 ILE D O 1
ATOM 2986 N N . GLN C 1 92 ? -31.346 -10.215 23.454 1.00 16.08 90 GLN D N 1
ATOM 2987 C CA . GLN C 1 92 ? -31.912 -11.083 22.407 1.00 17.56 90 GLN D CA 1
ATOM 2988 C C . GLN C 1 92 ? -30.845 -11.736 21.559 1.00 17.26 90 GLN D C 1
ATOM 2989 O O . GLN C 1 92 ? -29.776 -11.157 21.350 1.00 17.59 90 GLN D O 1
ATOM 2995 N N . ASN C 1 93 ? -31.165 -12.922 21.042 1.00 17.44 91 ASN D N 1
ATOM 2996 C CA . ASN C 1 93 ? -30.402 -13.601 19.992 1.00 18.03 91 ASN D CA 1
ATOM 2997 C C . ASN C 1 93 ? -31.044 -13.270 18.649 1.00 18.20 91 ASN D C 1
ATOM 2998 O O . ASN C 1 93 ? -32.242 -13.037 18.588 1.00 17.35 91 ASN D O 1
ATOM 3003 N N . ALA C 1 94 ? -30.277 -13.312 17.565 1.00 18.46 92 ALA D N 1
ATOM 3004 C CA . ALA C 1 94 ? -30.881 -13.136 16.240 1.00 18.94 92 ALA D CA 1
ATOM 3005 C C . ALA C 1 94 ? -32.009 -14.162 16.015 1.00 19.10 92 ALA D C 1
ATOM 3006 O O . ALA C 1 94 ? -33.024 -13.850 15.395 1.00 20.25 92 ALA D O 1
ATOM 3008 N N . SER C 1 95 ? -31.833 -15.361 16.565 1.00 19.14 93 SER D N 1
ATOM 3009 C CA . SER C 1 95 ? -32.748 -16.479 16.355 1.00 19.84 93 SER D CA 1
ATOM 3010 C C . SER C 1 95 ? -34.033 -16.364 17.165 1.00 20.12 93 SER D C 1
ATOM 3011 O O . SER C 1 95 ? -34.963 -17.154 16.963 1.00 20.38 93 SER D O 1
ATOM 3014 N N . LEU C 1 96 ? -34.056 -15.420 18.102 1.00 19.68 94 LEU D N 1
ATOM 3015 C CA . LEU C 1 96 ? -35.181 -15.211 19.018 1.00 21.69 94 LEU D CA 1
ATOM 3016 C C . LEU C 1 96 ? -35.397 -16.353 20.000 1.00 22.01 94 LEU D C 1
ATOM 3017 O O . LEU C 1 96 ? -36.455 -16.440 20.636 1.00 22.71 94 LEU D O 1
ATOM 3022 N N . GLU C 1 97 ? -34.407 -17.236 20.113 1.00 22.93 95 GLU D N 1
ATOM 3023 C CA . GLU C 1 97 ? -34.461 -18.277 21.132 1.00 23.78 95 GLU D CA 1
ATOM 3024 C C . GLU C 1 97 ? -34.437 -17.568 22.481 1.00 22.98 95 GLU D C 1
ATOM 3025 O O . GLU C 1 97 ? -33.555 -16.739 22.728 1.00 22.46 95 GLU D O 1
ATOM 3031 N N . PRO C 1 98 ? -35.431 -17.855 23.346 1.00 23.58 96 PRO D N 1
ATOM 3032 C CA . PRO C 1 98 ? -35.550 -17.189 24.641 1.00 22.44 96 PRO D CA 1
ATOM 3033 C C . PRO C 1 98 ? -34.261 -17.220 25.460 1.00 21.65 96 PRO D C 1
ATOM 3034 O O . PRO C 1 98 ? -33.529 -18.208 25.458 1.00 20.31 96 PRO D O 1
ATOM 3038 N N . MET C 1 99 ? -33.988 -16.122 26.151 1.00 21.90 97 MET D N 1
ATOM 3039 C CA . MET C 1 99 ? -32.777 -16.043 26.961 1.00 21.93 97 MET D CA 1
ATOM 3040 C C . MET C 1 99 ? -32.924 -15.062 28.110 1.00 21.80 97 MET D C 1
ATOM 3041 O O . MET C 1 99 ? -33.606 -14.050 28.005 1.00 22.16 97 MET D O 1
ATOM 3046 N N . LYS C 1 100 ? -32.277 -15.381 29.220 1.00 21.38 98 LYS D N 1
ATOM 3047 C CA . LYS C 1 100 ? -32.207 -14.475 30.353 1.00 21.15 98 LYS D CA 1
ATOM 3048 C C . LYS C 1 100 ? -31.202 -13.372 29.967 1.00 19.80 98 LYS D C 1
ATOM 3049 O O . LYS C 1 100 ? -30.130 -13.688 29.487 1.00 19.22 98 LYS D O 1
ATOM 3055 N N . PRO C 1 101 ? -31.564 -12.084 30.117 1.00 19.50 99 PRO D N 1
ATOM 3056 C CA . PRO C 1 101 ? -30.541 -11.073 29.772 1.00 18.38 99 PRO D CA 1
ATOM 3057 C C . PRO C 1 101 ? -29.276 -11.194 30.621 1.00 18.36 99 PRO D C 1
ATOM 3058 O O . PRO C 1 101 ? -29.360 -11.515 31.811 1.00 17.37 99 PRO D O 1
ATOM 3062 N N . PHE C 1 102 ? -28.116 -10.938 30.016 1.00 17.05 100 PHE D N 1
ATOM 3063 C CA . PHE C 1 102 ? -26.859 -11.027 30.752 1.00 16.21 100 PHE D CA 1
ATOM 3064 C C . PHE C 1 102 ? -26.009 -9.774 30.532 1.00 15.82 100 PHE D C 1
ATOM 3065 O O . PHE C 1 102 ? -26.040 -9.178 29.444 1.00 14.88 100 PHE D O 1
ATOM 3073 N N . LYS C 1 103 ? -25.288 -9.356 31.573 1.00 14.32 101 LYS D N 1
ATOM 3074 C CA . LYS C 1 103 ? -24.431 -8.165 31.476 1.00 14.61 101 LYS D CA 1
ATOM 3075 C C . LYS C 1 103 ? -23.191 -8.430 30.631 1.00 14.17 101 LYS D C 1
ATOM 3076 O O . LYS C 1 103 ? -22.522 -9.457 30.800 1.00 14.05 101 LYS D O 1
ATOM 3082 N N . VAL C 1 104 ? -22.854 -7.458 29.783 1.00 13.10 102 VAL D N 1
ATOM 3083 C CA . VAL C 1 104 ? -21.783 -7.585 28.803 1.00 13.44 102 VAL D CA 1
ATOM 3084 C C . VAL C 1 104 ? -20.632 -6.616 29.100 1.00 12.30 102 VAL D C 1
ATOM 3085 O O . VAL C 1 104 ? -19.470 -6.927 28.837 1.00 13.17 102 VAL D O 1
ATOM 3089 N N . PHE C 1 105 ? -20.973 -5.455 29.644 1.00 12.06 103 PHE D N 1
ATOM 3090 C CA . PHE C 1 105 ? -20.042 -4.323 29.744 1.00 12.51 103 PHE D CA 1
ATOM 3091 C C . PHE C 1 105 ? -20.601 -3.254 30.664 1.00 12.98 103 PHE D C 1
ATOM 3092 O O . PHE C 1 105 ? -21.814 -3.065 30.739 1.00 12.48 103 PHE D O 1
ATOM 3100 N N . ALA C 1 106 ? -19.725 -2.563 31.393 1.00 13.09 104 ALA D N 1
ATOM 3101 C CA . ALA C 1 106 ? -20.151 -1.399 32.162 1.00 13.92 104 ALA D CA 1
ATOM 3102 C C . ALA C 1 106 ? -19.051 -0.362 32.112 1.00 14.80 104 ALA D C 1
ATOM 3103 O O . ALA C 1 106 ? -17.873 -0.711 32.043 1.00 14.85 104 ALA D O 1
ATOM 3105 N N . SER C 1 107 ? -19.452 0.904 32.131 1.00 14.47 105 SER D N 1
ATOM 3106 C CA . SER C 1 107 ? -18.511 2.020 32.178 1.00 16.37 105 SER D CA 1
ATOM 3107 C C . SER C 1 107 ? -19.032 3.180 33.004 1.00 16.08 105 SER D C 1
ATOM 3108 O O . SER C 1 107 ? -20.225 3.453 33.051 1.00 16.32 105 SER D O 1
ATOM 3111 N N . GLU C 1 108 ? -18.103 3.846 33.677 1.00 15.75 106 GLU D N 1
ATOM 3112 C CA . GLU C 1 108 ? -18.372 5.077 34.381 1.00 16.45 106 GLU D CA 1
ATOM 3113 C C . GLU C 1 108 ? -17.470 6.108 33.725 1.00 15.37 106 GLU D C 1
ATOM 3114 O O . GLU C 1 108 ? -16.248 5.921 33.652 1.00 12.94 106 GLU D O 1
ATOM 3120 N N . ILE C 1 109 ? -18.074 7.159 33.189 1.00 15.05 107 ILE D N 1
ATOM 3121 C CA . ILE C 1 109 ? -17.318 8.156 32.440 1.00 16.06 107 ILE D CA 1
ATOM 3122 C C . ILE C 1 109 ? -17.605 9.538 32.962 1.00 15.50 107 ILE D C 1
ATOM 3123 O O . ILE C 1 109 ? -18.754 9.885 33.178 1.00 14.84 107 ILE D O 1
ATOM 3128 N N . LYS C 1 110 ? -16.548 10.332 33.122 1.00 16.01 108 LYS D N 1
ATOM 3129 C CA . LYS C 1 110 ? -16.638 11.728 33.534 1.00 17.25 108 LYS D CA 1
ATOM 3130 C C . LYS C 1 110 ? -16.426 12.634 32.321 1.00 17.50 108 LYS D C 1
ATOM 3131 O O . LYS C 1 110 ? -15.445 12.474 31.589 1.00 16.17 108 LYS D O 1
ATOM 3137 N N . PHE C 1 111 ? -17.376 13.542 32.091 1.00 17.70 109 PHE D N 1
ATOM 3138 C CA . PHE C 1 111 ? -17.333 14.501 30.994 1.00 19.20 109 PHE D CA 1
ATOM 3139 C C . PHE C 1 111 ? -17.296 15.915 31.541 1.00 19.65 109 PHE D C 1
ATOM 3140 O O . PHE C 1 111 ? -18.102 16.277 32.402 1.00 18.98 109 PHE D O 1
ATOM 3148 N N . GLY C 1 112 ? -16.384 16.725 31.024 1.00 19.77 110 GLY D N 1
ATOM 3149 C CA . GLY C 1 112 ? -16.419 18.163 31.300 1.00 21.40 110 GLY D CA 1
ATOM 3150 C C . GLY C 1 112 ? -17.000 18.826 30.072 1.00 22.57 110 GLY D C 1
ATOM 3151 O O . GLY C 1 112 ? -17.164 18.180 29.038 1.00 23.50 110 GLY D O 1
ATOM 3152 N N . PHE C 1 113 ? -17.335 20.105 30.173 1.00 23.48 111 PHE D N 1
ATOM 3153 C CA . PHE C 1 113 ? -17.784 20.869 29.015 1.00 24.54 111 PHE D CA 1
ATOM 3154 C C . PHE C 1 113 ? -16.742 21.952 28.772 1.00 25.09 111 PHE D C 1
ATOM 3155 O O . PHE C 1 113 ? -16.349 22.662 29.696 1.00 25.15 111 PHE D O 1
ATOM 3163 N N . VAL C 1 114 ? -16.256 22.060 27.545 1.00 26.20 112 VAL D N 1
ATOM 3164 C CA . VAL C 1 114 ? -15.158 22.987 27.306 1.00 27.95 112 VAL D CA 1
ATOM 3165 C C . VAL C 1 114 ? -15.491 24.063 26.300 1.00 28.90 112 VAL D C 1
ATOM 3166 O O . VAL C 1 114 ? -16.144 23.805 25.291 1.00 28.92 112 VAL D O 1
ATOM 3170 N N . ASN C 1 115 ? -15.054 25.281 26.616 1.00 31.38 113 ASN D N 1
ATOM 3171 C CA . ASN C 1 115 ? -15.036 26.369 25.663 1.00 33.61 113 ASN D CA 1
ATOM 3172 C C . ASN C 1 115 ? -14.125 25.925 24.529 1.00 34.83 113 ASN D C 1
ATOM 3173 O O . ASN C 1 115 ? -12.918 25.733 24.735 1.00 34.89 113 ASN D O 1
ATOM 3178 N N . ARG C 1 116 ? -14.717 25.720 23.354 1.00 36.44 114 ARG D N 1
ATOM 3179 C CA . ARG C 1 116 ? -14.025 25.128 22.214 1.00 38.33 114 ARG D CA 1
ATOM 3180 C C . ARG C 1 116 ? -12.549 25.504 22.097 1.00 39.46 114 ARG D C 1
ATOM 3181 O O . ARG C 1 116 ? -11.693 24.860 22.709 1.00 40.46 114 ARG D O 1
ATOM 3189 N N . SER C 1 117 ? -12.255 26.533 21.304 1.00 40.29 115 SER D N 1
ATOM 3190 C CA . SER C 1 117 ? -10.866 26.905 21.003 1.00 40.80 115 SER D CA 1
ATOM 3191 C C . SER C 1 117 ? -9.896 26.615 22.152 1.00 40.64 115 SER D C 1
ATOM 3192 O O . SER C 1 117 ? -9.070 25.703 22.065 1.00 40.84 115 SER D O 1
ATOM 3195 N N . THR C 1 118 ? -10.001 27.391 23.228 1.00 40.37 116 THR D N 1
ATOM 3196 C CA . THR C 1 118 ? -9.116 27.222 24.375 1.00 39.83 116 THR D CA 1
ATOM 3197 C C . THR C 1 118 ? -9.128 25.792 24.936 1.00 39.11 116 THR D C 1
ATOM 3198 O O . THR C 1 118 ? -8.097 25.289 25.379 1.00 39.28 116 THR D O 1
ATOM 3202 N N . TYR C 1 119 ? -10.286 25.134 24.899 1.00 38.20 117 TYR D N 1
ATOM 3203 C CA . TYR C 1 119 ? -10.438 23.817 25.513 1.00 37.42 117 TYR D CA 1
ATOM 3204 C C . TYR C 1 119 ? -10.540 24.014 27.026 1.00 36.28 117 TYR D C 1
ATOM 3205 O O . TYR C 1 119 ? -10.286 23.102 27.815 1.00 36.22 117 TYR D O 1
ATOM 3214 N N . SER C 1 120 ? -10.928 25.225 27.412 1.00 35.39 118 SER D N 1
ATOM 3215 C CA . SER C 1 120 ? -11.035 25.621 28.814 1.00 34.44 118 SER D CA 1
ATOM 3216 C C . SER C 1 120 ? -12.395 25.218 29.383 1.00 33.10 118 SER D C 1
ATOM 3217 O O . SER C 1 120 ? -13.418 25.408 28.733 1.00 32.93 118 SER D O 1
ATOM 3220 N N . PRO C 1 121 ? -12.406 24.640 30.593 1.00 32.62 119 PRO D N 1
ATOM 3221 C CA . PRO C 1 121 ? -13.635 24.120 31.186 1.00 32.24 119 PRO D CA 1
ATOM 3222 C C . PRO C 1 121 ? -14.594 25.212 31.650 1.00 31.96 119 PRO D C 1
ATOM 3223 O O . PRO C 1 121 ? -14.205 26.108 32.405 1.00 32.49 119 PRO D O 1
ATOM 3227 N N . ILE C 1 122 ? -15.836 25.131 31.186 1.00 31.04 120 ILE D N 1
ATOM 3228 C CA . ILE C 1 122 ? -16.888 26.060 31.584 1.00 30.89 120 ILE D CA 1
ATOM 3229 C C . ILE C 1 122 ? -18.132 25.272 32.008 1.00 30.62 120 ILE D C 1
ATOM 3230 O O . ILE C 1 122 ? -18.229 24.073 31.753 1.00 30.31 120 ILE D O 1
ATOM 3235 N N . ALA C 1 123 ? -19.083 25.944 32.654 1.00 30.71 121 ALA D N 1
ATOM 3236 C CA . ALA C 1 123 ? -20.328 25.302 33.078 1.00 29.98 121 ALA D CA 1
ATOM 3237 C C . ALA C 1 123 ? -21.063 24.621 31.926 1.00 29.86 121 ALA D C 1
ATOM 3238 O O . ALA C 1 123 ? -21.046 25.104 30.789 1.00 29.46 121 ALA D O 1
ATOM 3240 N N . ILE C 1 124 ? -21.719 23.500 32.226 1.00 29.53 122 ILE D N 1
ATOM 3241 C CA . ILE C 1 124 ? -22.626 22.884 31.269 1.00 29.70 122 ILE D CA 1
ATOM 3242 C C . ILE C 1 124 ? -23.775 23.869 31.014 1.00 29.94 122 ILE D C 1
ATOM 3243 O O . ILE C 1 124 ? -24.315 24.440 31.963 1.00 30.79 122 ILE D O 1
ATOM 3248 N N . PRO C 1 125 ? -24.138 24.088 29.737 1.00 30.62 123 PRO D N 1
ATOM 3249 C CA . PRO C 1 125 ? -25.201 25.031 29.372 1.00 31.02 123 PRO D CA 1
ATOM 3250 C C . PRO C 1 125 ? -26.586 24.628 29.899 1.00 31.09 123 PRO D C 1
ATOM 3251 O O . PRO C 1 125 ? -26.831 23.441 30.143 1.00 30.61 123 PRO D O 1
ATOM 3255 N N . LYS C 1 126 ? -27.471 25.617 30.062 1.00 31.67 124 LYS D N 1
ATOM 3256 C CA . LYS C 1 126 ? -28.812 25.438 30.649 1.00 32.46 124 LYS D CA 1
ATOM 3257 C C . LYS C 1 126 ? -29.675 24.398 29.954 1.00 31.65 124 LYS D C 1
ATOM 3258 O O . LYS C 1 126 ? -30.342 23.592 30.601 1.00 31.24 124 LYS D O 1
ATOM 3264 N N . LEU C 1 127 ? -29.673 24.434 28.629 1.00 31.75 125 LEU D N 1
ATOM 3265 C CA . LEU C 1 127 ? -30.452 23.500 27.830 1.00 31.94 125 LEU D CA 1
ATOM 3266 C C . LEU C 1 127 ? -30.034 22.047 28.098 1.00 31.06 125 LEU D C 1
ATOM 3267 O O . LEU C 1 127 ? -30.889 21.191 28.321 1.00 31.30 125 LEU D O 1
ATOM 3272 N N . PHE C 1 128 ? -28.729 21.773 28.068 1.00 30.34 126 PHE D N 1
ATOM 3273 C CA . PHE C 1 128 ? -28.218 20.415 28.284 1.00 29.74 126 PHE D CA 1
ATOM 3274 C C . PHE C 1 128 ? -28.381 20.005 29.749 1.00 30.06 126 PHE D C 1
ATOM 3275 O O . PHE C 1 128 ? -28.690 18.850 30.060 1.00 29.21 126 PHE D O 1
ATOM 3283 N N . LYS C 1 129 ? -28.142 20.964 30.640 1.00 30.60 127 LYS D N 1
ATOM 3284 C CA . LYS C 1 129 ? -28.325 20.777 32.071 1.00 32.14 127 LYS D CA 1
ATOM 3285 C C . LYS C 1 129 ? -29.746 20.291 32.366 1.00 32.72 127 LYS D C 1
ATOM 3286 O O . LYS C 1 129 ? -29.936 19.252 32.996 1.00 32.68 127 LYS D O 1
ATOM 3292 N N . GLU C 1 130 ? -30.740 21.034 31.890 1.00 33.93 128 GLU D N 1
ATOM 3293 C CA . GLU C 1 130 ? -32.132 20.662 32.119 1.00 35.25 128 GLU D CA 1
ATOM 3294 C C . GLU C 1 130 ? -32.459 19.292 31.529 1.00 35.14 128 GLU D C 1
ATOM 3295 O O . GLU C 1 130 ? -33.149 18.484 32.165 1.00 35.49 128 GLU D O 1
ATOM 3301 N N . LEU C 1 131 ? -31.947 19.017 30.330 1.00 35.14 129 LEU D N 1
ATOM 3302 C CA . LEU C 1 131 ? -32.146 17.708 29.711 1.00 35.56 129 LEU D CA 1
ATOM 3303 C C . LEU C 1 131 ? -31.475 16.622 30.532 1.00 35.92 129 LEU D C 1
ATOM 3304 O O . LEU C 1 131 ? -32.105 15.628 30.902 1.00 36.39 129 LEU D O 1
ATOM 3309 N N . LEU C 1 132 ? -30.192 16.829 30.813 1.00 36.33 130 LEU D N 1
ATOM 3310 C CA . LEU C 1 132 ? -29.340 15.835 31.463 1.00 37.04 130 LEU D CA 1
ATOM 3311 C C . LEU C 1 132 ? -29.915 15.450 32.823 1.00 37.62 130 LEU D C 1
ATOM 3312 O O . LEU C 1 132 ? -29.718 14.329 33.304 1.00 37.79 130 LEU D O 1
ATOM 3317 N N . ASN C 1 133 ? -30.628 16.388 33.439 1.00 38.42 131 ASN D N 1
ATOM 3318 C CA . ASN C 1 133 ? -31.293 16.139 34.706 1.00 39.93 131 ASN D CA 1
ATOM 3319 C C . ASN C 1 133 ? -32.386 15.072 34.607 1.00 40.62 131 ASN D C 1
ATOM 3320 O O . ASN C 1 133 ? -32.680 14.385 35.593 1.00 41.14 131 ASN D O 1
ATOM 3325 N N . ALA C 1 134 ? -32.973 14.923 33.420 1.00 41.01 132 ALA D N 1
ATOM 3326 C CA . ALA C 1 134 ? -34.063 13.960 33.211 1.00 41.57 132 ALA D CA 1
ATOM 3327 C C . ALA C 1 134 ? -33.602 12.624 32.601 1.00 41.97 132 ALA D C 1
ATOM 3328 O O . ALA C 1 134 ? -32.453 12.195 32.744 1.00 41.86 132 ALA D O 1
ATOM 3330 N N . HIS D 1 2 ? 5.187 0.277 -1.461 1.00 26.58 0 HIS B N 1
ATOM 3331 C CA . HIS D 1 2 ? 4.965 1.727 -1.180 1.00 27.44 0 HIS B CA 1
ATOM 3332 C C . HIS D 1 2 ? 4.609 1.963 0.286 1.00 25.64 0 HIS B C 1
ATOM 3333 O O . HIS D 1 2 ? 5.217 2.815 0.921 1.00 26.40 0 HIS B O 1
ATOM 3340 N N . MET D 1 3 ? 3.639 1.228 0.833 1.00 23.60 1 MET B N 1
ATOM 3341 C CA . MET D 1 3 ? 3.455 1.256 2.283 1.00 22.95 1 MET B CA 1
ATOM 3342 C C . MET D 1 3 ? 3.094 -0.116 2.860 1.00 20.25 1 MET B C 1
ATOM 3343 O O . MET D 1 3 ? 2.358 -0.865 2.243 1.00 18.97 1 MET B O 1
ATOM 3348 N N . ARG D 1 4 ? 3.644 -0.442 4.025 1.00 18.99 2 ARG B N 1
ATOM 3349 C CA . ARG D 1 4 ? 3.362 -1.717 4.694 1.00 18.52 2 ARG B CA 1
ATOM 3350 C C . ARG D 1 4 ? 2.565 -1.521 5.985 1.00 17.72 2 ARG B C 1
ATOM 3351 O O . ARG D 1 4 ? 2.759 -0.545 6.701 1.00 17.41 2 ARG B O 1
ATOM 3359 N N . CYS D 1 5 ? 1.638 -2.438 6.252 1.00 17.10 3 CYS B N 1
ATOM 3360 C CA A CYS D 1 5 ? 0.914 -2.381 7.507 0.50 17.05 3 CYS B CA 1
ATOM 3361 C CA B CYS D 1 5 ? 0.691 -2.363 7.380 0.50 16.93 3 CYS B CA 1
ATOM 3362 C C . CYS D 1 5 ? 0.543 -3.771 7.968 1.00 16.38 3 CYS B C 1
ATOM 3363 O O . CYS D 1 5 ? 0.527 -4.725 7.211 1.00 16.95 3 CYS B O 1
ATOM 3368 N N . ARG D 1 6 ? 0.343 -3.874 9.274 1.00 15.13 4 ARG B N 1
ATOM 3369 C CA . ARG D 1 6 ? 0.091 -5.130 9.954 1.00 13.00 4 ARG B CA 1
ATOM 3370 C C . ARG D 1 6 ? -1.414 -5.238 10.168 1.00 11.82 4 ARG B C 1
ATOM 3371 O O . ARG D 1 6 ? -2.050 -4.239 10.519 1.00 13.63 4 ARG B O 1
ATOM 3379 N N . VAL D 1 7 ? -1.963 -6.441 10.006 1.00 12.30 5 VAL B N 1
ATOM 3380 C CA . VAL D 1 7 ? -3.373 -6.724 10.306 1.00 12.28 5 VAL B CA 1
ATOM 3381 C C . VAL D 1 7 ? -3.522 -6.991 11.812 1.00 12.15 5 VAL B C 1
ATOM 3382 O O . VAL D 1 7 ? -2.937 -7.948 12.333 1.00 10.91 5 VAL B O 1
ATOM 3386 N N . TYR D 1 8 ? -4.295 -6.147 12.507 1.00 11.47 6 TYR B N 1
ATOM 3387 C CA . TYR D 1 8 ? -4.497 -6.297 13.961 1.00 11.40 6 TYR B CA 1
ATOM 3388 C C . TYR D 1 8 ? -5.910 -6.806 14.246 1.00 11.51 6 TYR B C 1
ATOM 3389 O O . TYR D 1 8 ? -6.729 -6.872 13.329 1.00 11.71 6 TYR B O 1
ATOM 3398 N N . TYR D 1 9 ? -6.196 -7.157 15.501 1.00 12.11 7 TYR B N 1
ATOM 3399 C CA . TYR D 1 9 ? -7.526 -7.681 15.872 1.00 13.93 7 TYR B CA 1
ATOM 3400 C C . TYR D 1 9 ? -8.643 -6.743 15.438 1.00 13.32 7 TYR B C 1
ATOM 3401 O O . TYR D 1 9 ? -9.692 -7.187 14.956 1.00 13.61 7 TYR B O 1
ATOM 3410 N N . GLU D 1 10 ? -8.418 -5.443 15.604 1.00 12.09 8 GLU B N 1
ATOM 3411 C CA . GLU D 1 10 ? -9.443 -4.446 15.266 1.00 11.84 8 GLU B CA 1
ATOM 3412 C C . GLU D 1 10 ? -9.889 -4.550 13.804 1.00 12.51 8 GLU B C 1
ATOM 3413 O O . GLU D 1 10 ? -10.985 -4.076 13.441 1.00 13.27 8 GLU B O 1
ATOM 3419 N N . ASP D 1 11 ? -9.015 -5.130 12.975 1.00 11.31 9 ASP B N 1
ATOM 3420 C CA . ASP D 1 11 ? -9.196 -5.244 11.523 1.00 12.14 9 ASP B CA 1
ATOM 3421 C C . ASP D 1 11 ? -9.963 -6.478 11.052 1.00 12.52 9 ASP B C 1
ATOM 3422 O O . ASP D 1 11 ? -10.451 -6.499 9.929 1.00 11.54 9 ASP B O 1
ATOM 3427 N N . THR D 1 12 ? -10.035 -7.504 11.898 1.00 13.12 10 THR B N 1
ATOM 3428 C CA . THR D 1 12 ? -10.599 -8.798 11.525 1.00 14.22 10 THR B CA 1
ATOM 3429 C C . THR D 1 12 ? -12.065 -8.888 11.907 1.00 15.14 10 THR B C 1
ATOM 3430 O O . THR D 1 12 ? -12.533 -8.104 12.738 1.00 17.07 10 THR B O 1
ATOM 3434 N N . ASP D 1 13 ? -12.804 -9.810 11.277 1.00 15.73 11 ASP B N 1
ATOM 3435 C CA . ASP D 1 13 ? -14.168 -10.122 11.697 1.00 16.40 11 ASP B CA 1
ATOM 3436 C C . ASP D 1 13 ? -14.281 -11.561 12.187 1.00 16.75 11 ASP B C 1
ATOM 3437 O O . ASP D 1 13 ? -13.266 -12.278 12.287 1.00 15.67 11 ASP B O 1
ATOM 3442 N N . SER D 1 14 ? -15.528 -11.964 12.474 1.00 16.65 12 SER B N 1
ATOM 3443 C CA . SER D 1 14 ? -15.838 -13.270 13.065 1.00 18.12 12 SER B CA 1
ATOM 3444 C C . SER D 1 14 ? -15.440 -14.424 12.155 1.00 19.40 12 SER B C 1
ATOM 3445 O O . SER D 1 14 ? -15.288 -15.573 12.604 1.00 20.15 12 SER B O 1
ATOM 3448 N N . GLU D 1 15 ? -15.284 -14.132 10.869 1.00 20.77 13 GLU B N 1
ATOM 3449 C CA . GLU D 1 15 ? -14.793 -15.138 9.942 1.00 22.57 13 GLU B CA 1
ATOM 3450 C C . GLU D 1 15 ? -13.267 -15.326 9.966 1.00 21.86 13 GLU B C 1
ATOM 3451 O O . GLU D 1 15 ? -12.736 -16.183 9.261 1.00 22.09 13 GLU B O 1
ATOM 3457 N N . GLY D 1 16 ? -12.564 -14.511 10.752 1.00 20.62 14 GLY B N 1
ATOM 3458 C CA . GLY D 1 16 ? -11.110 -14.614 10.873 1.00 19.75 14 GLY B CA 1
ATOM 3459 C C . GLY D 1 16 ? -10.308 -13.961 9.754 1.00 19.35 14 GLY B C 1
ATOM 3460 O O . GLY D 1 16 ? -9.116 -14.233 9.597 1.00 19.47 14 GLY B O 1
ATOM 3461 N N . VAL D 1 17 ? -10.957 -13.112 8.962 1.00 16.77 15 VAL B N 1
ATOM 3462 C CA . VAL D 1 17 ? -10.267 -12.383 7.902 1.00 15.56 15 VAL B CA 1
ATOM 3463 C C . VAL D 1 17 ? -10.557 -10.897 8.046 1.00 14.27 15 VAL B C 1
ATOM 3464 O O . VAL D 1 17 ? -11.399 -10.500 8.836 1.00 14.29 15 VAL B O 1
ATOM 3468 N N . VAL D 1 18 ? -9.883 -10.074 7.253 1.00 13.33 16 VAL B N 1
ATOM 3469 C CA . VAL D 1 18 ? -10.090 -8.651 7.338 1.00 12.14 16 VAL B CA 1
ATOM 3470 C C . VAL D 1 18 ? -11.519 -8.299 6.916 1.00 12.71 16 VAL B C 1
ATOM 3471 O O . VAL D 1 18 ? -11.970 -8.685 5.837 1.00 12.60 16 VAL B O 1
ATOM 3475 N N . TYR D 1 19 ? -12.225 -7.588 7.787 1.00 10.26 17 TYR B N 1
ATOM 3476 C CA . TYR D 1 19 ? -13.523 -7.027 7.438 1.00 10.50 17 TYR B CA 1
ATOM 3477 C C . TYR D 1 19 ? -13.390 -6.163 6.166 1.00 10.64 17 TYR B C 1
ATOM 3478 O O . TYR D 1 19 ? -12.512 -5.302 6.097 1.00 11.12 17 TYR B O 1
ATOM 3487 N N . HIS D 1 20 ? -14.277 -6.376 5.189 1.00 10.78 18 HIS B N 1
ATOM 3488 C CA . HIS D 1 20 ? -14.078 -5.869 3.817 1.00 12.09 18 HIS B CA 1
ATOM 3489 C C . HIS D 1 20 ? -13.780 -4.377 3.718 1.00 11.55 18 HIS B C 1
ATOM 3490 O O . HIS D 1 20 ? -12.944 -3.966 2.921 1.00 13.02 18 HIS B O 1
ATOM 3497 N N . ALA D 1 21 ? -14.484 -3.574 4.507 1.00 10.86 19 ALA B N 1
ATOM 3498 C CA . ALA D 1 21 ? -14.345 -2.121 4.464 1.00 11.57 19 ALA B CA 1
ATOM 3499 C C . ALA D 1 21 ? -12.983 -1.622 4.918 1.00 11.95 19 ALA B C 1
ATOM 3500 O O . ALA D 1 21 ? -12.593 -0.509 4.577 1.00 14.19 19 ALA B O 1
ATOM 3502 N N . ASN D 1 22 ? -12.272 -2.433 5.701 1.00 11.85 20 ASN B N 1
ATOM 3503 C CA . ASN D 1 22 ? -10.977 -2.056 6.220 1.00 11.53 20 ASN B CA 1
ATOM 3504 C C . ASN D 1 22 ? -9.901 -1.956 5.136 1.00 10.53 20 ASN B C 1
ATOM 3505 O O . ASN D 1 22 ? -8.919 -1.240 5.294 1.00 9.62 20 ASN B O 1
ATOM 3510 N N . TYR D 1 23 ? -10.097 -2.656 4.027 1.00 9.69 21 TYR B N 1
ATOM 3511 C CA . TYR D 1 23 ? -9.167 -2.497 2.904 1.00 10.42 21 TYR B CA 1
ATOM 3512 C C . TYR D 1 23 ? -9.181 -1.060 2.366 1.00 9.57 21 TYR B C 1
ATOM 3513 O O . TYR D 1 23 ? -8.157 -0.520 1.942 1.00 10.19 21 TYR B O 1
ATOM 3522 N N . LEU D 1 24 ? -10.345 -0.431 2.395 1.00 9.68 22 LEU B N 1
ATOM 3523 C CA A LEU D 1 24 ? -10.464 0.968 2.011 0.50 9.78 22 LEU B CA 1
ATOM 3524 C CA B LEU D 1 24 ? -10.457 0.975 2.005 0.50 9.84 22 LEU B CA 1
ATOM 3525 C C . LEU D 1 24 ? -9.676 1.859 2.974 1.00 9.95 22 LEU B C 1
ATOM 3526 O O . LEU D 1 24 ? -9.071 2.841 2.563 1.00 9.38 22 LEU B O 1
ATOM 3535 N N . LYS D 1 25 ? -9.679 1.505 4.263 1.00 9.54 23 LYS B N 1
ATOM 3536 C CA . LYS D 1 25 ? -8.871 2.244 5.235 1.00 10.53 23 LYS B CA 1
ATOM 3537 C C . LYS D 1 25 ? -7.362 2.130 4.964 1.00 10.13 23 LYS B C 1
ATOM 3538 O O . LYS D 1 25 ? -6.651 3.129 5.001 1.00 10.46 23 LYS B O 1
ATOM 3544 N N . TYR D 1 26 ? -6.863 0.914 4.739 1.00 10.72 24 TYR B N 1
ATOM 3545 C CA . TYR D 1 26 ? -5.452 0.752 4.397 1.00 11.30 24 TYR B CA 1
ATOM 3546 C C . TYR D 1 26 ? -5.080 1.585 3.171 1.00 11.68 24 TYR B C 1
ATOM 3547 O O . TYR D 1 26 ? -4.001 2.187 3.108 1.00 10.46 24 TYR B O 1
ATOM 3556 N N . CYS D 1 27 ? -5.967 1.599 2.183 1.00 11.34 25 CYS B N 1
ATOM 3557 C CA . CYS D 1 27 ? -5.718 2.389 0.972 1.00 12.10 25 CYS B CA 1
ATOM 3558 C C . CYS D 1 27 ? -5.696 3.877 1.283 1.00 10.48 25 CYS B C 1
ATOM 3559 O O . CYS D 1 27 ? -4.843 4.620 0.764 1.00 10.44 25 CYS B O 1
ATOM 3562 N N . GLU D 1 28 ? -6.625 4.324 2.126 1.00 10.37 26 GLU B N 1
ATOM 3563 C CA . GLU D 1 28 ? -6.628 5.724 2.527 1.00 10.29 26 GLU B CA 1
ATOM 3564 C C . GLU D 1 28 ? -5.309 6.078 3.235 1.00 9.52 26 GLU B C 1
ATOM 3565 O O . GLU D 1 28 ? -4.711 7.133 2.992 1.00 8.34 26 GLU B O 1
ATOM 3571 N N . ARG D 1 29 ? -4.854 5.211 4.136 1.00 9.77 27 ARG B N 1
ATOM 3572 C CA . ARG D 1 29 ? -3.583 5.493 4.834 1.00 9.39 27 ARG B CA 1
ATOM 3573 C C . ARG D 1 29 ? -2.435 5.688 3.843 1.00 8.99 27 ARG B C 1
ATOM 3574 O O . ARG D 1 29 ? -1.610 6.588 4.022 1.00 9.87 27 ARG B O 1
ATOM 3582 N N . ALA D 1 30 ? -2.366 4.839 2.823 1.00 10.11 28 ALA B N 1
ATOM 3583 C CA . ALA D 1 30 ? -1.278 4.930 1.854 1.00 11.25 28 ALA B CA 1
ATOM 3584 C C . ALA D 1 30 ? -1.341 6.259 1.099 1.00 11.01 28 ALA B C 1
ATOM 3585 O O . ALA D 1 30 ? -0.306 6.878 0.847 1.00 12.20 28 ALA B O 1
ATOM 3587 N N . ARG D 1 31 ? -2.552 6.691 0.730 1.00 11.02 29 ARG B N 1
ATOM 3588 C CA . ARG D 1 31 ? -2.727 8.010 0.098 1.00 11.09 29 ARG B CA 1
ATOM 3589 C C . ARG D 1 31 ? -2.275 9.142 1.016 1.00 10.92 29 ARG B C 1
ATOM 3590 O O . ARG D 1 31 ? -1.479 10.000 0.627 1.00 9.58 29 ARG B O 1
ATOM 3598 N N . SER D 1 32 ? -2.795 9.174 2.240 1.00 10.69 30 SER B N 1
ATOM 3599 C CA . SER D 1 32 ? -2.459 10.263 3.135 1.00 10.94 30 SER B CA 1
ATOM 3600 C C . SER D 1 32 ? -1.003 10.282 3.591 1.00 11.16 30 SER B C 1
ATOM 3601 O O . SER D 1 32 ? -0.379 11.352 3.670 1.00 11.60 30 SER B O 1
ATOM 3604 N N . GLU D 1 33 ? -0.444 9.107 3.855 1.00 12.28 31 GLU B N 1
ATOM 3605 C CA . GLU D 1 33 ? 0.960 9.038 4.283 1.00 13.52 31 GLU B CA 1
ATOM 3606 C C . GLU D 1 33 ? 1.881 9.606 3.183 1.00 14.74 31 GLU B C 1
ATOM 3607 O O . GLU D 1 33 ? 2.911 10.200 3.493 1.00 14.84 31 GLU B O 1
ATOM 3613 N N . PHE D 1 34 ? 1.491 9.462 1.915 1.00 14.98 32 PHE B N 1
ATOM 3614 C CA . PHE D 1 34 ? 2.267 10.033 0.809 1.00 15.68 32 PHE B CA 1
ATOM 3615 C C . PHE D 1 34 ? 2.488 11.531 1.045 1.00 15.52 32 PHE B C 1
ATOM 3616 O O . PHE D 1 34 ? 3.582 12.063 0.840 1.00 16.21 32 PHE B O 1
ATOM 3624 N N . PHE D 1 35 ? 1.433 12.207 1.494 1.00 13.84 33 PHE B N 1
ATOM 3625 C CA . PHE D 1 35 ? 1.512 13.621 1.814 1.00 12.94 33 PHE B CA 1
ATOM 3626 C C . PHE D 1 35 ? 2.207 13.863 3.146 1.00 12.24 33 PHE B C 1
ATOM 3627 O O . PHE D 1 35 ? 3.064 14.743 3.252 1.00 12.76 33 PHE B O 1
ATOM 3635 N N . PHE D 1 36 ? 1.795 13.124 4.173 1.00 11.50 34 PHE B N 1
ATOM 3636 C CA . PHE D 1 36 ? 2.341 13.323 5.510 1.00 12.64 34 PHE B CA 1
ATOM 3637 C C . PHE D 1 36 ? 3.876 13.199 5.509 1.00 13.33 34 PHE B C 1
ATOM 3638 O O . PHE D 1 36 ? 4.570 13.994 6.138 1.00 11.92 34 PHE B O 1
ATOM 3646 N N . LYS D 1 37 ? 4.395 12.190 4.816 1.00 15.50 35 LYS B N 1
ATOM 3647 C CA . LYS D 1 37 ? 5.842 11.976 4.818 1.00 18.69 35 LYS B CA 1
ATOM 3648 C C . LYS D 1 37 ? 6.573 13.099 4.076 1.00 18.83 35 LYS B C 1
ATOM 3649 O O . LYS D 1 37 ? 7.774 13.302 4.263 1.00 19.83 35 LYS B O 1
ATOM 3655 N N . GLN D 1 38 ? 5.837 13.831 3.246 1.00 17.58 36 GLN B N 1
ATOM 3656 C CA . GLN D 1 38 ? 6.368 15.015 2.591 1.00 18.29 36 GLN B CA 1
ATOM 3657 C C . GLN D 1 38 ? 5.991 16.276 3.371 1.00 17.75 36 GLN B C 1
ATOM 3658 O O . GLN D 1 38 ? 6.080 17.401 2.866 1.00 17.41 36 GLN B O 1
ATOM 3664 N N . ASN D 1 39 ? 5.603 16.065 4.629 1.00 16.35 37 ASN B N 1
ATOM 3665 C CA . ASN D 1 39 ? 5.367 17.139 5.582 1.00 15.31 37 ASN B CA 1
ATOM 3666 C C . ASN D 1 39 ? 4.228 18.102 5.241 1.00 15.35 37 ASN B C 1
ATOM 3667 O O . ASN D 1 39 ? 4.290 19.287 5.566 1.00 14.64 37 ASN B O 1
ATOM 3672 N N . VAL D 1 40 ? 3.176 17.589 4.603 1.00 13.66 38 VAL B N 1
ATOM 3673 C CA . VAL D 1 40 ? 1.975 18.391 4.416 1.00 14.19 38 VAL B CA 1
ATOM 3674 C C . VAL D 1 40 ? 0.744 17.547 4.721 1.00 14.42 38 VAL B C 1
ATOM 3675 O O . VAL D 1 40 ? 0.793 16.318 4.642 1.00 11.80 38 VAL B O 1
ATOM 3679 N N . LEU D 1 41 ? -0.356 18.214 5.056 1.00 14.26 39 LEU B N 1
ATOM 3680 C CA . LEU D 1 41 ? -1.658 17.549 5.125 1.00 15.10 39 LEU B CA 1
ATOM 3681 C C . LEU D 1 41 ? -2.285 17.541 3.740 1.00 15.77 39 LEU B C 1
ATOM 3682 O O . LEU D 1 41 ? -2.073 18.463 2.970 1.00 15.91 39 LEU B O 1
ATOM 3687 N N . PRO D 1 42 ? -3.067 16.504 3.419 1.00 15.80 40 PRO B N 1
ATOM 3688 C CA . PRO D 1 42 ? -3.710 16.425 2.090 1.00 16.43 40 PRO B CA 1
ATOM 3689 C C . PRO D 1 42 ? -4.986 17.301 1.998 1.00 18.14 40 PRO B C 1
ATOM 3690 O O . PRO D 1 42 ? -6.023 16.876 1.473 1.00 17.67 40 PRO B O 1
ATOM 3694 N N . GLU D 1 43 ? -4.868 18.513 2.512 1.00 18.38 41 GLU B N 1
ATOM 3695 C CA . GLU D 1 43 ? -5.931 19.487 2.570 1.00 20.17 41 GLU B CA 1
ATOM 3696 C C . GLU D 1 43 ? -5.288 20.826 2.909 1.00 22.21 41 GLU B C 1
ATOM 3697 O O . GLU D 1 43 ? -4.142 20.883 3.345 1.00 21.71 41 GLU B O 1
ATOM 3703 N N . ASN D 1 44 ? -6.028 21.907 2.733 1.00 25.78 42 ASN B N 1
ATOM 3704 C CA . ASN D 1 44 ? -5.481 23.214 3.061 1.00 28.61 42 ASN B CA 1
ATOM 3705 C C . ASN D 1 44 ? -6.562 24.190 3.496 1.00 31.11 42 ASN B C 1
ATOM 3706 O O . ASN D 1 44 ? -7.702 23.805 3.754 1.00 30.43 42 ASN B O 1
ATOM 3711 N N . GLU D 1 45 ? -6.170 25.458 3.571 1.00 33.96 43 GLU B N 1
ATOM 3712 C CA . GLU D 1 45 ? -7.045 26.563 3.937 1.00 36.16 43 GLU B CA 1
ATOM 3713 C C . GLU D 1 45 ? -8.540 26.354 3.625 1.00 36.11 43 GLU B C 1
ATOM 3714 O O . GLU D 1 45 ? -9.340 26.105 4.527 1.00 36.90 43 GLU B O 1
ATOM 3720 N N . GLU D 1 46 ? -8.916 26.452 2.357 1.00 35.73 44 GLU B N 1
ATOM 3721 C CA . GLU D 1 46 ? -10.331 26.408 2.008 1.00 35.47 44 GLU B CA 1
ATOM 3722 C C . GLU D 1 46 ? -10.774 25.112 1.330 1.00 33.01 44 GLU B C 1
ATOM 3723 O O . GLU D 1 46 ? -11.958 24.957 1.055 1.00 32.89 44 GLU B O 1
ATOM 3729 N N . GLY D 1 47 ? -9.845 24.186 1.076 1.00 30.24 45 GLY B N 1
ATOM 3730 C CA . GLY D 1 47 ? -10.146 23.014 0.233 1.00 26.41 45 GLY B CA 1
ATOM 3731 C C . GLY D 1 47 ? -9.709 21.633 0.699 1.00 24.09 45 GLY B C 1
ATOM 3732 O O . GLY D 1 47 ? -8.757 21.490 1.466 1.00 22.27 45 GLY B O 1
ATOM 3733 N N . VAL D 1 48 ? -10.402 20.614 0.196 1.00 21.23 46 VAL B N 1
ATOM 3734 C CA . VAL D 1 48 ? -10.126 19.225 0.538 1.00 19.72 46 VAL B CA 1
ATOM 3735 C C . VAL D 1 48 ? -10.309 18.345 -0.692 1.00 18.41 46 VAL B C 1
ATOM 3736 O O . VAL D 1 48 ? -11.032 18.719 -1.617 1.00 17.59 46 VAL B O 1
ATOM 3740 N N . PHE D 1 49 ? -9.674 17.176 -0.700 1.00 17.02 47 PHE B N 1
ATOM 3741 C CA . PHE D 1 49 ? -9.990 16.180 -1.718 1.00 15.75 47 PHE B CA 1
ATOM 3742 C C . PHE D 1 49 ? -11.339 15.561 -1.396 1.00 16.12 47 PHE B C 1
ATOM 3743 O O . PHE D 1 49 ? -11.703 15.428 -0.230 1.00 15.29 47 PHE B O 1
ATOM 3751 N N . VAL D 1 50 ? -12.080 15.186 -2.438 1.00 14.99 48 VAL B N 1
ATOM 3752 C CA . VAL D 1 50 ? -13.369 14.506 -2.270 1.00 16.05 48 VAL B CA 1
ATOM 3753 C C . VAL D 1 50 ? -13.442 13.280 -3.160 1.00 15.16 48 VAL B C 1
ATOM 3754 O O . VAL D 1 50 ? -13.080 13.335 -4.327 1.00 14.35 48 VAL B O 1
ATOM 3758 N N . ILE D 1 51 ? -13.894 12.169 -2.601 1.00 14.68 49 ILE B N 1
ATOM 3759 C CA . ILE D 1 51 ? -13.974 10.948 -3.377 1.00 14.73 49 ILE B CA 1
ATOM 3760 C C . ILE D 1 51 ? -15.239 11.004 -4.203 1.00 14.96 49 ILE B C 1
ATOM 3761 O O . ILE D 1 51 ? -16.321 11.299 -3.681 1.00 13.85 49 ILE B O 1
ATOM 3766 N N . ARG D 1 52 ? -15.090 10.740 -5.495 1.00 14.14 50 ARG B N 1
ATOM 3767 C CA . ARG D 1 52 ? -16.211 10.730 -6.424 1.00 14.18 50 ARG B CA 1
ATOM 3768 C C . ARG D 1 52 ? -16.780 9.323 -6.577 1.00 13.95 50 ARG B C 1
ATOM 3769 O O . ARG D 1 52 ? -17.997 9.128 -6.587 1.00 13.93 50 ARG B O 1
ATOM 3777 N N . SER D 1 53 ? -15.887 8.345 -6.721 1.00 13.12 51 SER B N 1
ATOM 3778 C CA . SER D 1 53 ? -16.291 6.992 -7.074 1.00 13.12 51 SER B CA 1
ATOM 3779 C C . SER D 1 53 ? -15.193 6.003 -6.674 1.00 13.29 51 SER B C 1
ATOM 3780 O O . SER D 1 53 ? -14.005 6.359 -6.605 1.00 12.46 51 SER B O 1
ATOM 3783 N N . ILE D 1 54 ? -15.602 4.772 -6.408 1.00 12.13 52 ILE B N 1
ATOM 3784 C CA . ILE D 1 54 ? -14.673 3.698 -6.121 1.00 13.07 52 ILE B CA 1
ATOM 3785 C C . ILE D 1 54 ? -15.062 2.460 -6.926 1.00 13.64 52 ILE B C 1
ATOM 3786 O O . ILE D 1 54 ? -16.240 2.148 -7.036 1.00 15.39 52 ILE B O 1
ATOM 3791 N N . LYS D 1 55 ? -14.076 1.770 -7.484 1.00 15.11 53 LYS B N 1
ATOM 3792 C CA . LYS D 1 55 ? -14.280 0.444 -8.067 1.00 16.47 53 LYS B CA 1
ATOM 3793 C C . LYS D 1 55 ? -13.313 -0.469 -7.357 1.00 16.26 53 LYS B C 1
ATOM 3794 O O . LYS D 1 55 ? -12.114 -0.251 -7.416 1.00 16.08 53 LYS B O 1
ATOM 3800 N N . ALA D 1 56 ? -13.809 -1.469 -6.644 1.00 15.48 54 ALA B N 1
ATOM 3801 C CA . ALA D 1 56 ? -12.884 -2.319 -5.890 1.00 15.84 54 ALA B CA 1
ATOM 3802 C C . ALA D 1 56 ? -13.160 -3.791 -6.138 1.00 16.41 54 ALA B C 1
ATOM 3803 O O . ALA D 1 56 ? -14.306 -4.189 -6.311 1.00 16.73 54 ALA B O 1
ATOM 3805 N N . ASP D 1 57 ? -12.094 -4.580 -6.166 1.00 16.28 55 ASP B N 1
ATOM 3806 C CA . ASP D 1 57 ? -12.174 -6.022 -6.344 1.00 16.80 55 ASP B CA 1
ATOM 3807 C C . ASP D 1 57 ? -11.499 -6.702 -5.175 1.00 15.43 55 ASP B C 1
ATOM 3808 O O . ASP D 1 57 ? -10.459 -6.256 -4.690 1.00 14.52 55 ASP B O 1
ATOM 3813 N N . PHE D 1 58 ? -12.134 -7.760 -4.690 1.00 14.73 56 PHE B N 1
ATOM 3814 C CA . PHE D 1 58 ? -11.641 -8.478 -3.538 1.00 15.25 56 PHE B CA 1
ATOM 3815 C C . PHE D 1 58 ? -11.101 -9.832 -3.994 1.00 16.67 56 PHE B C 1
ATOM 3816 O O . PHE D 1 58 ? -11.738 -10.523 -4.790 1.00 17.09 56 PHE B O 1
ATOM 3824 N N . PHE D 1 59 ? -9.918 -10.187 -3.507 1.00 16.34 57 PHE B N 1
ATOM 3825 C CA . PHE D 1 59 ? -9.279 -11.425 -3.884 1.00 16.95 57 PHE B CA 1
ATOM 3826 C C . PHE D 1 59 ? -9.033 -12.253 -2.626 1.00 17.07 57 PHE B C 1
ATOM 3827 O O . PHE D 1 59 ? -9.909 -12.335 -1.756 1.00 18.55 57 PHE B O 1
ATOM 3835 N N . THR D 1 60 ? -7.861 -12.859 -2.504 1.00 16.71 58 THR B N 1
ATOM 3836 C CA . THR D 1 60 ? -7.593 -13.709 -1.343 1.00 16.56 58 THR B CA 1
ATOM 3837 C C . THR D 1 60 ? -7.604 -12.877 -0.064 1.00 15.57 58 THR B C 1
ATOM 3838 O O . THR D 1 60 ? -6.909 -11.865 0.025 1.00 15.91 58 THR B O 1
ATOM 3842 N N . PRO D 1 61 ? -8.404 -13.287 0.935 1.00 16.13 59 PRO B N 1
ATOM 3843 C CA . PRO D 1 61 ? -8.439 -12.489 2.151 1.00 16.16 59 PRO B CA 1
ATOM 3844 C C . PRO D 1 61 ? -7.187 -12.602 3.007 1.00 15.50 59 PRO B C 1
ATOM 3845 O O . PRO D 1 61 ? -6.585 -13.672 3.130 1.00 16.06 59 PRO B O 1
ATOM 3849 N N . ALA D 1 62 ? -6.815 -11.484 3.602 1.00 15.83 60 ALA B N 1
ATOM 3850 C CA . ALA D 1 62 ? -5.743 -11.448 4.576 1.00 14.64 60 ALA B CA 1
ATOM 3851 C C . ALA D 1 62 ? -6.286 -11.744 5.968 1.00 15.24 60 ALA B C 1
ATOM 3852 O O . ALA D 1 62 ? -7.485 -11.650 6.231 1.00 14.98 60 ALA B O 1
ATOM 3854 N N . SER D 1 63 ? -5.390 -12.063 6.886 1.00 15.16 61 SER B N 1
ATOM 3855 C CA . SER D 1 63 ? -5.823 -12.375 8.221 1.00 14.72 61 SER B CA 1
ATOM 3856 C C . SER D 1 63 ? -4.855 -11.858 9.277 1.00 14.30 61 SER B C 1
ATOM 3857 O O . SER D 1 63 ? -3.847 -11.209 8.966 1.00 13.33 61 SER B O 1
ATOM 3860 N N . LEU D 1 64 ? -5.187 -12.176 10.523 1.00 13.59 62 LEU B N 1
ATOM 3861 C CA . LEU D 1 64 ? -4.536 -11.631 11.697 1.00 14.03 62 LEU B CA 1
ATOM 3862 C C . LEU D 1 64 ? -3.028 -11.785 11.627 1.00 13.88 62 LEU B C 1
ATOM 3863 O O . LEU D 1 64 ? -2.528 -12.881 11.379 1.00 15.12 62 LEU B O 1
ATOM 3868 N N . GLY D 1 65 ? -2.315 -10.688 11.861 1.00 14.09 63 GLY B N 1
ATOM 3869 C CA . GLY D 1 65 ? -0.855 -10.730 12.047 1.00 13.61 63 GLY B CA 1
ATOM 3870 C C . GLY D 1 65 ? -0.064 -10.719 10.749 1.00 13.64 63 GLY B C 1
ATOM 3871 O O . GLY D 1 65 ? 1.165 -10.663 10.759 1.00 14.02 63 GLY B O 1
ATOM 3872 N N . GLN D 1 66 ? -0.763 -10.767 9.621 1.00 13.25 64 GLN B N 1
ATOM 3873 C CA . GLN D 1 66 ? -0.078 -10.673 8.341 1.00 13.47 64 GLN B CA 1
ATOM 3874 C C . GLN D 1 66 ? 0.427 -9.263 8.074 1.00 12.81 64 GLN B C 1
ATOM 3875 O O . GLN D 1 66 ? -0.114 -8.299 8.585 1.00 13.03 64 GLN B O 1
ATOM 3881 N N . VAL D 1 67 ? 1.483 -9.154 7.271 1.00 12.99 65 VAL B N 1
ATOM 3882 C CA . VAL D 1 67 ? 1.933 -7.856 6.788 1.00 12.75 65 VAL B CA 1
ATOM 3883 C C . VAL D 1 67 ? 1.458 -7.629 5.361 1.00 14.06 65 VAL B C 1
ATOM 3884 O O . VAL D 1 67 ? 1.681 -8.446 4.484 1.00 15.13 65 VAL B O 1
ATOM 3888 N N . LEU D 1 68 ? 0.762 -6.517 5.155 1.00 13.94 66 LEU B N 1
ATOM 3889 C CA . LEU D 1 68 ? 0.240 -6.175 3.839 1.00 13.91 66 LEU B CA 1
ATOM 3890 C C . LEU D 1 68 ? 1.091 -5.068 3.244 1.00 14.56 66 LEU B C 1
ATOM 3891 O O . LEU D 1 68 ? 1.700 -4.303 3.979 1.00 16.41 66 LEU B O 1
ATOM 3896 N N . GLU D 1 69 ? 1.161 -5.023 1.918 1.00 13.40 67 GLU B N 1
ATOM 3897 C CA . GLU D 1 69 ? 1.867 -3.975 1.195 1.00 13.59 67 GLU B CA 1
ATOM 3898 C C . GLU D 1 69 ? 0.881 -3.326 0.251 1.00 13.22 67 GLU B C 1
ATOM 3899 O O . GLU D 1 69 ? 0.274 -4.001 -0.573 1.00 13.21 67 GLU B O 1
ATOM 3905 N N . ILE D 1 70 ? 0.719 -2.019 0.393 1.00 13.68 68 ILE B N 1
ATOM 3906 C CA . ILE D 1 70 ? -0.195 -1.250 -0.441 1.00 14.22 68 ILE B CA 1
ATOM 3907 C C . ILE D 1 70 ? 0.636 -0.494 -1.472 1.00 14.14 68 ILE B C 1
ATOM 3908 O O . ILE D 1 70 ? 1.484 0.320 -1.119 1.00 14.70 68 ILE B O 1
ATOM 3913 N N . ARG D 1 71 ? 0.373 -0.776 -2.739 1.00 14.68 69 ARG B N 1
ATOM 3914 C CA . ARG D 1 71 ? 1.073 -0.138 -3.844 1.00 16.07 69 ARG B CA 1
ATOM 3915 C C . ARG D 1 71 ? 0.121 0.815 -4.542 1.00 15.55 69 ARG B C 1
ATOM 3916 O O . ARG D 1 71 ? -0.987 0.437 -4.912 1.00 15.33 69 ARG B O 1
ATOM 3924 N N . THR D 1 72 ? 0.562 2.051 -4.719 1.00 15.00 70 THR B N 1
ATOM 3925 C CA . THR D 1 72 ? -0.302 3.085 -5.257 1.00 15.34 70 THR B CA 1
ATOM 3926 C C . THR D 1 72 ? 0.305 3.647 -6.525 1.00 17.11 70 THR B C 1
ATOM 3927 O O . THR D 1 72 ? 1.488 3.997 -6.535 1.00 16.55 70 THR B O 1
ATOM 3931 N N . GLN D 1 73 ? -0.487 3.709 -7.595 1.00 18.13 71 GLN B N 1
ATOM 3932 C CA . GLN D 1 73 ? -0.049 4.415 -8.803 1.00 19.94 71 GLN B CA 1
ATOM 3933 C C . GLN D 1 73 ? -1.092 5.418 -9.299 1.00 20.03 71 GLN B C 1
ATOM 3934 O O . GLN D 1 73 ? -2.291 5.283 -9.040 1.00 18.97 71 GLN B O 1
ATOM 3940 N N . ILE D 1 74 ? -0.614 6.431 -10.012 1.00 20.01 72 ILE B N 1
ATOM 3941 C CA . ILE D 1 74 ? -1.487 7.435 -10.565 1.00 20.05 72 ILE B CA 1
ATOM 3942 C C . ILE D 1 74 ? -1.960 6.951 -11.930 1.00 20.84 72 ILE B C 1
ATOM 3943 O O . ILE D 1 74 ? -1.152 6.802 -12.865 1.00 20.37 72 ILE B O 1
ATOM 3948 N N . LYS D 1 75 ? -3.255 6.665 -12.022 1.00 20.09 73 LYS B N 1
ATOM 3949 C CA . LYS D 1 75 ? -3.855 6.226 -13.282 1.00 21.86 73 LYS B CA 1
ATOM 3950 C C . LYS D 1 75 ? -4.144 7.417 -14.195 1.00 22.72 73 LYS B C 1
ATOM 3951 O O . LYS D 1 75 ? -3.900 7.370 -15.410 1.00 22.50 73 LYS B O 1
ATOM 3957 N N . GLU D 1 76 ? -4.652 8.495 -13.607 1.00 22.16 74 GLU B N 1
ATOM 3958 C CA . GLU D 1 76 ? -4.877 9.713 -14.365 1.00 23.08 74 GLU B CA 1
ATOM 3959 C C . GLU D 1 76 ? -4.752 10.930 -13.460 1.00 23.42 74 GLU B C 1
ATOM 3960 O O . GLU D 1 76 ? -5.258 10.932 -12.338 1.00 22.11 74 GLU B O 1
ATOM 3966 N N . LEU D 1 77 ? -4.068 11.956 -13.953 1.00 23.00 75 LEU B N 1
ATOM 3967 C CA . LEU D 1 77 ? -3.937 13.212 -13.228 1.00 22.59 75 LEU B CA 1
ATOM 3968 C C . LEU D 1 77 ? -4.290 14.353 -14.171 1.00 24.00 75 LEU B C 1
ATOM 3969 O O . LEU D 1 77 ? -3.635 14.543 -15.198 1.00 22.83 75 LEU B O 1
ATOM 3974 N N . ARG D 1 78 ? -5.353 15.074 -13.842 1.00 24.21 76 ARG B N 1
ATOM 3975 C CA . ARG D 1 78 ? -5.770 16.234 -14.622 1.00 25.12 76 ARG B CA 1
ATOM 3976 C C . ARG D 1 78 ? -5.801 17.475 -13.741 1.00 25.31 76 ARG B C 1
ATOM 3977 O O . ARG D 1 78 ? -5.559 17.405 -12.534 1.00 23.05 76 ARG B O 1
ATOM 3985 N N . LYS D 1 79 ? -6.096 18.617 -14.353 1.00 24.19 77 LYS B N 1
ATOM 3986 C CA . LYS D 1 79 ? -6.134 19.869 -13.618 1.00 24.88 77 LYS B CA 1
ATOM 3987 C C . LYS D 1 79 ? -7.022 19.765 -12.385 1.00 23.36 77 LYS B C 1
ATOM 3988 O O . LYS D 1 79 ? -6.683 20.292 -11.323 1.00 22.40 77 LYS B O 1
ATOM 3994 N N . VAL D 1 80 ? -8.157 19.092 -12.533 1.00 22.26 78 VAL B N 1
ATOM 3995 C CA . VAL D 1 80 ? -9.209 19.146 -11.518 1.00 21.69 78 VAL B CA 1
ATOM 3996 C C . VAL D 1 80 ? -9.548 17.801 -10.853 1.00 20.49 78 VAL B C 1
ATOM 3997 O O . VAL D 1 80 ? -10.356 17.744 -9.920 1.00 18.78 78 VAL B O 1
ATOM 4001 N N . PHE D 1 81 ? -8.910 16.726 -11.309 1.00 18.31 79 PHE B N 1
ATOM 4002 C CA . PHE D 1 81 ? -9.117 15.429 -10.675 1.00 17.41 79 PHE B CA 1
ATOM 4003 C C . PHE D 1 81 ? -7.889 14.531 -10.776 1.00 16.22 79 PHE B C 1
ATOM 4004 O O . PHE D 1 81 ? -6.982 14.771 -11.585 1.00 15.20 79 PHE B O 1
ATOM 4012 N N . VAL D 1 82 ? -7.867 13.499 -9.938 1.00 14.67 80 VAL B N 1
ATOM 4013 C CA . VAL D 1 82 ? -6.819 12.503 -9.986 1.00 13.91 80 VAL B CA 1
ATOM 4014 C C . VAL D 1 82 ? -7.440 11.128 -9.740 1.00 13.76 80 VAL B C 1
ATOM 4015 O O . VAL D 1 82 ? -8.327 10.966 -8.896 1.00 14.49 80 VAL B O 1
ATOM 4019 N N . VAL D 1 83 ? -7.019 10.157 -10.536 1.00 12.53 81 VAL B N 1
ATOM 4020 C CA . VAL D 1 83 ? -7.500 8.801 -10.383 1.00 12.92 81 VAL B CA 1
ATOM 4021 C C . VAL D 1 83 ? -6.327 7.942 -9.920 1.00 13.27 81 VAL B C 1
ATOM 4022 O O . VAL D 1 83 ? -5.246 7.980 -10.524 1.00 11.71 81 VAL B O 1
ATOM 4026 N N . LEU D 1 84 ? -6.516 7.233 -8.810 1.00 12.32 82 LEU B N 1
ATOM 4027 C CA . LEU D 1 84 ? -5.470 6.370 -8.263 1.00 13.40 82 LEU B CA 1
ATOM 4028 C C . LEU D 1 84 ? -5.858 4.909 -8.357 1.00 14.27 82 LEU B C 1
ATOM 4029 O O . LEU D 1 84 ? -7.002 4.524 -8.085 1.00 14.16 82 LEU B O 1
ATOM 4034 N N . PHE D 1 85 ? -4.890 4.084 -8.727 1.00 14.25 83 PHE B N 1
ATOM 4035 C CA . PHE D 1 85 ? -5.064 2.658 -8.663 1.00 15.21 83 PHE B CA 1
ATOM 4036 C C . PHE D 1 85 ? -4.209 2.097 -7.545 1.00 14.60 83 PHE B C 1
ATOM 4037 O O . PHE D 1 85 ? -3.005 2.345 -7.487 1.00 13.50 83 PHE B O 1
ATOM 4045 N N . GLN D 1 86 ? -4.834 1.330 -6.665 1.00 12.63 84 GLN B N 1
ATOM 4046 C CA . GLN D 1 86 ? -4.127 0.759 -5.533 1.00 12.84 84 GLN B CA 1
ATOM 4047 C C . GLN D 1 86 ? -4.367 -0.738 -5.421 1.00 13.15 84 GLN B C 1
ATOM 4048 O O . GLN D 1 86 ? -5.465 -1.215 -5.662 1.00 14.45 84 GLN B O 1
ATOM 4054 N N . GLU D 1 87 ? -3.314 -1.474 -5.101 1.00 13.41 85 GLU B N 1
ATOM 4055 C CA . GLU D 1 87 ? -3.399 -2.909 -4.926 1.00 13.87 85 GLU B CA 1
ATOM 4056 C C . GLU D 1 87 ? -2.755 -3.246 -3.609 1.00 13.66 85 GLU B C 1
ATOM 4057 O O . GLU D 1 87 ? -1.734 -2.657 -3.234 1.00 12.83 85 GLU B O 1
ATOM 4063 N N . ILE D 1 88 ? -3.357 -4.195 -2.912 1.00 12.59 86 ILE B N 1
ATOM 4064 C CA . ILE D 1 88 ? -2.815 -4.677 -1.670 1.00 12.78 86 ILE B CA 1
ATOM 4065 C C . ILE D 1 88 ? -2.359 -6.122 -1.855 1.00 13.26 86 ILE B C 1
ATOM 4066 O O . ILE D 1 88 ? -3.114 -6.957 -2.363 1.00 13.52 86 ILE B O 1
ATOM 4071 N N . TYR D 1 89 ? -1.132 -6.393 -1.413 1.00 13.92 87 TYR B N 1
ATOM 4072 C CA . TYR D 1 89 ? -0.571 -7.743 -1.386 1.00 15.71 87 TYR B CA 1
ATOM 4073 C C . TYR D 1 89 ? -0.250 -8.168 0.032 1.00 15.37 87 TYR B C 1
ATOM 4074 O O . TYR D 1 89 ? 0.185 -7.354 0.845 1.00 14.82 87 TYR B O 1
ATOM 4083 N N . CYS D 1 90 ? -0.461 -9.446 0.318 1.00 15.88 88 CYS B N 1
ATOM 4084 C CA . CYS D 1 90 ? 0.038 -10.014 1.558 1.00 16.70 88 CYS B CA 1
ATOM 4085 C C . CYS D 1 90 ? 1.425 -10.563 1.287 1.00 17.31 88 CYS B C 1
ATOM 4086 O O . CYS D 1 90 ? 1.627 -11.345 0.334 1.00 16.79 88 CYS B O 1
ATOM 4089 N N . ILE D 1 91 ? 2.379 -10.137 2.108 1.00 17.33 89 ILE B N 1
ATOM 4090 C CA . ILE D 1 91 ? 3.786 -10.479 1.883 1.00 18.40 89 ILE B CA 1
ATOM 4091 C C . ILE D 1 91 ? 4.456 -11.338 2.964 1.00 18.96 89 ILE B C 1
ATOM 4092 O O . ILE D 1 91 ? 5.478 -11.997 2.695 1.00 19.14 89 ILE B O 1
ATOM 4097 N N . GLN D 1 92 ? 3.893 -11.333 4.167 1.00 19.07 90 GLN B N 1
ATOM 4098 C CA . GLN D 1 92 ? 4.483 -12.042 5.298 1.00 20.61 90 GLN B CA 1
ATOM 4099 C C . GLN D 1 92 ? 3.411 -12.488 6.293 1.00 19.36 90 GLN B C 1
ATOM 4100 O O . GLN D 1 92 ? 2.416 -11.798 6.487 1.00 18.25 90 GLN B O 1
ATOM 4106 N N . ASN D 1 93 ? 3.619 -13.662 6.886 1.00 20.50 91 ASN B N 1
ATOM 4107 C CA . ASN D 1 93 ? 2.850 -14.148 8.033 1.00 20.69 91 ASN B CA 1
ATOM 4108 C C . ASN D 1 93 ? 3.515 -13.614 9.303 1.00 20.53 91 ASN B C 1
ATOM 4109 O O . ASN D 1 93 ? 4.701 -13.288 9.280 1.00 20.38 91 ASN B O 1
ATOM 4114 N N . ALA D 1 94 ? 2.789 -13.549 10.416 1.00 19.68 92 ALA B N 1
ATOM 4115 C CA . ALA D 1 94 ? 3.431 -13.192 11.688 1.00 19.81 92 ALA B CA 1
ATOM 4116 C C . ALA D 1 94 ? 4.441 -14.263 12.108 1.00 20.01 92 ALA B C 1
ATOM 4117 O O . ALA D 1 94 ? 5.485 -13.948 12.682 1.00 20.48 92 ALA B O 1
ATOM 4119 N N . SER D 1 95 ? 4.107 -15.518 11.818 1.00 20.75 93 SER B N 1
ATOM 4120 C CA . SER D 1 95 ? 4.932 -16.697 12.133 1.00 21.84 93 SER B CA 1
ATOM 4121 C C . SER D 1 95 ? 6.213 -16.772 11.308 1.00 22.68 93 SER B C 1
ATOM 4122 O O . SER D 1 95 ? 7.125 -17.546 11.638 1.00 23.00 93 SER B O 1
ATOM 4125 N N . LEU D 1 96 ? 6.249 -16.026 10.206 1.00 23.38 94 LEU B N 1
ATOM 4126 C CA . LEU D 1 96 ? 7.449 -15.896 9.380 1.00 24.96 94 LEU B CA 1
ATOM 4127 C C . LEU D 1 96 ? 7.665 -17.023 8.390 1.00 25.85 94 LEU B C 1
ATOM 4128 O O . LEU D 1 96 ? 8.644 -16.994 7.627 1.00 27.63 94 LEU B O 1
ATOM 4133 N N . GLU D 1 97 ? 6.805 -18.033 8.406 1.00 26.60 95 GLU B N 1
ATOM 4134 C CA . GLU D 1 97 ? 6.950 -19.088 7.412 1.00 28.09 95 GLU B CA 1
ATOM 4135 C C . GLU D 1 97 ? 6.964 -18.419 6.047 1.00 27.24 95 GLU B C 1
ATOM 4136 O O . GLU D 1 97 ? 6.046 -17.645 5.739 1.00 28.08 95 GLU B O 1
ATOM 4142 N N . PRO D 1 98 ? 7.993 -18.703 5.221 1.00 26.84 96 PRO B N 1
ATOM 4143 C CA . PRO D 1 98 ? 8.061 -18.151 3.871 1.00 26.85 96 PRO B CA 1
ATOM 4144 C C . PRO D 1 98 ? 6.762 -18.407 3.096 1.00 26.83 96 PRO B C 1
ATOM 4145 O O . PRO D 1 98 ? 6.083 -19.415 3.323 1.00 27.02 96 PRO B O 1
ATOM 4149 N N . MET D 1 99 ? 6.420 -17.482 2.205 1.00 26.63 97 MET B N 1
ATOM 4150 C CA . MET D 1 99 ? 5.217 -17.578 1.391 1.00 26.91 97 MET B CA 1
ATOM 4151 C C . MET D 1 99 ? 5.370 -16.694 0.168 1.00 26.08 97 MET B C 1
ATOM 4152 O O . MET D 1 99 ? 5.992 -15.633 0.238 1.00 27.42 97 MET B O 1
ATOM 4157 N N . LYS D 1 100 ? 4.810 -17.132 -0.956 1.00 25.79 98 LYS B N 1
ATOM 4158 C CA . LYS D 1 100 ? 4.707 -16.283 -2.127 1.00 25.79 98 LYS B CA 1
ATOM 4159 C C . LYS D 1 100 ? 3.632 -15.258 -1.812 1.00 24.29 98 LYS B C 1
ATOM 4160 O O . LYS D 1 100 ? 2.527 -15.635 -1.421 1.00 23.42 98 LYS B O 1
ATOM 4166 N N . PRO D 1 101 ? 3.962 -13.965 -1.966 1.00 23.46 99 PRO B N 1
ATOM 4167 C CA . PRO D 1 101 ? 3.006 -12.873 -1.803 1.00 21.79 99 PRO B CA 1
ATOM 4168 C C . PRO D 1 101 ? 1.790 -13.120 -2.674 1.00 20.92 99 PRO B C 1
ATOM 4169 O O . PRO D 1 101 ? 1.910 -13.721 -3.748 1.00 20.76 99 PRO B O 1
ATOM 4173 N N . PHE D 1 102 ? 0.625 -12.661 -2.231 1.00 18.32 100 PHE B N 1
ATOM 4174 C CA . PHE D 1 102 ? -0.577 -12.868 -3.019 1.00 17.91 100 PHE B CA 1
ATOM 4175 C C . PHE D 1 102 ? -1.453 -11.628 -2.975 1.00 16.91 100 PHE B C 1
ATOM 4176 O O . PHE D 1 102 ? -1.447 -10.914 -1.977 1.00 16.47 100 PHE B O 1
ATOM 4184 N N . LYS D 1 103 ? -2.178 -11.369 -4.063 1.00 1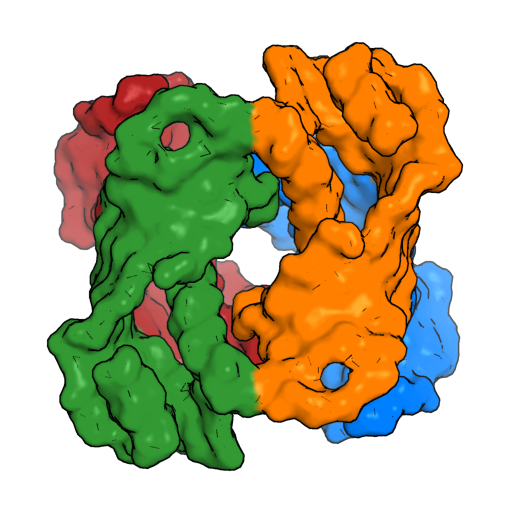7.11 101 LYS B N 1
ATOM 4185 C CA . LYS D 1 103 ? -3.047 -10.185 -4.144 1.00 16.04 101 LYS B CA 1
ATOM 4186 C C . LYS D 1 103 ? -4.272 -10.359 -3.257 1.00 15.69 101 LYS B C 1
ATOM 4187 O O . LYS D 1 103 ? -4.885 -11.429 -3.253 1.00 15.28 101 LYS B O 1
ATOM 4193 N N . VAL D 1 104 ? -4.628 -9.302 -2.524 1.00 13.92 102 VAL B N 1
ATOM 4194 C CA . VAL D 1 104 ? -5.731 -9.348 -1.574 1.00 13.62 102 VAL B CA 1
ATOM 4195 C C . VAL D 1 104 ? -6.891 -8.427 -1.993 1.00 12.89 102 VAL B C 1
ATOM 4196 O O . VAL D 1 104 ? -8.059 -8.727 -1.743 1.00 13.30 102 VAL B O 1
ATOM 4200 N N . PHE D 1 105 ? -6.554 -7.325 -2.652 1.00 12.32 103 PHE B N 1
ATOM 4201 C CA . PHE D 1 105 ? -7.520 -6.257 -2.917 1.00 12.29 103 PHE B CA 1
ATOM 4202 C C . PHE D 1 105 ? -6.941 -5.325 -3.957 1.00 12.75 103 PHE B C 1
ATOM 4203 O O . PHE D 1 105 ? -5.733 -5.132 -4.005 1.00 12.41 103 PHE B O 1
ATOM 4211 N N . ALA D 1 106 ? -7.824 -4.747 -4.768 1.00 12.88 104 ALA B N 1
ATOM 4212 C CA . ALA D 1 106 ? -7.465 -3.698 -5.695 1.00 14.19 104 ALA B CA 1
ATOM 4213 C C . ALA D 1 106 ? -8.618 -2.702 -5.790 1.00 15.29 104 ALA B C 1
ATOM 4214 O O . ALA D 1 106 ? -9.794 -3.078 -5.678 1.00 15.20 104 ALA B O 1
ATOM 4216 N N . SER D 1 107 ? -8.268 -1.428 -5.949 1.00 15.59 105 SER B N 1
ATOM 4217 C CA . SER D 1 107 ? -9.249 -0.368 -6.085 1.00 17.27 105 SER B CA 1
ATOM 4218 C C . SER D 1 107 ? -8.788 0.744 -7.014 1.00 17.50 105 SER B C 1
ATOM 4219 O O . SER D 1 107 ? -7.603 1.088 -7.086 1.00 17.04 105 SER B O 1
ATOM 4222 N N . GLU D 1 108 ? -9.755 1.302 -7.717 1.00 16.22 106 GLU B N 1
ATOM 4223 C CA . GLU D 1 108 ? -9.544 2.471 -8.538 1.00 16.89 106 GLU B CA 1
ATOM 4224 C C . GLU D 1 108 ? -10.485 3.521 -7.987 1.00 15.38 106 GLU B C 1
ATOM 4225 O O . GLU D 1 108 ? -11.692 3.291 -7.903 1.00 15.20 106 GLU B O 1
ATOM 4231 N N . ILE D 1 109 ? -9.919 4.646 -7.570 1.00 14.23 107 ILE B N 1
ATOM 4232 C CA . ILE D 1 109 ? -10.683 5.701 -6.926 1.00 14.45 107 ILE B CA 1
ATOM 4233 C C . ILE D 1 109 ? -10.416 7.046 -7.587 1.00 13.88 107 ILE B C 1
ATOM 4234 O O . ILE D 1 109 ? -9.268 7.406 -7.837 1.00 13.92 107 ILE B O 1
ATOM 4239 N N . LYS D 1 110 ? -11.486 7.786 -7.863 1.00 13.18 108 LYS B N 1
ATOM 4240 C CA . LYS D 1 110 ? -11.379 9.121 -8.454 1.00 14.50 108 LYS B CA 1
ATOM 4241 C C . LYS D 1 110 ? -11.623 10.173 -7.380 1.00 14.73 108 LYS B C 1
ATOM 4242 O O . LYS D 1 110 ? -12.597 10.075 -6.639 1.00 12.95 108 LYS B O 1
ATOM 4248 N N . PHE D 1 111 ? -10.735 11.165 -7.299 1.00 15.65 109 PHE B N 1
ATOM 4249 C CA . PHE D 1 111 ? -10.856 12.272 -6.350 1.00 16.56 109 PHE B CA 1
ATOM 4250 C C . PHE D 1 111 ? -11.003 13.588 -7.079 1.00 16.74 109 PHE B C 1
ATOM 4251 O O . PHE D 1 111 ? -10.300 13.840 -8.055 1.00 15.29 109 PHE B O 1
ATOM 4259 N N . GLY D 1 112 ? -11.910 14.422 -6.601 1.00 15.76 110 GLY B N 1
ATOM 4260 C CA . GLY D 1 112 ? -11.906 15.828 -6.974 1.00 16.39 110 GLY B CA 1
ATOM 4261 C C . GLY D 1 112 ? -11.251 16.648 -5.871 1.00 16.30 110 GLY B C 1
ATOM 4262 O O . GLY D 1 112 ? -10.884 16.112 -4.832 1.00 14.55 110 GLY B O 1
ATOM 4263 N N . PHE D 1 113 ? -11.089 17.947 -6.112 1.00 16.81 111 PHE B N 1
ATOM 4264 C CA . PHE D 1 113 ? -10.664 18.883 -5.073 1.00 17.55 111 PHE B CA 1
ATOM 4265 C C . PHE D 1 113 ? -11.683 20.010 -5.043 1.00 18.57 111 PHE B C 1
ATOM 4266 O O . PHE D 1 113 ? -11.954 20.620 -6.076 1.00 16.70 111 PHE B O 1
ATOM 4274 N N . VAL D 1 114 ? -12.258 20.261 -3.868 1.00 19.03 112 VAL B N 1
ATOM 4275 C CA . VAL D 1 114 ? -13.337 21.242 -3.748 1.00 20.68 112 VAL B CA 1
ATOM 4276 C C . VAL D 1 114 ? -13.134 22.234 -2.606 1.00 22.66 112 VAL B C 1
ATOM 4277 O O . VAL D 1 114 ? -12.443 21.949 -1.626 1.00 20.65 112 VAL B O 1
ATOM 4281 N N . ASN D 1 115 ? -13.758 23.399 -2.736 1.00 24.32 113 ASN B N 1
ATOM 4282 C CA . ASN D 1 115 ? -13.857 24.328 -1.617 1.00 26.93 113 ASN B CA 1
ATOM 4283 C C . ASN D 1 115 ? -14.719 23.690 -0.531 1.00 28.63 113 ASN B C 1
ATOM 4284 O O . ASN D 1 115 ? -15.751 23.106 -0.827 1.00 28.26 113 ASN B O 1
ATOM 4289 N N . ARG D 1 116 ? -14.273 23.776 0.716 1.00 30.99 114 ARG B N 1
ATOM 4290 C CA . ARG D 1 116 ? -14.953 23.112 1.827 1.00 34.05 114 ARG B CA 1
ATOM 4291 C C . ARG D 1 116 ? -16.415 23.493 1.968 1.00 35.79 114 ARG B C 1
ATOM 4292 O O . ARG D 1 116 ? -17.279 22.632 2.118 1.00 36.94 114 ARG B O 1
ATOM 4300 N N . SER D 1 117 ? -16.669 24.794 1.951 1.00 36.47 115 SER B N 1
ATOM 4301 C CA . SER D 1 117 ? -17.974 25.334 2.290 1.00 37.33 115 SER B CA 1
ATOM 4302 C C . SER D 1 117 ? -18.996 25.078 1.195 1.00 37.07 115 SER B C 1
ATOM 4303 O O . SER D 1 117 ? -20.139 24.726 1.484 1.00 37.41 115 SER B O 1
ATOM 4306 N N . THR D 1 118 ? -18.577 25.261 -0.057 1.00 36.11 116 THR B N 1
ATOM 4307 C CA . THR D 1 118 ? -19.479 25.187 -1.208 1.00 34.34 116 THR B CA 1
ATOM 4308 C C . THR D 1 118 ? -19.471 23.854 -1.951 1.00 34.60 116 THR B C 1
ATOM 4309 O O . THR D 1 118 ? -20.393 23.565 -2.715 1.00 33.64 116 THR B O 1
ATOM 4313 N N . TYR D 1 119 ? -18.429 23.052 -1.734 1.00 33.58 117 TYR B N 1
ATOM 4314 C CA . TYR D 1 119 ? -18.178 21.847 -2.5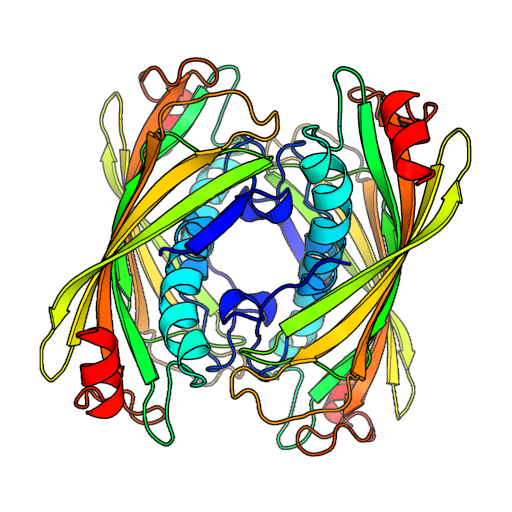41 1.00 33.04 117 TYR B CA 1
ATOM 4315 C C . TYR D 1 119 ? -17.983 22.140 -4.031 1.00 31.89 117 TYR B C 1
ATOM 4316 O O . TYR D 1 119 ? -18.085 21.247 -4.868 1.00 31.28 117 TYR B O 1
ATOM 4325 N N . SER D 1 120 ? -17.674 23.393 -4.352 1.00 30.58 118 SER B N 1
ATOM 4326 C CA . SER D 1 120 ? -17.378 23.768 -5.733 1.00 29.24 118 SER B CA 1
ATOM 4327 C C . SER D 1 120 ? -16.004 23.256 -6.131 1.00 28.10 118 SER B C 1
ATOM 4328 O O . SER D 1 120 ? -15.029 23.482 -5.416 1.00 26.26 118 SER B O 1
ATOM 4331 N N . PRO D 1 121 ? -15.935 22.543 -7.263 1.00 26.95 119 PRO B N 1
ATOM 4332 C CA . PRO D 1 121 ? -14.701 22.001 -7.800 1.00 26.32 119 PRO B CA 1
ATOM 4333 C C . PRO D 1 121 ? -13.681 23.065 -8.197 1.00 25.71 119 PRO B C 1
ATOM 4334 O O . PRO D 1 121 ? -14.009 24.013 -8.907 1.00 25.01 119 PRO B O 1
ATOM 4338 N N . ILE D 1 122 ? -12.449 22.899 -7.725 1.00 24.18 120 ILE B N 1
ATOM 4339 C CA . ILE D 1 122 ? -11.343 23.741 -8.151 1.00 22.87 120 ILE B CA 1
ATOM 4340 C C . ILE D 1 122 ? -10.174 22.863 -8.590 1.00 23.86 120 ILE B C 1
ATOM 4341 O O . ILE D 1 122 ? -10.196 21.638 -8.429 1.00 22.53 120 ILE B O 1
ATOM 4346 N N . ALA D 1 123 ? -9.161 23.488 -9.168 1.00 23.07 121 ALA B N 1
ATOM 4347 C CA . ALA D 1 123 ? -7.986 22.749 -9.575 1.00 23.64 121 ALA B CA 1
ATOM 4348 C C . ALA D 1 123 ? -7.300 22.180 -8.331 1.00 23.13 121 ALA B C 1
ATOM 4349 O O . ALA D 1 123 ? -7.307 22.790 -7.258 1.00 23.54 121 ALA B O 1
ATOM 4351 N N . ILE D 1 124 ? -6.727 20.997 -8.471 1.00 22.57 122 ILE B N 1
ATOM 4352 C CA . ILE D 1 124 ? -5.864 20.466 -7.430 1.00 21.10 122 ILE B CA 1
ATOM 4353 C C . ILE D 1 124 ? -4.764 21.515 -7.211 1.00 22.65 122 ILE B C 1
ATOM 4354 O O . ILE D 1 124 ? -4.092 21.918 -8.165 1.00 22.53 122 ILE B O 1
ATOM 4359 N N . PRO D 1 125 ? -4.586 21.975 -5.961 1.00 23.81 123 PRO B N 1
ATOM 4360 C CA . PRO D 1 125 ? -3.611 23.039 -5.667 1.00 24.55 123 PRO B CA 1
ATOM 4361 C C . PRO D 1 125 ? -2.213 22.717 -6.183 1.00 25.22 123 PRO B C 1
ATOM 4362 O O . PRO D 1 125 ? -1.834 21.551 -6.223 1.00 23.95 123 PRO B O 1
ATOM 4366 N N . LYS D 1 126 ? -1.452 23.747 -6.556 1.00 26.35 124 LYS B N 1
ATOM 4367 C CA . LYS D 1 126 ? -0.100 23.563 -7.077 1.00 28.10 124 LYS B CA 1
ATOM 4368 C C . LYS D 1 126 ? 0.720 22.634 -6.187 1.00 27.81 124 LYS B C 1
ATOM 4369 O O . LYS D 1 126 ? 1.333 21.687 -6.670 1.00 27.34 124 LYS B O 1
ATOM 4375 N N . LEU D 1 127 ? 0.713 22.905 -4.887 1.00 27.80 125 LEU B N 1
ATOM 4376 C CA . LEU D 1 127 ? 1.472 22.105 -3.920 1.00 27.96 125 LEU B CA 1
ATOM 4377 C C . LEU D 1 127 ? 1.276 20.601 -4.153 1.00 27.15 125 LEU B C 1
ATOM 4378 O O . LEU D 1 127 ? 2.243 19.847 -4.293 1.00 27.10 125 LEU B O 1
ATOM 4383 N N . PHE D 1 128 ? 0.017 20.170 -4.215 1.00 25.28 126 PHE B N 1
ATOM 4384 C CA . PHE D 1 128 ? -0.299 18.746 -4.312 1.00 24.38 126 PHE B CA 1
ATOM 4385 C C . PHE D 1 128 ? -0.051 18.206 -5.714 1.00 25.05 126 PHE B C 1
ATOM 4386 O O . PHE D 1 128 ? 0.349 17.053 -5.894 1.00 23.32 126 PHE B O 1
ATOM 4394 N N . LYS D 1 129 ? -0.316 19.039 -6.713 1.00 25.16 127 LYS B N 1
ATOM 4395 C CA . LYS D 1 129 ? -0.061 18.649 -8.093 1.00 27.37 127 LYS B CA 1
ATOM 4396 C C . LYS D 1 129 ? 1.434 18.368 -8.310 1.00 27.99 127 LYS B C 1
ATOM 4397 O O . LYS D 1 129 ? 1.788 17.340 -8.877 1.00 27.53 127 LYS B O 1
ATOM 4403 N N . GLU D 1 130 ? 2.291 19.281 -7.844 1.00 29.11 128 GLU B N 1
ATOM 4404 C CA . GLU D 1 130 ? 3.747 19.107 -7.930 1.00 31.13 128 GLU B CA 1
ATOM 4405 C C . GLU D 1 130 ? 4.182 17.797 -7.276 1.00 30.68 128 GLU B C 1
ATOM 4406 O O . GLU D 1 130 ? 4.931 17.017 -7.862 1.00 30.23 128 GLU B O 1
ATOM 4412 N N . LEU D 1 131 ? 3.707 17.564 -6.057 1.00 30.04 129 LEU B N 1
ATOM 4413 C CA . LEU D 1 131 ? 4.023 16.338 -5.332 1.00 30.02 129 LEU B CA 1
ATOM 4414 C C . LEU D 1 131 ? 3.597 15.097 -6.099 1.00 30.46 129 LEU B C 1
ATOM 4415 O O . LEU D 1 131 ? 4.336 14.115 -6.167 1.00 30.37 129 LEU B O 1
ATOM 4420 N N . LEU D 1 132 ? 2.395 15.141 -6.663 1.00 31.20 130 LEU B N 1
ATOM 4421 C CA . LEU D 1 132 ? 1.852 14.016 -7.423 1.00 32.09 130 LEU B CA 1
ATOM 4422 C C . LEU D 1 132 ? 2.616 13.776 -8.723 1.00 34.06 130 LEU B C 1
ATOM 4423 O O . LEU D 1 132 ? 2.699 12.650 -9.196 1.00 34.27 130 LEU B O 1
ATOM 4428 N N . ASN D 1 133 ? 3.170 14.841 -9.294 1.00 36.03 131 ASN B N 1
ATOM 4429 C CA . ASN D 1 133 ? 3.999 14.718 -10.489 1.00 38.38 131 ASN B CA 1
ATOM 4430 C C . ASN D 1 133 ? 5.302 13.990 -10.191 1.00 39.67 131 ASN B C 1
ATOM 4431 O O . ASN D 1 133 ? 5.723 13.116 -10.951 1.00 40.72 131 ASN B O 1
ATOM 4436 N N . ALA D 1 134 ? 5.930 14.349 -9.075 1.00 40.47 132 ALA B N 1
ATOM 4437 C CA . ALA D 1 134 ? 7.122 13.652 -8.597 1.00 41.28 132 ALA B CA 1
ATOM 4438 C C . ALA D 1 134 ? 6.770 12.316 -7.930 1.00 41.88 132 ALA B C 1
ATOM 4439 O O . ALA D 1 134 ? 5.797 11.642 -8.284 1.00 42.27 132 ALA B O 1
#

Secondary structure (DSSP, 8-state):
--EEEE--GGGB-TTSBB-TTHHHHHHHHHHHHHHHTTT--SEETTEEEEEEEEEEEE-SPPBTT-EEEEEEEEEEE-SSEEEEEEEEEEEE-TT------EEEEEEEEEEEEE-TTT--EEPPPHHHHHHHH-/-EEEE--GGGB-TTSSB-TTHHHHHHHHHHHHHHHTTT--SB-SSEEEEEEEEEEEE-SPP-TT-EEEEEEEEEEE-SSEEEEEEEEEEEE-TT------EEEEEEEEEEEEEETTT--B-PPPHHHHHHHH-/-EEEE--GGGB-TTSSB-TTHHHHHHHHHHHHHHHHTT--SEETTEEEEEEEEEEEE-SPP-TT-EEEEEEEEEEE-SSEEEEEEEEEEEE-TT------EEEEEEEEEEEEE-TTT--B-PPPHHHHHHHH-/-EEEE--GGGB-TTSBB-TTHHHHHHHHHHHHHHHHTT--SB-SSEEEEEEEEEEEE-SPPBTT-EEEEEEEEEEE-SSEEEEEEEEEEEE-TT------EEEEEEEEEEEEEETTTTEE-PPPHHHHHHHH-

GO terms:
  GO:0005515 protein binding (F, IPI)

CATH classification: 3.10.129.10

Nearest PDB structures (foldseek):
  2pzh-assembly1_B  TM=1.008E+00  e=1.420E-24  Helicobacter pylori 26695
  5vpj-assembly2_G  TM=8.626E-01  e=1.181E-08  Actinomadura verrucosospora
  3bjk-assembly1_D  TM=7.933E-01  e=8.780E-08  Haemophilus influenzae Rd KW20
  3bjk-assembly1_F  TM=7.805E-01  e=2.742E-07  Haemophilus influenzae Rd KW20
  5dm5-assembly1_B  TM=8.224E-01  e=3.322E-06  Yersinia pestis

InterPro domains:
  IPR006683 Thioesterase domain [PF03061] (14-90)
  IPR006684 Acyl-CoA thioester hydrolase YbgC/YbaW family [PIRSF003230] (1-131)
  IPR006684 Acyl-CoA thioester hydrolase YbgC/YbaW family [TIGR00051] (2-114)
  IPR008272 4-hydroxybenzoyl-CoA thioesterase, active site [PS01328] (4-21)
  IPR029069 HotDog domain superfamily [SSF54637] (1-132)
  IPR050563 4-hydroxybenzoyl-CoA thioesterase [PTHR31793] (4-131)

Sequence (533 aa):
THMRCRVYYEDTDSEGVVYHANYLLKYCERARSEFFFKQNVLPENEEGVFVIRSIKADFFTPASLGQVLEIRTQIKELRKVFVVLFQEIYCIQNASLEPMKPFKVFASEIKFGFVNRSTYSPIAIPKLFKELLNAHMRCRVYYEDTDSEGVVYHANYLKYCERARSEFFFKQNVLPENEEGVFVIRSIKADFFTPASLGQVLEIRTQIKELRKVFVVLFQEIYCIQNASLEPMKPFKVFASEIKFGFVNRSTYSPIAIPKLFKELLNAHMRCCRVYYEDTDSEGVVYHANYLLKYCERARSEFFFKQNVLPENEEGVFVIRSIKADFFTPASLGQVLEIRTQIKELRKVFVVLFQEIYCIQNASLEPMKPFKVFASEIKFGFVNRSTYSPIAIPKLFKELLNAHMRCCRVYYEDTDSEGVVYHANYLLKYCERARSEFFFKQNVLPENEEGVFVIRSIKADFFTPASLGQVLEIRTQIKELRKVFVVLFQEIYCIQNASLEPMKPFKVFASEIKFGFVNRSTYSPIAIPKLFKELLNA

B-factor: mean 20.79, std 8.31, range [7.31, 49.31]

Radius of gyration: 22.91 Å; Cα contacts (8 Å, |Δi|>4): 1228; chains: 4; bounding box: 50×53×54 Å